Protein AF-A0A812TEA5-F1 (afdb_monomer)

Foldseek 3Di:
DDDDDDDDDDDDDDDDDDDDDDDDDDDDPDDPVVVCVVVPDDDDPPDDDPQPPPPPPPDDDDDDDDDDDPDDPVVVQQAAADQPDPLLLVLLLCPLLLVDDLLRSLVVLLVVLVVLVVVCVVVVDDQDPNSVSSNVNSVQSNCACNNCVNVVRSLVSNLSRHVVLQLFFFWDWDWAAWDPPVGTDIFTWRFPQSRLVSCCPPLVVLSCQQWNPALVLQVVVVVVCVVVVNVCVVVPPCVPPDSSRDWDKDKDWDWFFQPPPPDPPTWIKTWIKMFTLSHPDACLSGIGTTDIFTPNTADCDDPRGRVVVVVLQRVLRVVCVVVVHDAQAGSVRHGNNDDDDDDYYDDYDDDFFDDDDDDDDDPQVVQVVLQVQQVVCCVVVVDPAAQDDRRDQVQFDDPDFHTDHDDDPSNCLPVLVSVLVSLVVPDDPVDPLSVLVNLLSVLVVLLSVLCVVCPPPSDDDPVSLVSNLVSLVSNLVSLVVNCVVCCVVGHRPGDDDPVSVCSNVCSPVSPVVVSVSLSSLLSSLVVSDDGSSSRVSSVSSSSSNNSSVSVVVVVVD

Structure (mmCIF, N/CA/C/O backbone):
data_AF-A0A812TEA5-F1
#
_entry.id   AF-A0A812TEA5-F1
#
loop_
_atom_site.group_PDB
_atom_site.id
_atom_site.type_symbol
_atom_site.label_atom_id
_atom_site.label_alt_id
_atom_site.label_comp_id
_atom_site.label_asym_id
_atom_site.label_entity_id
_atom_site.label_seq_id
_atom_site.pdbx_PDB_ins_code
_atom_site.Cartn_x
_atom_site.Cartn_y
_atom_site.Cartn_z
_atom_site.occupancy
_atom_site.B_iso_or_equiv
_atom_site.auth_seq_id
_atom_site.auth_comp_id
_atom_site.auth_asym_id
_atom_site.auth_atom_id
_atom_site.pdbx_PDB_model_num
ATOM 1 N N . MET A 1 1 ? 74.917 -5.791 -11.013 1.00 32.69 1 MET A N 1
ATOM 2 C CA . MET A 1 1 ? 76.085 -5.230 -10.292 1.00 32.69 1 MET A CA 1
ATOM 3 C C . MET A 1 1 ? 75.635 -3.943 -9.617 1.00 32.69 1 MET A C 1
ATOM 5 O O . MET A 1 1 ? 74.907 -3.223 -10.282 1.00 32.69 1 MET A O 1
ATOM 9 N N . ALA A 1 2 ? 76.071 -3.674 -8.373 1.00 30.05 2 ALA A N 1
ATOM 10 C CA . ALA A 1 2 ? 75.711 -2.500 -7.544 1.00 30.05 2 ALA A CA 1
ATOM 11 C C . ALA A 1 2 ? 74.188 -2.347 -7.238 1.00 30.05 2 ALA A C 1
ATOM 13 O O . ALA A 1 2 ? 73.357 -2.865 -7.975 1.00 30.05 2 ALA A O 1
ATOM 14 N N . GLY A 1 3 ? 73.719 -1.755 -6.129 1.00 28.02 3 GLY A N 1
ATOM 15 C CA . GLY A 1 3 ? 74.379 -0.953 -5.078 1.00 28.02 3 GLY A CA 1
ATOM 16 C C . GLY A 1 3 ? 74.259 0.550 -5.379 1.00 28.02 3 GLY A C 1
ATOM 17 O O . GLY A 1 3 ? 74.510 0.933 -6.512 1.00 28.02 3 GLY A O 1
ATOM 18 N N . SER A 1 4 ? 73.887 1.462 -4.475 1.00 28.73 4 SER A N 1
ATOM 19 C CA . SER A 1 4 ? 73.613 1.469 -3.016 1.00 28.73 4 SER A CA 1
ATOM 20 C C . SER A 1 4 ? 72.442 2.473 -2.751 1.00 28.73 4 SER A C 1
ATOM 22 O O . SER A 1 4 ? 71.809 2.887 -3.715 1.00 28.73 4 SER A O 1
ATOM 24 N N . GLY A 1 5 ? 71.998 2.919 -1.563 1.00 28.69 5 GLY A N 1
ATOM 25 C CA . GLY A 1 5 ? 72.367 2.746 -0.145 1.00 28.69 5 GLY A CA 1
ATOM 26 C C . GLY A 1 5 ? 72.448 4.107 0.591 1.00 28.69 5 GLY A C 1
ATOM 27 O O . GLY A 1 5 ? 72.834 5.087 -0.031 1.00 28.69 5 GLY A O 1
ATOM 28 N N . PHE A 1 6 ? 72.150 4.144 1.907 1.00 28.19 6 PHE A N 1
ATOM 29 C CA . PHE A 1 6 ? 72.137 5.341 2.800 1.00 28.19 6 PHE A CA 1
ATOM 30 C C . PHE A 1 6 ? 71.068 6.413 2.459 1.00 28.19 6 PHE A C 1
ATOM 32 O O . PHE A 1 6 ? 70.646 6.524 1.321 1.00 28.19 6 PHE A O 1
ATOM 39 N N . SER A 1 7 ? 70.591 7.321 3.322 1.00 29.33 7 SER A N 1
ATOM 40 C CA . SER A 1 7 ? 70.427 7.538 4.784 1.00 29.33 7 SER A CA 1
ATOM 41 C C . SER A 1 7 ? 69.882 8.994 4.905 1.00 29.33 7 SER A C 1
ATOM 43 O O . SER A 1 7 ? 70.023 9.757 3.957 1.00 29.33 7 SER A O 1
ATO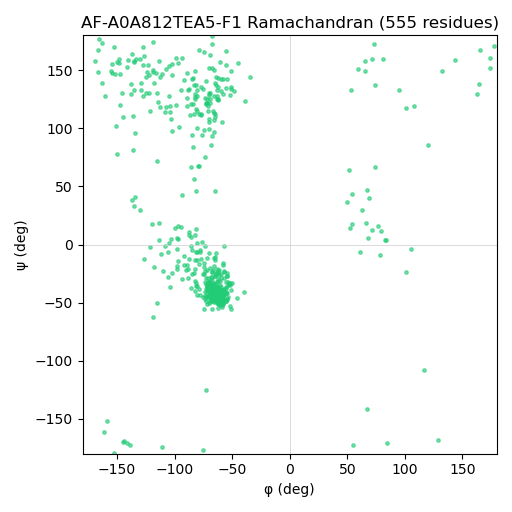M 45 N N . GLY A 1 8 ? 69.251 9.513 5.962 1.00 29.91 8 GLY A N 1
ATOM 46 C CA . GLY A 1 8 ? 69.011 9.005 7.312 1.00 29.91 8 GLY A CA 1
ATOM 47 C C . GLY A 1 8 ? 69.622 9.934 8.374 1.00 29.91 8 GLY A C 1
ATOM 48 O O . GLY A 1 8 ? 70.745 9.688 8.806 1.00 29.91 8 GLY A O 1
ATOM 49 N N . HIS A 1 9 ? 68.909 10.984 8.819 1.00 33.09 9 HIS A N 1
ATOM 50 C CA . HIS A 1 9 ? 69.364 11.857 9.921 1.00 33.09 9 HIS A CA 1
ATOM 51 C C . HIS A 1 9 ? 68.231 12.457 10.777 1.00 33.09 9 HIS A C 1
ATOM 53 O O . HIS A 1 9 ? 67.072 12.492 10.369 1.00 33.09 9 HIS A O 1
ATOM 59 N N . GLN A 1 10 ? 68.568 12.896 11.998 1.00 31.91 10 GLN A N 1
ATOM 60 C CA . GLN A 1 10 ? 67.627 13.303 13.054 1.00 31.91 10 GLN A CA 1
ATOM 61 C C . GLN A 1 10 ? 67.849 14.740 13.563 1.00 31.91 10 GLN A C 1
ATOM 63 O O . GLN A 1 10 ? 68.981 15.195 13.639 1.00 31.91 10 GLN A O 1
ATOM 68 N N . LYS A 1 11 ? 66.759 15.334 14.086 1.00 36.03 11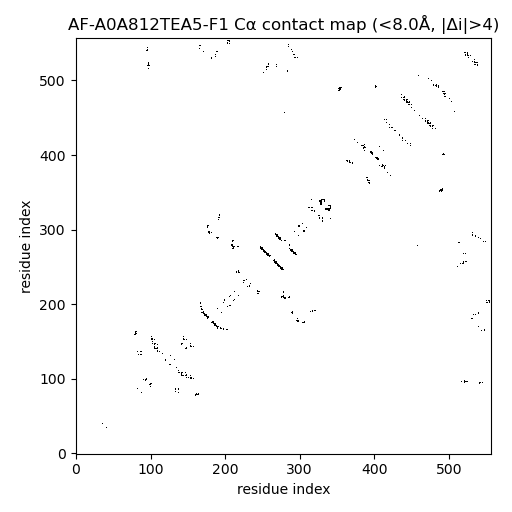 LYS A N 1
ATOM 69 C CA . LYS A 1 11 ? 66.686 16.306 15.208 1.00 36.03 11 LYS A CA 1
ATOM 70 C C . LYS A 1 11 ? 67.558 17.579 15.168 1.00 36.03 11 LYS A C 1
ATOM 72 O O . LYS A 1 11 ? 68.775 17.520 15.287 1.00 36.03 11 LYS A O 1
ATOM 77 N N . LYS A 1 12 ? 66.901 18.707 15.470 1.00 31.88 12 LYS A N 1
ATOM 78 C CA . LYS A 1 12 ? 67.189 19.450 16.719 1.00 31.88 12 LYS A CA 1
ATOM 79 C C . LYS A 1 12 ? 65.951 20.204 17.230 1.00 31.88 12 LYS A C 1
ATOM 81 O O . LYS A 1 12 ? 65.007 20.433 16.484 1.00 31.88 12 LYS A O 1
ATOM 86 N N . ARG A 1 13 ? 65.941 20.503 18.533 1.00 36.66 13 ARG A N 1
ATOM 87 C CA . ARG A 1 13 ? 64.956 21.349 19.243 1.00 36.66 13 ARG A CA 1
ATOM 88 C C . ARG A 1 13 ? 65.604 22.699 19.551 1.00 36.66 13 ARG A C 1
ATOM 90 O O . ARG A 1 13 ? 66.804 22.680 19.770 1.00 36.66 13 ARG A O 1
ATOM 97 N N . HIS A 1 14 ? 64.809 23.764 19.675 1.00 33.81 14 HIS A N 1
ATOM 98 C CA . HIS A 1 14 ? 64.912 24.956 20.558 1.00 33.81 14 HIS A CA 1
ATOM 99 C C . HIS A 1 14 ? 63.774 25.918 20.116 1.00 33.81 14 HIS A C 1
ATOM 101 O O . HIS A 1 14 ? 63.385 25.856 18.954 1.00 33.81 14 HIS A O 1
ATOM 107 N N . SER A 1 15 ? 63.161 26.800 20.914 1.00 32.53 15 SER A N 1
ATOM 108 C CA . SER A 1 15 ? 63.014 26.943 22.379 1.00 32.53 15 SER A CA 1
ATOM 109 C C . SER A 1 15 ? 61.904 27.982 22.660 1.00 32.53 15 SER A C 1
ATOM 111 O O . SER A 1 15 ? 61.751 28.914 21.876 1.00 32.53 15 SER A O 1
ATOM 113 N N . SER A 1 16 ? 61.149 27.861 23.759 1.00 31.23 16 SER A N 1
ATOM 114 C CA . SER A 1 16 ? 60.155 28.876 24.190 1.00 31.23 16 SER A CA 1
ATOM 115 C C . SER A 1 16 ? 60.828 30.125 24.802 1.00 31.23 16 SER A C 1
ATOM 117 O O . SER A 1 16 ? 62.009 30.044 25.149 1.00 31.23 16 SER A O 1
ATOM 119 N N . PRO A 1 17 ? 60.111 31.259 24.978 1.00 50.50 17 PRO A N 1
ATOM 120 C CA . PRO A 1 17 ? 59.332 31.446 26.217 1.00 50.50 17 PRO A CA 1
ATOM 121 C C . PRO A 1 17 ? 57.939 32.121 26.046 1.00 50.50 17 PRO A C 1
ATOM 123 O O . PRO A 1 17 ? 57.409 32.223 24.946 1.00 50.50 17 PRO A O 1
ATOM 126 N N . ALA A 1 18 ? 57.328 32.469 27.187 1.00 34.38 18 ALA A N 1
ATOM 127 C CA . ALA A 1 18 ? 55.958 32.961 27.435 1.00 34.38 18 ALA A CA 1
ATOM 128 C C . ALA A 1 18 ? 55.659 34.387 26.860 1.00 34.38 18 ALA A C 1
ATOM 130 O O . ALA A 1 18 ? 56.555 35.001 26.295 1.00 34.38 18 ALA A O 1
ATOM 131 N N . ALA A 1 19 ? 54.463 35.002 26.967 1.00 31.94 19 ALA A N 1
ATOM 132 C CA . ALA A 1 19 ? 53.405 34.880 27.987 1.00 31.94 19 ALA A CA 1
ATOM 133 C C . ALA A 1 19 ? 52.032 35.485 27.577 1.00 31.94 19 ALA A C 1
ATOM 135 O O . ALA A 1 19 ? 51.954 36.170 26.567 1.00 31.94 19 ALA A O 1
ATOM 136 N N . ALA A 1 20 ? 51.025 35.331 28.466 1.00 31.50 20 ALA A N 1
ATOM 137 C CA . ALA A 1 20 ? 49.794 36.150 28.604 1.00 31.50 20 ALA A CA 1
ATOM 138 C C . ALA A 1 20 ? 48.753 36.130 27.443 1.00 31.50 20 ALA A C 1
ATOM 140 O O . ALA A 1 20 ? 49.107 35.988 26.284 1.00 31.50 20 ALA A O 1
ATOM 141 N N . SER A 1 21 ? 47.436 36.287 27.658 1.00 30.58 21 SER A N 1
ATOM 142 C CA . SER A 1 21 ? 46.581 36.223 28.869 1.00 30.58 21 SER A CA 1
ATOM 143 C C . SER A 1 21 ? 45.093 36.024 28.459 1.00 30.58 21 SER A C 1
ATOM 145 O O . SER A 1 21 ? 44.807 35.653 27.322 1.00 30.58 21 SER A O 1
ATOM 147 N N . SER A 1 22 ? 44.147 36.318 29.368 1.00 31.69 22 SER A N 1
ATOM 148 C CA . SER A 1 22 ? 42.675 36.258 29.231 1.00 31.69 22 SER A CA 1
ATOM 149 C C . SER A 1 22 ? 42.045 34.854 29.226 1.00 31.69 22 SER A C 1
ATOM 151 O O . SER A 1 22 ? 42.563 33.901 28.650 1.00 31.69 22 SER A O 1
ATOM 153 N N . GLY A 1 23 ? 40.922 34.713 29.940 1.00 33.94 23 GLY A N 1
ATOM 154 C CA . GLY A 1 23 ? 40.240 33.437 30.167 1.00 33.94 23 GLY A CA 1
ATOM 155 C C . GLY A 1 23 ? 38.845 33.391 29.544 1.00 33.94 23 GLY A C 1
ATOM 156 O O . GLY A 1 23 ? 38.138 34.393 29.509 1.00 33.94 23 GLY A O 1
ATOM 157 N N . GLY A 1 24 ? 38.424 32.203 29.102 1.00 30.16 24 GLY A N 1
ATOM 158 C CA . GLY A 1 24 ? 37.074 31.948 28.593 1.00 30.16 24 GLY A CA 1
ATOM 159 C C . GLY A 1 24 ? 36.517 30.636 29.139 1.00 30.16 24 GLY A C 1
ATOM 160 O O . GLY A 1 24 ? 36.983 29.557 28.772 1.00 30.16 24 GLY A O 1
ATOM 161 N N . ALA A 1 25 ? 35.514 30.714 30.015 1.00 39.97 25 ALA A N 1
ATOM 162 C CA . ALA A 1 25 ? 34.943 29.551 30.691 1.00 39.97 25 ALA A CA 1
ATOM 163 C C . ALA A 1 25 ? 34.137 28.656 29.725 1.00 39.97 25 ALA A C 1
ATOM 165 O O . ALA A 1 25 ? 32.971 28.919 29.430 1.00 39.97 25 ALA A O 1
ATOM 166 N N . LYS A 1 26 ? 34.740 27.559 29.247 1.00 34.75 26 LYS A N 1
ATOM 167 C CA . LYS A 1 26 ? 34.053 26.538 28.437 1.00 34.75 26 LYS A CA 1
ATOM 168 C C . LYS A 1 26 ? 33.643 25.335 29.291 1.00 34.75 26 LYS A C 1
ATOM 170 O O . LYS A 1 26 ? 34.484 24.639 29.852 1.00 34.75 26 LYS A O 1
ATOM 175 N N . ARG A 1 27 ? 32.332 25.064 29.341 1.00 38.56 27 ARG A N 1
ATOM 176 C CA . ARG A 1 27 ? 31.731 23.886 29.994 1.00 38.56 27 ARG A CA 1
ATOM 177 C C . ARG A 1 27 ? 32.263 22.580 29.383 1.00 38.56 27 ARG A C 1
ATOM 179 O O . ARG A 1 27 ? 31.822 22.174 28.310 1.00 38.56 27 ARG A O 1
ATOM 186 N N . LEU A 1 28 ? 33.148 21.883 30.094 1.00 33.19 28 LEU A N 1
ATOM 187 C CA . LEU A 1 28 ? 33.583 20.528 29.742 1.00 33.19 28 LEU A CA 1
ATOM 188 C C . LEU A 1 28 ? 32.545 19.486 30.194 1.00 33.19 28 LEU A C 1
ATOM 190 O O . LEU A 1 28 ? 32.537 19.071 31.350 1.00 33.19 28 LEU A O 1
ATOM 194 N N . ARG A 1 29 ? 31.698 19.007 29.272 1.00 37.88 29 ARG A N 1
ATOM 195 C CA . ARG A 1 29 ? 31.012 17.713 29.453 1.00 37.88 29 ARG A CA 1
ATOM 196 C C . ARG A 1 29 ? 32.019 16.596 29.155 1.00 37.88 29 ARG A C 1
ATOM 198 O O . ARG A 1 29 ? 32.485 16.470 28.027 1.00 37.88 29 ARG A O 1
ATOM 205 N N . GLY A 1 30 ? 32.408 15.842 30.183 1.00 32.81 30 GLY A N 1
ATOM 206 C CA . GLY A 1 30 ? 33.539 14.910 30.122 1.00 32.81 30 GLY A CA 1
ATOM 207 C C . GLY A 1 30 ? 33.252 13.589 29.398 1.00 32.81 30 GLY A C 1
ATOM 208 O O . GLY A 1 30 ? 32.255 12.923 29.663 1.00 32.81 30 GLY A O 1
ATOM 209 N N . GLY A 1 31 ? 34.178 13.161 28.536 1.00 39.03 31 GLY A N 1
ATOM 210 C CA . GLY A 1 31 ? 34.157 11.843 27.896 1.00 39.03 31 GLY A CA 1
ATOM 211 C C . GLY A 1 31 ? 34.767 10.746 28.775 1.00 39.03 31 GLY A C 1
ATOM 212 O O . GLY A 1 31 ? 35.933 10.395 28.599 1.00 39.03 31 GLY A O 1
ATOM 213 N N . ILE A 1 32 ? 33.984 10.168 29.694 1.00 46.12 32 ILE A N 1
ATOM 214 C CA . ILE A 1 32 ? 34.436 9.089 30.604 1.00 46.12 32 ILE A CA 1
ATOM 215 C C . ILE A 1 32 ? 35.026 7.892 29.829 1.00 46.12 32 ILE A C 1
ATOM 217 O O . ILE A 1 32 ? 36.097 7.393 30.181 1.00 46.12 32 ILE A O 1
ATOM 221 N N . ARG A 1 33 ? 34.392 7.494 28.713 1.00 45.97 33 ARG A N 1
ATOM 222 C CA . ARG A 1 33 ? 34.816 6.358 27.865 1.00 45.97 33 ARG A CA 1
ATOM 223 C C . ARG A 1 33 ? 36.255 6.473 27.325 1.00 45.97 33 ARG A C 1
ATOM 225 O O . ARG A 1 33 ? 36.860 5.446 27.031 1.00 45.97 33 ARG A O 1
ATOM 232 N N . GLN A 1 34 ? 36.829 7.678 27.220 1.00 50.28 34 GLN A N 1
ATOM 233 C CA . GLN A 1 34 ? 38.198 7.862 26.713 1.00 50.28 34 GLN A CA 1
ATOM 234 C C . GLN A 1 34 ? 39.277 7.681 27.795 1.00 50.28 34 GLN A C 1
ATOM 236 O O . GLN A 1 34 ? 40.396 7.296 27.469 1.00 50.28 34 GLN A O 1
ATOM 241 N N . ARG A 1 35 ? 38.952 7.896 29.081 1.00 49.31 35 ARG A N 1
ATOM 242 C CA . ARG A 1 35 ? 39.906 7.690 30.189 1.00 49.31 35 ARG A CA 1
ATOM 243 C C . ARG A 1 35 ? 40.061 6.213 30.553 1.00 49.31 35 ARG A C 1
ATOM 245 O O . ARG A 1 35 ? 41.177 5.766 30.780 1.00 49.31 35 ARG A O 1
ATOM 252 N N . LEU A 1 36 ? 38.970 5.443 30.527 1.00 46.94 36 LEU A N 1
ATOM 253 C CA . LEU A 1 36 ? 38.996 4.014 30.870 1.00 46.94 36 LEU A CA 1
ATOM 254 C C . LEU A 1 36 ? 39.864 3.186 29.904 1.00 46.94 36 LEU A C 1
ATOM 256 O O . LEU A 1 36 ? 40.629 2.337 30.352 1.00 46.94 36 LEU A O 1
ATOM 260 N N . ARG A 1 37 ? 39.847 3.494 28.596 1.00 45.41 37 ARG A N 1
ATOM 261 C CA . ARG A 1 37 ? 40.735 2.838 27.612 1.00 45.41 37 ARG A CA 1
ATOM 262 C C . ARG A 1 37 ? 42.220 3.180 27.780 1.00 45.41 37 ARG A C 1
ATOM 264 O O . ARG A 1 37 ? 43.057 2.396 27.351 1.00 45.41 37 ARG A O 1
ATOM 271 N N . ALA A 1 38 ? 42.554 4.315 28.395 1.00 50.00 38 ALA A N 1
ATOM 272 C CA . ALA A 1 38 ? 43.941 4.693 28.681 1.00 50.00 38 ALA A CA 1
ATOM 273 C C . ALA A 1 38 ? 44.493 4.043 29.966 1.00 50.00 38 ALA A C 1
ATOM 275 O O . ALA A 1 38 ? 45.699 4.064 30.184 1.00 50.00 38 ALA A O 1
ATOM 276 N N . ALA A 1 39 ? 43.625 3.465 30.806 1.00 53.22 39 ALA A N 1
ATOM 277 C CA . ALA A 1 39 ? 43.979 2.889 32.104 1.00 53.22 39 ALA A CA 1
ATOM 278 C C . ALA A 1 39 ? 44.196 1.361 32.081 1.00 53.22 39 ALA A C 1
ATOM 280 O O . ALA A 1 39 ? 44.353 0.756 33.136 1.00 53.22 39 ALA A O 1
ATOM 281 N N . GLY A 1 40 ? 44.153 0.716 30.907 1.00 40.06 40 GLY A N 1
ATOM 282 C CA . GLY A 1 40 ? 44.353 -0.736 30.766 1.00 40.06 40 GLY A CA 1
ATOM 283 C C . GLY A 1 40 ? 43.249 -1.620 31.371 1.00 40.06 40 GLY A C 1
ATOM 284 O O . GLY A 1 40 ? 43.389 -2.840 31.383 1.00 40.06 40 GLY A O 1
ATOM 285 N N . ALA A 1 41 ? 42.153 -1.034 31.861 1.00 44.94 41 ALA A N 1
ATOM 286 C CA . ALA A 1 41 ? 41.081 -1.764 32.528 1.00 44.94 41 ALA A CA 1
ATOM 287 C C . ALA A 1 41 ? 40.271 -2.623 31.539 1.00 44.94 41 ALA A C 1
ATOM 289 O O . ALA A 1 41 ? 39.631 -2.105 30.620 1.00 44.94 41 ALA A O 1
ATOM 290 N N . TYR A 1 42 ? 40.269 -3.939 31.762 1.00 43.62 42 TYR A N 1
ATOM 291 C CA . TYR A 1 42 ? 39.394 -4.881 31.066 1.00 43.62 42 TYR A CA 1
ATOM 292 C C . TYR A 1 42 ? 37.940 -4.686 31.519 1.00 43.62 42 TYR A C 1
ATOM 294 O O . TYR A 1 42 ? 37.659 -4.654 32.716 1.00 43.62 42 TYR A O 1
ATOM 302 N N . VAL A 1 43 ? 37.015 -4.564 30.565 1.00 40.25 43 VAL A N 1
ATOM 303 C CA . VAL A 1 43 ? 35.573 -4.424 30.820 1.00 40.25 43 VAL A CA 1
ATOM 304 C C . VAL A 1 43 ? 34.852 -5.580 30.117 1.00 40.25 43 VAL A C 1
ATOM 306 O O . VAL A 1 43 ? 34.904 -5.635 28.886 1.00 40.25 43 VAL A O 1
ATOM 309 N N . PRO A 1 44 ? 34.202 -6.504 30.853 1.00 37.09 44 PRO A N 1
ATOM 310 C CA . PRO A 1 44 ? 33.447 -7.605 30.258 1.00 37.09 44 PRO A CA 1
ATOM 311 C C . PRO A 1 44 ? 32.305 -7.119 29.356 1.00 37.09 44 PRO A C 1
ATOM 313 O O . PRO A 1 44 ? 31.622 -6.141 29.662 1.00 37.09 44 PRO A O 1
ATOM 316 N N . ALA A 1 45 ? 32.067 -7.827 28.251 1.00 38.22 45 ALA A N 1
ATOM 317 C CA . ALA A 1 45 ? 31.078 -7.471 27.231 1.00 38.22 45 ALA A CA 1
ATOM 318 C C . ALA A 1 45 ? 29.636 -7.891 27.603 1.00 38.22 45 ALA A C 1
ATOM 320 O O . ALA A 1 45 ? 28.931 -8.485 26.793 1.00 38.22 45 ALA A O 1
ATOM 321 N N . SER A 1 46 ? 29.210 -7.621 28.841 1.00 36.62 46 SER A N 1
ATOM 322 C CA . SER A 1 46 ? 27.949 -8.119 29.414 1.00 36.62 46 SER A CA 1
ATOM 323 C C . SER A 1 46 ? 27.143 -7.041 30.157 1.00 36.62 46 SER A C 1
ATOM 325 O O . SER A 1 46 ? 26.603 -7.300 31.230 1.00 36.62 46 SER A O 1
ATOM 327 N N . TYR A 1 47 ? 27.081 -5.825 29.604 1.00 37.31 47 TYR A N 1
ATOM 328 C CA . TYR A 1 47 ? 26.142 -4.757 29.982 1.00 37.31 47 TYR A CA 1
ATOM 329 C C . TYR A 1 47 ? 25.920 -3.813 28.778 1.00 37.31 47 TYR A C 1
ATOM 331 O O . TYR A 1 47 ? 26.798 -3.706 27.927 1.00 37.31 47 TYR A O 1
ATOM 339 N N . GLU A 1 48 ? 24.775 -3.116 28.734 1.00 34.53 48 GLU A N 1
ATOM 340 C CA . GLU A 1 48 ? 24.274 -2.279 27.612 1.00 34.53 48 GLU A CA 1
ATOM 341 C C . GLU A 1 48 ? 23.715 -3.024 26.367 1.00 34.53 48 GLU A C 1
ATOM 343 O O . GLU A 1 48 ? 24.177 -2.813 25.252 1.00 34.53 48 GLU A O 1
ATOM 348 N N . GLU A 1 49 ? 22.592 -3.740 26.513 1.00 34.59 49 GLU A N 1
ATOM 349 C CA . GLU A 1 49 ? 21.359 -3.280 25.836 1.00 34.59 49 GLU A CA 1
ATOM 350 C C . GLU A 1 49 ? 20.107 -3.716 26.620 1.00 34.59 49 GLU A C 1
ATOM 352 O O . GLU A 1 49 ? 19.696 -4.873 26.611 1.00 34.59 49 GLU A O 1
ATOM 357 N N . GLY A 1 50 ? 19.517 -2.774 27.363 1.00 32.6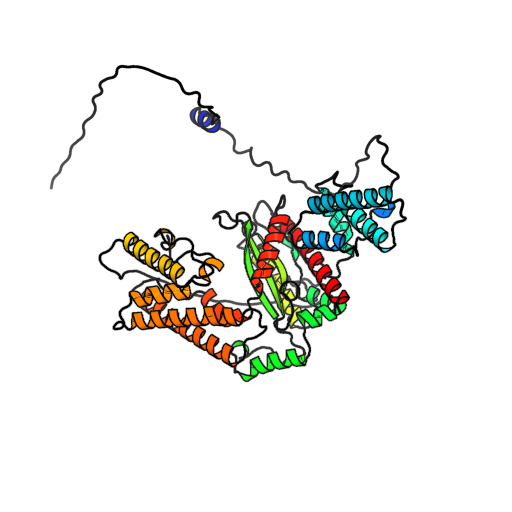9 50 GLY A N 1
ATOM 358 C CA . GLY A 1 50 ? 18.348 -3.010 28.213 1.00 32.69 50 GLY A CA 1
ATOM 359 C C . GLY A 1 50 ? 17.045 -3.038 27.419 1.00 32.69 50 GLY A C 1
ATOM 360 O O . GLY A 1 50 ? 16.219 -2.138 27.568 1.00 32.69 50 GLY A O 1
ATOM 361 N N . ILE A 1 51 ? 16.856 -4.056 26.576 1.00 33.53 51 ILE A N 1
ATOM 362 C CA . ILE A 1 51 ? 15.532 -4.369 26.033 1.00 33.53 51 ILE A CA 1
ATOM 363 C C . ILE A 1 51 ? 14.700 -4.923 27.189 1.00 33.53 51 ILE A C 1
ATOM 365 O O . ILE A 1 51 ? 14.892 -6.059 27.612 1.00 33.53 51 ILE A O 1
ATOM 369 N N . ALA A 1 52 ? 13.770 -4.116 27.698 1.00 31.19 52 ALA A N 1
ATOM 370 C CA . ALA A 1 52 ? 12.715 -4.615 28.566 1.00 31.19 52 ALA A CA 1
ATOM 371 C C . ALA A 1 52 ? 11.791 -5.508 27.726 1.00 31.19 52 ALA A C 1
ATOM 373 O O . ALA A 1 52 ? 10.872 -5.022 27.067 1.00 31.19 52 ALA A O 1
ATOM 374 N N . THR A 1 53 ? 1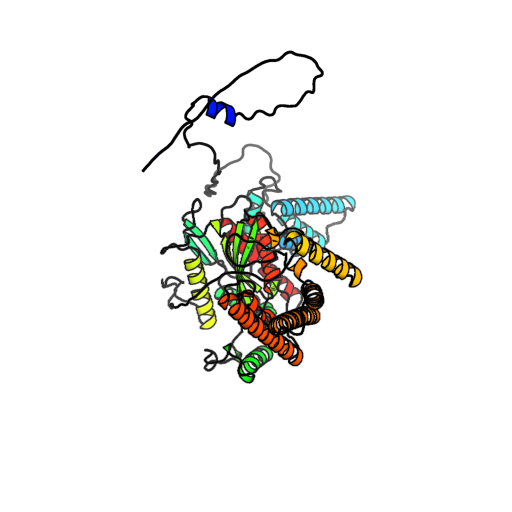2.066 -6.811 27.721 1.00 32.16 53 THR A N 1
ATOM 375 C CA . THR A 1 53 ? 11.127 -7.828 27.250 1.00 32.16 53 THR A CA 1
ATOM 376 C C . THR A 1 53 ? 9.966 -7.880 28.232 1.00 32.16 53 THR A C 1
ATOM 378 O O . THR A 1 53 ? 9.970 -8.670 29.172 1.00 32.16 53 THR A O 1
ATOM 381 N N . THR A 1 54 ? 8.979 -7.010 28.032 1.00 33.41 54 THR A N 1
ATOM 382 C CA . THR A 1 54 ? 7.640 -7.236 28.568 1.00 33.41 54 THR A CA 1
ATOM 383 C C . THR A 1 54 ? 7.079 -8.453 27.850 1.00 33.41 54 THR A C 1
ATOM 385 O O . THR A 1 54 ? 6.579 -8.339 26.729 1.00 33.41 54 THR A O 1
ATOM 388 N N . THR A 1 55 ? 7.198 -9.619 28.472 1.00 33.06 55 THR A N 1
ATOM 389 C CA . THR A 1 55 ? 6.214 -10.662 28.237 1.00 33.06 55 THR A CA 1
ATOM 390 C C . THR A 1 55 ? 4.899 -10.124 28.811 1.00 33.06 55 THR A C 1
ATOM 392 O O . THR A 1 55 ? 4.794 -9.842 30.003 1.00 33.06 55 THR A O 1
ATOM 395 N N . ASP A 1 56 ? 3.918 -9.851 27.945 1.00 36.47 56 ASP A N 1
ATOM 396 C CA . ASP A 1 56 ? 2.518 -9.794 28.380 1.00 36.47 56 ASP A CA 1
ATOM 397 C C . ASP A 1 56 ? 2.109 -11.265 28.609 1.00 36.47 56 ASP A C 1
ATOM 399 O O . ASP A 1 56 ? 1.480 -11.884 27.754 1.00 36.47 56 ASP A O 1
ATOM 403 N N . ASP A 1 57 ? 2.575 -11.842 29.721 1.00 31.11 57 ASP A N 1
ATOM 404 C CA . ASP A 1 57 ? 2.040 -13.088 30.267 1.00 31.11 57 ASP A CA 1
ATOM 405 C C . ASP A 1 57 ? 0.746 -12.714 31.011 1.00 31.11 57 ASP A C 1
ATOM 407 O O . ASP A 1 57 ? 0.782 -11.970 31.995 1.00 31.11 57 ASP A O 1
ATOM 411 N N . ASP A 1 58 ? -0.406 -13.150 30.495 1.00 39.69 58 ASP A N 1
ATOM 412 C CA . ASP A 1 58 ? -1.734 -12.800 31.023 1.00 39.69 58 ASP A CA 1
ATOM 413 C C . ASP A 1 58 ? -2.086 -13.626 32.289 1.00 39.69 58 ASP A C 1
ATOM 415 O O . ASP A 1 58 ? -3.000 -14.449 32.269 1.00 39.69 58 ASP A O 1
ATOM 419 N N . ASP A 1 59 ? -1.376 -13.385 33.398 1.00 30.52 59 ASP A N 1
ATOM 420 C CA . ASP A 1 59 ? -1.747 -13.841 34.752 1.00 30.52 59 ASP A CA 1
ATOM 421 C C . ASP A 1 59 ? -2.361 -12.675 35.563 1.00 30.52 59 ASP A C 1
ATOM 423 O O . ASP A 1 59 ? -1.667 -11.821 36.125 1.00 30.52 59 ASP A O 1
ATOM 427 N N . ASP A 1 60 ? -3.696 -12.624 35.603 1.00 39.22 60 ASP A N 1
ATOM 428 C CA . ASP A 1 60 ? -4.494 -11.582 36.268 1.00 39.22 60 ASP A CA 1
ATOM 429 C C . ASP A 1 60 ? -4.689 -11.893 37.771 1.00 39.22 60 ASP A C 1
ATOM 431 O O . ASP A 1 60 ? -5.641 -12.576 38.149 1.00 39.22 60 ASP A O 1
ATOM 435 N N . ASP A 1 61 ? -3.833 -11.360 38.657 1.00 33.25 61 ASP A N 1
ATOM 436 C CA . ASP A 1 61 ? -4.135 -11.325 40.104 1.00 33.25 61 ASP A CA 1
ATOM 437 C C . ASP A 1 61 ? -3.494 -10.123 40.843 1.00 33.25 61 ASP A C 1
ATOM 439 O O . ASP A 1 61 ? -2.468 -10.220 41.522 1.00 33.25 61 ASP A O 1
ATOM 443 N N . PHE A 1 62 ? -4.095 -8.932 40.700 1.00 33.50 62 PHE A N 1
ATOM 444 C CA . PHE A 1 62 ? -3.685 -7.725 41.437 1.00 33.50 62 PHE A CA 1
ATOM 445 C C . PHE A 1 62 ? -4.878 -6.958 42.027 1.00 33.50 62 PHE A C 1
ATOM 447 O O . PHE A 1 62 ? -5.486 -6.104 41.378 1.00 33.50 62 PHE A O 1
ATOM 454 N N . VAL A 1 63 ? -5.183 -7.218 43.302 1.00 34.12 63 VAL A N 1
ATOM 455 C CA . VAL A 1 63 ? -6.244 -6.530 44.060 1.00 34.12 63 VAL A CA 1
ATOM 456 C C . VAL A 1 63 ? -5.754 -5.164 44.583 1.00 34.12 63 VAL A C 1
ATOM 458 O O . VAL A 1 63 ? -4.883 -5.124 45.460 1.00 34.12 63 VAL A O 1
ATOM 461 N N . PRO A 1 64 ? -6.308 -4.019 44.130 1.00 41.19 64 PRO A N 1
ATOM 462 C CA . PRO A 1 64 ? -5.899 -2.703 44.620 1.00 41.19 64 PRO A CA 1
ATOM 463 C C . PRO A 1 64 ? -6.456 -2.424 46.023 1.00 41.19 64 PRO A C 1
ATOM 465 O O . PRO A 1 64 ? -7.648 -2.594 46.275 1.00 41.19 64 PRO A O 1
ATOM 468 N N . ARG A 1 65 ? -5.620 -1.922 46.940 1.00 41.00 65 ARG A N 1
ATOM 469 C CA . ARG A 1 65 ? -6.073 -1.512 48.279 1.00 41.00 65 ARG A CA 1
ATOM 470 C C . ARG A 1 65 ? -6.683 -0.106 48.281 1.00 41.00 65 ARG A C 1
ATOM 472 O O . ARG A 1 65 ? -5.992 0.859 47.976 1.00 41.00 65 ARG A O 1
ATOM 479 N N . GLY A 1 66 ? -7.916 -0.002 48.780 1.00 41.47 66 GLY A N 1
ATOM 480 C CA . GLY A 1 66 ? -8.324 1.096 49.668 1.00 41.47 66 GLY A CA 1
ATOM 481 C C . GLY A 1 66 ? -8.387 2.510 49.085 1.00 41.47 66 GLY A C 1
ATOM 482 O O . GLY A 1 66 ? -7.914 3.441 49.729 1.00 41.47 66 GLY A O 1
ATOM 483 N N . GLY A 1 67 ? -8.994 2.687 47.912 1.00 40.38 67 GLY A N 1
ATOM 484 C CA . GLY A 1 67 ? -9.451 3.997 47.441 1.00 40.38 67 GLY A CA 1
ATOM 485 C C . GLY A 1 67 ? -10.857 3.879 46.863 1.00 40.38 67 GLY A C 1
ATOM 486 O O . GLY A 1 67 ? -11.111 2.955 46.090 1.00 40.38 67 GLY A O 1
ATOM 487 N N . GLU A 1 68 ? -11.761 4.783 47.240 1.00 35.25 68 GLU A N 1
ATOM 488 C CA . GLU A 1 68 ? -13.125 4.808 46.704 1.00 35.25 68 GLU A CA 1
ATOM 489 C C . GLU A 1 68 ? -13.084 5.123 45.204 1.00 35.25 68 GLU A C 1
ATOM 491 O O . GLU A 1 68 ? -12.734 6.224 44.775 1.00 35.25 68 GLU A O 1
ATOM 496 N N . LEU A 1 69 ? -13.405 4.117 44.392 1.00 43.25 69 LEU A N 1
ATOM 497 C CA . LEU A 1 69 ? -13.670 4.297 42.972 1.00 43.25 69 LEU A CA 1
ATOM 498 C C . LEU A 1 69 ? -15.125 4.761 42.791 1.00 43.25 69 LEU A C 1
ATOM 500 O O . LEU A 1 69 ? -15.984 4.355 43.578 1.00 43.25 69 LEU A O 1
ATOM 504 N N . PRO A 1 70 ? -15.433 5.557 41.747 1.00 46.88 70 PRO A N 1
ATOM 505 C CA . PRO A 1 70 ? -16.820 5.811 41.362 1.00 46.88 70 PRO A CA 1
ATOM 506 C C . PRO A 1 70 ? -17.563 4.481 41.115 1.00 46.88 70 PRO A C 1
ATOM 508 O O . PRO A 1 70 ? -16.909 3.480 40.790 1.00 46.88 70 PRO A O 1
ATOM 511 N N . PRO A 1 71 ? -18.903 4.452 41.274 1.00 44.53 71 PRO A N 1
ATOM 512 C CA . PRO A 1 71 ? -19.698 3.224 41.257 1.00 44.53 71 PRO A CA 1
ATOM 513 C C . PRO A 1 71 ? -19.359 2.332 40.059 1.00 44.53 71 PRO A C 1
ATOM 515 O O . PRO A 1 71 ? -19.222 2.792 38.927 1.00 44.53 71 PRO A O 1
ATOM 518 N N . SER A 1 72 ? -19.146 1.044 40.330 1.00 44.16 72 SER A N 1
ATOM 519 C CA . SER A 1 72 ? -18.430 0.167 39.408 1.00 44.16 72 SER A CA 1
ATOM 520 C C . SER A 1 72 ? -19.267 -0.222 38.185 1.00 44.16 72 SER A C 1
ATOM 522 O O . SER A 1 72 ? -20.003 -1.209 38.227 1.00 44.16 72 SER A O 1
ATOM 524 N N . ASP A 1 73 ? -19.050 0.479 37.068 1.00 50.91 73 ASP A N 1
ATOM 525 C CA . ASP A 1 73 ? -19.523 0.168 35.703 1.00 50.91 73 ASP A CA 1
ATOM 526 C C . ASP A 1 73 ? -18.907 -1.137 35.130 1.00 50.91 73 ASP A C 1
ATOM 528 O O . ASP A 1 73 ? -18.422 -1.202 33.996 1.00 50.91 73 ASP A O 1
ATOM 532 N N . ALA A 1 74 ? -18.883 -2.213 35.920 1.00 53.00 74 ALA A N 1
ATOM 533 C CA . ALA A 1 74 ? -18.305 -3.503 35.551 1.00 53.00 74 ALA A CA 1
ATOM 534 C C . ALA A 1 74 ? -18.981 -4.099 34.299 1.00 53.00 74 ALA A C 1
ATOM 536 O O . ALA A 1 74 ? -18.288 -4.576 33.400 1.00 53.00 74 ALA A O 1
ATOM 537 N N . ASP A 1 75 ? -20.308 -3.962 34.192 1.00 54.31 75 ASP A N 1
ATOM 538 C CA . ASP A 1 75 ? -21.139 -4.461 33.080 1.00 54.31 75 ASP A CA 1
ATOM 539 C C . ASP A 1 75 ? -21.001 -3.652 31.765 1.00 54.31 75 ASP A C 1
ATOM 541 O O . ASP A 1 75 ? -21.600 -3.968 30.732 1.00 54.31 75 ASP A O 1
ATOM 545 N N . THR A 1 76 ? -20.193 -2.585 31.755 1.00 54.72 76 THR A N 1
ATOM 546 C CA . THR A 1 76 ? -19.891 -1.833 30.520 1.00 54.72 76 THR A CA 1
ATOM 547 C C . THR A 1 76 ? -18.675 -2.380 29.768 1.00 54.72 76 THR A C 1
ATOM 549 O O . THR A 1 76 ? -18.498 -2.083 28.586 1.00 54.72 76 THR A O 1
ATOM 552 N N . ARG A 1 77 ? -17.824 -3.184 30.425 1.00 55.69 77 ARG A N 1
ATOM 553 C CA . ARG A 1 77 ? -16.450 -3.472 29.965 1.00 55.69 77 ARG A CA 1
ATOM 554 C C . ARG A 1 77 ? -16.346 -4.321 28.692 1.00 55.69 77 ARG A C 1
ATOM 556 O O . ARG A 1 7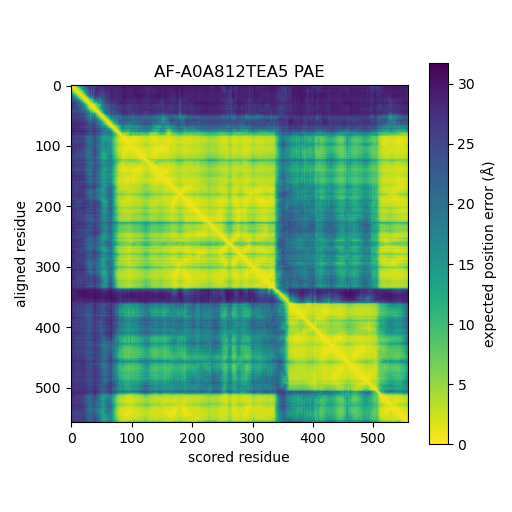7 ? -15.297 -4.285 28.049 1.00 55.69 77 ARG A O 1
ATOM 563 N N . THR A 1 78 ? -17.395 -5.058 28.333 1.00 63.88 78 THR A N 1
ATOM 564 C CA . THR A 1 78 ? -17.409 -6.053 27.241 1.00 63.88 78 THR A CA 1
ATOM 565 C C . THR A 1 78 ? -18.273 -5.669 26.038 1.00 63.88 78 THR A C 1
ATOM 567 O O . THR A 1 78 ? -18.226 -6.356 25.019 1.00 63.88 78 THR A O 1
ATOM 570 N N . LYS A 1 79 ? -19.060 -4.586 26.110 1.00 77.31 79 LYS A N 1
ATOM 571 C CA . LYS A 1 79 ? -19.966 -4.190 25.017 1.00 77.31 79 LYS A CA 1
ATOM 572 C C . LYS A 1 79 ? -19.154 -3.641 23.837 1.00 77.31 79 LYS A C 1
ATOM 574 O O . LYS A 1 79 ? -18.381 -2.695 23.990 1.00 77.31 79 LYS A O 1
ATOM 579 N N . ALA A 1 80 ? -19.316 -4.261 22.668 1.00 85.62 80 ALA A N 1
ATOM 580 C CA . ALA A 1 80 ? -18.535 -3.950 21.476 1.00 85.62 80 ALA A CA 1
ATOM 581 C C . ALA A 1 80 ? -18.824 -2.523 20.973 1.00 85.62 80 ALA A C 1
ATOM 583 O O . ALA A 1 80 ? -19.973 -2.139 20.755 1.00 85.62 80 ALA A O 1
ATOM 584 N N . VAL A 1 81 ? -17.772 -1.735 20.764 1.00 83.19 81 VAL A N 1
ATOM 585 C CA . VAL A 1 81 ? -17.846 -0.311 20.420 1.00 83.19 81 VAL A CA 1
ATOM 586 C C . VAL A 1 81 ? -17.919 -0.140 18.908 1.00 83.19 81 VAL A C 1
ATOM 588 O O . VAL A 1 81 ? -17.024 -0.544 18.166 1.00 83.19 81 VAL A O 1
ATOM 591 N N . SER A 1 82 ? -19.012 0.466 18.458 1.00 87.94 82 SER A N 1
ATOM 592 C CA . SER A 1 82 ? -19.321 0.750 17.059 1.00 87.94 82 SER A CA 1
ATOM 593 C C . SER A 1 82 ? -19.867 2.179 16.988 1.00 87.94 82 SER A C 1
ATOM 595 O O . SER A 1 82 ? -21.088 2.356 17.000 1.00 87.94 82 SER A O 1
ATOM 597 N N . PRO A 1 83 ? -18.997 3.207 16.980 1.00 86.75 83 PRO A N 1
ATOM 598 C CA . PRO A 1 83 ? -19.446 4.578 17.126 1.00 86.75 83 PRO A CA 1
ATOM 599 C C . PRO A 1 83 ? -20.212 5.016 15.882 1.00 86.75 83 PRO A C 1
ATOM 601 O O . PRO A 1 83 ? -19.736 4.876 14.755 1.00 86.75 83 PRO A O 1
ATOM 604 N N . ASN A 1 84 ? -21.394 5.578 16.099 1.00 91.19 84 ASN A N 1
ATOM 605 C CA . ASN A 1 84 ? -22.244 6.119 15.042 1.00 91.19 84 ASN A CA 1
ATOM 606 C C . ASN A 1 84 ? -21.982 7.622 14.851 1.00 91.19 84 ASN A C 1
ATOM 608 O O . ASN A 1 84 ? -22.088 8.149 13.735 1.00 91.19 84 ASN A O 1
ATOM 612 N N . SER A 1 85 ? -21.579 8.304 15.930 1.00 94.81 85 SER A N 1
ATOM 613 C CA . SER A 1 85 ? -21.236 9.723 15.945 1.00 94.81 85 SER A CA 1
ATOM 614 C C . SER A 1 85 ? -20.116 10.063 14.955 1.00 94.81 85 SER A C 1
ATOM 616 O O . SER A 1 85 ? -19.156 9.311 14.765 1.00 94.81 85 SER A O 1
ATOM 618 N N . ARG A 1 86 ? -20.230 11.233 14.310 1.00 95.31 86 ARG A N 1
ATOM 619 C CA . ARG A 1 86 ? -19.257 11.690 13.301 1.00 95.31 86 ARG A CA 1
ATOM 620 C C . ARG A 1 86 ? -17.849 11.831 13.889 1.00 95.31 86 ARG A C 1
ATOM 622 O O . ARG A 1 86 ? -16.883 11.437 13.241 1.00 95.31 86 ARG A O 1
ATOM 629 N N . LEU A 1 87 ? -17.735 12.336 15.121 1.00 96.31 87 LEU A N 1
ATOM 630 C CA . LEU A 1 87 ? -16.451 12.469 15.813 1.00 96.31 87 LEU A CA 1
ATOM 631 C C . LEU A 1 87 ? -15.877 11.101 16.214 1.00 96.31 87 LEU A C 1
ATOM 633 O O . LEU A 1 87 ? -14.706 10.848 15.950 1.00 96.31 87 LEU A O 1
ATOM 637 N N . GLY A 1 88 ? -16.692 10.196 16.770 1.00 96.81 88 GLY A N 1
ATOM 638 C CA . GLY A 1 88 ? -16.243 8.853 17.150 1.00 96.81 88 GLY A CA 1
ATOM 639 C C . GLY A 1 88 ? -15.734 8.047 15.952 1.00 96.81 88 GLY A C 1
ATOM 640 O O . GLY A 1 88 ? -14.648 7.467 16.016 1.00 96.81 88 GLY A O 1
ATOM 641 N N . ARG A 1 89 ? -16.448 8.101 14.815 1.00 96.44 89 ARG A N 1
ATOM 642 C CA . ARG A 1 89 ? -15.955 7.546 13.543 1.00 96.44 89 ARG A CA 1
ATOM 643 C C . ARG A 1 89 ? -14.661 8.215 13.087 1.00 96.44 89 ARG A C 1
ATOM 645 O O . ARG A 1 89 ? -13.712 7.505 12.773 1.00 96.44 89 ARG A O 1
ATOM 652 N N . LYS A 1 90 ? -14.560 9.551 13.096 1.00 97.62 90 LYS A N 1
ATOM 653 C CA . LYS A 1 90 ? -13.344 10.234 12.617 1.00 97.62 90 LYS A CA 1
ATOM 654 C C . LYS A 1 90 ? -12.111 9.950 13.481 1.00 97.62 90 LYS A C 1
ATOM 656 O O . LYS A 1 90 ? -11.014 9.812 12.944 1.00 97.62 90 LYS A O 1
ATOM 661 N N . LEU A 1 91 ? -12.280 9.810 14.796 1.00 97.94 91 LEU A N 1
ATOM 662 C CA . LEU A 1 91 ? -11.208 9.388 15.698 1.00 97.94 91 LEU A CA 1
ATOM 663 C C . LEU A 1 91 ? -10.737 7.961 15.370 1.00 97.94 91 LEU A C 1
ATOM 665 O O . LEU A 1 91 ? -9.535 7.754 15.181 1.00 97.94 91 LEU A O 1
ATOM 669 N N . LEU A 1 92 ? -11.659 6.999 15.215 1.00 97.56 92 LEU A N 1
ATOM 670 C CA . LEU A 1 92 ? -11.303 5.639 14.786 1.00 97.56 92 LEU A CA 1
ATOM 671 C C . LEU A 1 92 ? -10.636 5.612 13.403 1.00 97.56 92 LEU A C 1
ATOM 673 O O . LEU A 1 92 ? -9.665 4.881 13.238 1.00 97.56 92 LEU A O 1
ATOM 677 N N . GLU A 1 93 ? -11.083 6.431 12.446 1.00 96.69 93 GLU A N 1
ATOM 678 C CA . GLU A 1 93 ? -10.508 6.518 11.094 1.00 96.69 93 GLU A CA 1
ATOM 679 C C . GLU A 1 93 ? -9.033 6.965 11.138 1.00 96.69 93 GLU A C 1
ATOM 681 O O . GLU A 1 93 ? -8.149 6.361 10.524 1.00 96.69 93 GLU A O 1
ATOM 686 N N . LEU A 1 94 ? -8.734 8.008 11.918 1.00 97.19 94 LEU A N 1
ATOM 687 C CA . LEU A 1 94 ? -7.365 8.498 12.091 1.00 97.19 94 LEU A CA 1
ATOM 688 C C . LEU A 1 94 ? -6.491 7.469 12.833 1.00 97.19 94 LEU A C 1
ATOM 690 O O . LEU A 1 94 ? -5.309 7.303 12.514 1.00 97.19 94 LEU A O 1
ATOM 694 N N . PHE A 1 95 ? -7.062 6.723 13.784 1.00 97.62 95 PHE A N 1
ATOM 695 C CA . PHE A 1 95 ? -6.367 5.624 14.454 1.00 97.62 95 PHE A CA 1
ATOM 696 C C . PHE A 1 95 ? -6.122 4.415 13.537 1.00 97.62 95 PHE A C 1
ATOM 698 O O . PHE A 1 95 ? -5.012 3.874 13.553 1.00 97.62 95 PHE A O 1
ATOM 705 N N . CYS A 1 96 ? -7.093 3.976 12.736 1.00 97.00 96 CYS A N 1
ATOM 706 C CA . CYS A 1 96 ? -6.969 2.767 11.920 1.00 97.00 96 CYS A CA 1
ATOM 707 C C . CYS A 1 96 ? -5.959 2.951 10.773 1.00 97.00 96 CYS A C 1
ATOM 709 O O . CYS A 1 96 ? -5.210 2.028 10.461 1.00 97.00 96 CYS A O 1
ATOM 711 N N . TRP A 1 97 ? -5.836 4.168 10.230 1.00 96.44 97 TRP A N 1
ATOM 712 C CA . TRP A 1 97 ? -4.871 4.499 9.173 1.00 96.44 97 TRP A CA 1
ATOM 713 C C . TRP A 1 97 ? -3.464 4.891 9.642 1.00 96.44 97 TRP A C 1
ATOM 715 O O . TRP A 1 97 ? -2.586 5.138 8.813 1.00 96.44 97 TRP A O 1
ATOM 725 N N . GLY A 1 98 ? -3.214 4.938 10.953 1.00 95.88 98 GLY A N 1
ATOM 726 C CA . GLY A 1 98 ? -1.898 5.308 11.482 1.00 95.88 98 GLY A CA 1
ATOM 727 C C . GLY A 1 98 ? -1.608 6.809 11.497 1.00 95.88 98 GLY A C 1
ATOM 728 O O . GLY A 1 98 ? -0.468 7.187 11.748 1.00 95.88 98 GLY A O 1
ATOM 729 N N . ASP A 1 99 ? -2.610 7.661 11.275 1.00 96.62 99 ASP A N 1
ATOM 730 C CA . ASP A 1 99 ? -2.481 9.112 11.433 1.00 96.62 99 ASP A CA 1
ATOM 731 C C . ASP A 1 99 ? -2.614 9.537 12.928 1.00 96.62 99 ASP A C 1
ATOM 733 O O . ASP A 1 99 ? -2.226 10.643 13.294 1.00 96.62 99 ASP A O 1
ATOM 737 N N . MET A 1 100 ? -3.081 8.643 13.822 1.00 97.06 100 MET A N 1
ATOM 738 C CA . MET A 1 100 ? -3.239 8.862 15.276 1.00 97.06 100 MET A CA 1
ATOM 739 C C . MET A 1 100 ? -2.735 7.670 16.134 1.00 97.06 100 MET A C 1
ATOM 741 O O . MET A 1 100 ? -2.639 6.531 15.661 1.00 97.06 100 MET A O 1
ATOM 745 N N . SER A 1 101 ? -2.392 7.917 17.409 1.00 97.06 101 SER A N 1
ATOM 746 C CA . SER A 1 101 ? -2.117 6.879 18.429 1.00 97.06 101 SER A CA 1
ATOM 747 C C . SER A 1 101 ? -3.356 6.611 19.299 1.00 97.06 101 SER A C 1
ATOM 749 O O . SER A 1 101 ? -4.181 7.510 19.446 1.00 97.06 101 SER A O 1
ATOM 751 N N . PRO A 1 102 ? -3.503 5.428 19.931 1.00 97.44 102 PRO A N 1
ATOM 752 C CA . PRO A 1 102 ? -4.650 5.167 20.803 1.00 97.44 102 PRO A CA 1
ATOM 753 C C . PRO A 1 102 ? -4.666 6.076 22.046 1.00 97.44 102 PRO A C 1
ATOM 755 O O . PRO A 1 102 ? -5.736 6.397 22.542 1.00 97.44 102 PRO A O 1
ATOM 758 N N . GLN A 1 103 ? -3.507 6.558 22.512 1.00 97.88 103 GLN A N 1
ATOM 759 C CA . GLN A 1 103 ? -3.422 7.529 23.613 1.00 97.88 103 GLN A CA 1
ATOM 760 C C . GLN A 1 103 ? -3.891 8.931 23.190 1.00 97.88 103 GLN A C 1
ATOM 762 O O . GLN A 1 103 ? -4.574 9.605 23.952 1.00 97.88 103 GLN A O 1
ATOM 767 N N . LEU A 1 104 ? -3.562 9.369 21.968 1.00 97.88 104 LEU A N 1
ATOM 768 C CA . LEU A 1 104 ? -4.048 10.648 21.439 1.00 97.88 104 LEU A CA 1
ATOM 769 C C . LEU A 1 104 ? -5.551 10.580 21.131 1.00 97.88 104 LEU A C 1
ATOM 771 O O . LEU A 1 104 ? -6.269 11.533 21.409 1.00 97.88 104 LEU A O 1
ATOM 775 N N . LEU A 1 105 ? -6.034 9.435 20.636 1.00 98.12 105 LEU A N 1
ATOM 776 C CA . LEU A 1 105 ? -7.464 9.164 20.476 1.00 98.12 105 LEU A CA 1
ATOM 777 C C . LEU A 1 105 ? -8.203 9.253 21.815 1.00 98.12 105 LEU A C 1
ATOM 779 O O . LEU A 1 105 ? -9.218 9.937 21.895 1.00 98.12 105 LEU A O 1
ATOM 783 N N . GLN A 1 106 ? -7.677 8.603 22.859 1.00 98.12 106 GLN A N 1
ATOM 784 C CA . GLN A 1 106 ? -8.237 8.648 24.210 1.00 98.12 106 GLN A CA 1
ATOM 785 C C . GLN A 1 106 ? -8.310 10.088 24.732 1.00 98.12 106 GLN A C 1
ATOM 787 O O . GLN A 1 106 ? -9.369 10.524 25.171 1.00 98.12 106 GLN A O 1
ATOM 792 N N . SER A 1 107 ? -7.208 10.837 24.635 1.00 98.38 107 SER A N 1
ATOM 793 C CA . SER A 1 107 ? -7.120 12.211 25.136 1.00 98.38 107 SER A CA 1
ATOM 794 C C . SER A 1 107 ? -8.056 13.176 24.399 1.00 98.38 107 SER A C 1
ATOM 796 O O . SER A 1 107 ? -8.667 14.025 25.043 1.00 98.38 107 SER A O 1
ATOM 798 N N . LEU A 1 108 ? -8.212 13.035 23.077 1.00 98.38 108 LEU A N 1
ATOM 799 C CA . LEU A 1 108 ? -9.151 13.845 22.291 1.00 98.38 108 LEU A CA 1
ATOM 800 C C . LEU A 1 108 ? -10.613 13.464 22.556 1.00 98.38 108 LEU A C 1
ATOM 802 O O . LEU A 1 108 ? -11.473 14.341 22.582 1.00 98.38 108 LEU A O 1
ATOM 806 N N . ALA A 1 109 ? -10.901 12.178 22.777 1.00 98.12 109 ALA A N 1
ATOM 807 C CA . ALA A 1 109 ? -12.230 11.732 23.179 1.00 98.12 109 ALA A CA 1
ATOM 808 C C . ALA A 1 109 ? -12.593 12.228 24.589 1.00 98.12 109 ALA A C 1
ATOM 810 O O . ALA A 1 109 ? -13.712 12.676 24.800 1.00 98.12 109 ALA A O 1
ATOM 811 N N . GLU A 1 110 ? -11.660 12.201 25.544 1.00 98.19 110 GLU A N 1
ATOM 812 C CA . GLU A 1 110 ? -11.899 12.697 26.905 1.00 98.19 110 GLU A CA 1
ATOM 813 C C . GLU A 1 110 ? -12.101 14.218 26.940 1.00 98.19 110 GLU A C 1
ATOM 815 O O . GLU A 1 110 ? -13.026 14.675 27.605 1.00 98.19 110 GLU A O 1
ATOM 820 N N . ALA A 1 111 ? -11.329 14.994 26.169 1.00 98.19 111 ALA A N 1
ATOM 821 C CA . ALA A 1 111 ? -11.569 16.432 26.013 1.00 98.19 111 ALA A CA 1
ATOM 822 C C . ALA A 1 111 ? -12.974 16.708 25.445 1.00 98.19 111 ALA A C 1
ATOM 824 O O . ALA A 1 111 ? -13.773 17.391 26.077 1.00 98.19 111 ALA A O 1
ATOM 825 N N . ALA A 1 112 ? -13.336 16.067 24.326 1.00 97.94 112 ALA A N 1
ATOM 826 C CA . ALA A 1 112 ? -14.665 16.220 23.734 1.00 97.94 112 ALA A CA 1
ATOM 827 C C . ALA A 1 112 ? -15.804 15.741 24.661 1.00 97.94 112 ALA A C 1
ATOM 829 O O . ALA A 1 112 ? -16.912 16.271 24.600 1.00 97.94 112 ALA A O 1
ATOM 830 N N . ARG A 1 113 ? -15.554 14.753 25.534 1.00 97.44 113 ARG A N 1
ATOM 831 C CA . ARG A 1 113 ? -16.507 14.320 26.567 1.00 97.44 113 ARG A CA 1
ATOM 832 C C . ARG A 1 113 ? -16.726 15.420 27.607 1.00 97.44 113 ARG A C 1
ATOM 834 O O . ARG A 1 113 ? -17.869 15.676 27.976 1.00 97.44 113 ARG A O 1
ATOM 841 N N . GLN A 1 114 ? -15.648 16.051 28.072 1.00 97.75 114 GLN A N 1
ATOM 842 C CA . GLN A 1 114 ? -15.696 17.156 29.032 1.00 97.75 114 GLN A CA 1
ATOM 843 C C . GLN A 1 114 ? -16.424 18.368 28.438 1.00 97.75 114 GLN A C 1
ATOM 845 O O . GLN A 1 114 ? -17.357 18.856 29.068 1.00 97.75 114 GLN A O 1
ATOM 850 N N . ASP A 1 115 ? -16.096 18.768 27.205 1.00 97.75 115 ASP A N 1
ATOM 851 C CA . ASP A 1 115 ? -16.762 19.874 26.500 1.00 97.75 115 ASP A CA 1
ATOM 852 C C . ASP A 1 115 ? -18.287 19.658 26.413 1.00 97.75 115 ASP A C 1
ATOM 854 O O . ASP A 1 115 ? -19.064 20.530 26.800 1.00 97.75 115 ASP A O 1
ATOM 858 N N . ILE A 1 116 ? -18.729 18.464 25.984 1.00 95.38 116 ILE A N 1
ATOM 859 C CA . ILE A 1 116 ? -20.161 18.121 25.884 1.00 95.38 116 ILE A CA 1
ATOM 860 C C . ILE A 1 116 ? -20.854 18.173 27.256 1.00 95.38 116 ILE A C 1
ATOM 862 O O . ILE A 1 116 ? -21.983 18.655 27.345 1.00 95.38 116 ILE A O 1
ATOM 866 N N . HIS A 1 117 ? -20.211 17.694 28.327 1.00 95.56 117 HIS A N 1
ATOM 867 C CA . HIS A 1 117 ? -20.786 17.782 29.674 1.00 95.56 117 HIS A CA 1
ATOM 868 C C . HIS A 1 117 ? -20.908 19.230 30.162 1.00 95.56 117 HIS A C 1
ATOM 870 O O . HIS A 1 117 ? -21.946 19.570 30.726 1.00 95.56 117 HIS A O 1
ATOM 876 N N . SER A 1 118 ? -19.897 20.072 29.925 1.00 95.88 118 SER A N 1
ATOM 877 C CA . SER A 1 118 ? -19.927 21.491 30.300 1.00 95.88 118 SER A CA 1
ATOM 878 C C . SER A 1 118 ? -21.079 22.220 29.610 1.00 95.88 118 SER A C 1
ATOM 880 O O . SER A 1 118 ? -21.897 22.832 30.288 1.00 95.88 118 SER A O 1
ATOM 882 N N . THR A 1 119 ? -21.234 22.069 28.288 1.00 95.56 119 THR A N 1
ATOM 883 C CA . THR A 1 119 ? -22.336 22.707 27.544 1.00 95.56 119 THR A CA 1
ATOM 884 C C . THR A 1 119 ? -23.716 22.251 28.034 1.00 95.56 11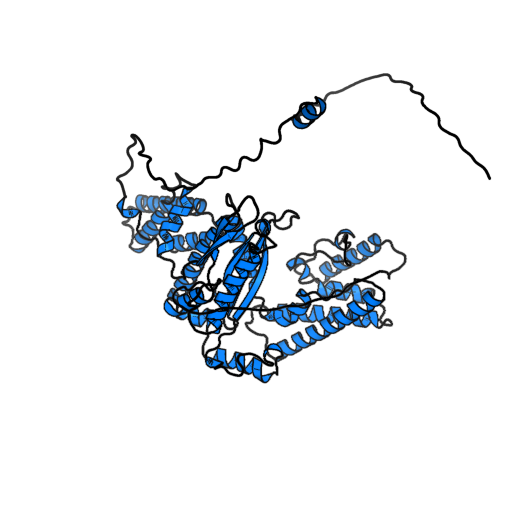9 THR A C 1
ATOM 886 O O . THR A 1 119 ? -24.617 23.075 28.174 1.00 95.56 119 THR A O 1
ATOM 889 N N . LEU A 1 120 ? -23.898 20.962 28.348 1.00 95.06 120 LEU A N 1
ATOM 890 C CA . LEU A 1 120 ? -25.166 20.463 28.904 1.00 95.06 120 LEU A CA 1
ATOM 891 C C . LEU A 1 120 ? -25.461 21.046 30.299 1.00 95.06 120 LEU A C 1
ATOM 893 O O . LEU A 1 120 ? -26.612 21.357 30.600 1.00 95.06 120 LEU A O 1
ATOM 897 N N . GLN A 1 121 ? -24.435 21.238 31.135 1.00 95.12 121 GLN A N 1
ATOM 898 C CA . GLN A 1 121 ? -24.577 21.870 32.453 1.00 95.12 121 GLN A CA 1
ATOM 899 C C . GLN A 1 121 ? -24.858 23.378 32.362 1.00 95.12 121 GLN A C 1
ATOM 901 O O . GLN A 1 121 ? -25.677 23.881 33.125 1.00 95.12 121 GLN A O 1
ATOM 906 N N . GLU A 1 122 ? -24.215 24.090 31.433 1.00 96.56 122 GLU A N 1
ATOM 907 C CA . GLU A 1 122 ? -24.398 25.535 31.228 1.00 96.56 122 GLU A CA 1
ATOM 908 C C . GLU A 1 122 ? -25.791 25.885 30.687 1.00 96.56 122 GLU A C 1
ATOM 910 O O . GLU A 1 122 ? -26.376 26.885 31.099 1.00 96.56 122 GLU A O 1
ATOM 915 N N . HIS A 1 123 ? -26.336 25.058 29.789 1.00 95.88 123 HIS A N 1
ATOM 916 C CA . HIS A 1 123 ? -27.654 25.285 29.189 1.00 95.88 123 HIS A CA 1
ATOM 917 C C . HIS A 1 123 ? -28.822 24.687 29.992 1.00 95.88 123 HIS A C 1
ATOM 919 O O . HIS A 1 123 ? -29.960 25.119 29.815 1.00 95.88 123 HIS A O 1
ATOM 925 N N . GLY A 1 124 ? -28.571 23.701 30.862 1.00 94.31 124 GLY A N 1
ATOM 926 C CA . GLY A 1 124 ? -29.627 22.990 31.597 1.00 94.31 124 GLY A CA 1
ATOM 927 C C . GLY A 1 124 ? -30.547 22.144 30.704 1.00 94.31 124 GLY A C 1
ATOM 928 O O . GLY A 1 124 ? -31.657 21.805 31.112 1.00 94.31 124 GLY A O 1
ATOM 929 N N . GLU A 1 125 ? -30.110 21.824 29.483 1.00 91.56 125 GLU A N 1
ATOM 930 C CA . GLU A 1 125 ? -30.877 21.056 28.501 1.00 91.56 125 GLU A CA 1
ATOM 931 C C . GLU A 1 125 ? -30.653 19.544 28.657 1.00 91.56 125 GLU A C 1
ATOM 933 O O . GLU A 1 125 ? -29.519 19.063 28.708 1.00 91.56 125 GLU A O 1
ATOM 938 N N . GLU A 1 126 ? -31.742 18.771 28.649 1.00 92.12 126 GLU A N 1
ATOM 939 C CA . GLU A 1 126 ? -31.682 17.310 28.535 1.00 92.12 126 GLU A CA 1
ATOM 940 C C . GLU A 1 126 ? -31.071 16.900 27.176 1.00 92.12 126 GLU A C 1
ATOM 942 O O . GLU A 1 126 ? -31.538 17.352 26.121 1.00 92.12 126 GLU A O 1
ATOM 947 N N . PRO A 1 127 ? -30.037 16.035 27.139 1.00 91.19 127 PRO A N 1
ATOM 948 C CA . PRO A 1 127 ? -29.308 15.737 25.913 1.00 91.19 127 PRO A CA 1
ATOM 949 C C . PRO A 1 127 ? -30.177 14.999 24.890 1.00 91.19 127 PRO A C 1
ATOM 951 O O . PRO A 1 127 ? -30.511 13.823 25.066 1.00 91.19 127 PRO A O 1
ATOM 954 N N . THR A 1 128 ? -30.443 15.661 23.756 1.00 92.94 128 THR A N 1
ATOM 955 C CA . THR A 1 128 ? -31.178 15.100 22.603 1.00 92.94 128 THR A CA 1
ATOM 956 C C . THR A 1 128 ? -30.720 13.681 22.243 1.00 92.94 128 THR A C 1
ATOM 958 O O . THR A 1 128 ? -29.571 13.311 22.484 1.00 92.94 128 THR A O 1
ATOM 961 N N . SER A 1 129 ? -31.561 12.879 21.583 1.00 91.12 129 SER A N 1
ATOM 962 C CA . SER A 1 129 ? -31.197 11.509 21.169 1.00 91.12 129 SER A CA 1
ATOM 963 C C . SER A 1 129 ? -29.871 11.432 20.385 1.00 91.12 129 SER A C 1
ATOM 965 O O . SER A 1 129 ? -29.088 10.498 20.582 1.00 91.12 129 SER A O 1
ATOM 967 N N . SER A 1 130 ? -29.581 12.452 19.568 1.00 90.94 130 SER A N 1
ATOM 968 C CA . SER A 1 130 ? -28.314 12.633 18.848 1.00 90.94 130 SER A CA 1
ATOM 969 C C . SER A 1 130 ? -27.148 12.971 19.788 1.00 90.94 130 SER A C 1
ATOM 971 O O . SER A 1 130 ? -26.115 12.298 19.755 1.00 90.94 130 SER A O 1
ATOM 973 N N . THR A 1 131 ? -27.324 13.954 20.681 1.00 91.31 131 THR A N 1
ATOM 974 C CA . THR A 1 131 ? -26.325 14.340 21.697 1.00 91.31 131 THR A CA 1
ATOM 975 C C . THR A 1 131 ? -25.991 13.162 22.611 1.00 91.31 131 THR A C 1
ATOM 977 O O . THR A 1 131 ? -24.822 12.852 22.821 1.00 91.31 131 THR A O 1
ATOM 980 N N . SER A 1 132 ? -27.012 12.438 23.070 1.00 93.31 132 SER A N 1
ATOM 981 C CA . SER A 1 132 ? -26.913 11.223 23.876 1.00 93.31 132 SER A CA 1
ATOM 982 C C . SER A 1 132 ? -26.147 10.101 23.165 1.00 93.31 132 SER A C 1
ATOM 984 O O . SER A 1 132 ? -25.301 9.453 23.781 1.00 93.31 132 SER A O 1
ATOM 986 N N . GLN A 1 133 ? -26.380 9.867 21.867 1.00 93.25 133 GLN A N 1
ATOM 987 C CA . GLN A 1 133 ? -25.583 8.901 21.099 1.00 93.25 133 GLN A CA 1
ATOM 988 C C . GLN A 1 133 ? -24.128 9.363 20.941 1.00 93.25 133 GLN A C 1
ATOM 990 O O . GLN A 1 133 ? -23.214 8.556 21.103 1.00 93.25 133 GLN A O 1
ATOM 995 N N . CYS A 1 134 ? -23.903 10.653 20.676 1.00 94.75 134 CYS A N 1
ATOM 996 C CA . CYS A 1 134 ? -22.562 11.221 20.579 1.00 94.75 134 CYS A CA 1
ATOM 997 C C . CYS A 1 134 ? -21.783 11.054 21.891 1.00 94.75 134 CYS A C 1
ATOM 999 O O . CYS A 1 134 ? -20.672 10.528 21.881 1.00 94.75 134 CYS A O 1
ATOM 1001 N N . LEU A 1 135 ? -22.398 11.411 23.020 1.00 95.44 135 LEU A N 1
ATOM 1002 C CA . LEU A 1 135 ? -21.803 11.303 24.347 1.00 95.44 135 LEU A CA 1
ATOM 1003 C C . LEU A 1 135 ? -21.504 9.846 24.732 1.00 95.44 135 LEU A C 1
ATOM 1005 O O . LEU A 1 135 ? -20.434 9.586 25.281 1.00 95.44 135 LEU A O 1
ATOM 1009 N N . ARG A 1 136 ? -22.376 8.883 24.389 1.00 95.50 136 ARG A N 1
ATOM 1010 C CA . ARG A 1 136 ? -22.088 7.442 24.555 1.00 95.50 136 ARG A CA 1
ATOM 1011 C C . ARG A 1 136 ? -20.848 7.017 23.771 1.00 95.50 136 ARG A C 1
ATOM 1013 O O . ARG A 1 136 ? -19.919 6.469 24.361 1.00 95.50 136 ARG A O 1
ATOM 1020 N N . ASP A 1 137 ? -20.815 7.305 22.471 1.00 95.50 137 ASP A N 1
ATOM 1021 C CA . ASP A 1 137 ? -19.716 6.916 21.578 1.00 95.50 137 ASP A CA 1
ATOM 1022 C C . ASP A 1 137 ? -18.378 7.528 22.027 1.00 95.50 137 ASP A C 1
ATOM 1024 O O . ASP A 1 137 ? -17.349 6.854 22.066 1.00 95.50 137 ASP A O 1
ATOM 1028 N N . ILE A 1 138 ? -18.391 8.805 22.417 1.00 97.56 138 ILE A N 1
ATOM 1029 C CA . ILE A 1 138 ? -17.199 9.519 22.878 1.00 97.56 138 ILE A CA 1
ATOM 1030 C C . ILE A 1 138 ? -16.761 9.046 24.271 1.00 97.56 138 ILE A C 1
ATOM 1032 O O . ILE A 1 138 ? -15.571 8.828 24.472 1.00 97.56 138 ILE A O 1
ATOM 1036 N N . THR A 1 139 ? -17.679 8.750 25.198 1.00 96.75 139 THR A N 1
ATOM 1037 C CA . THR A 1 139 ? -17.340 8.161 26.513 1.00 96.75 139 THR A CA 1
ATOM 1038 C C . THR A 1 139 ? -16.745 6.752 26.380 1.00 96.75 139 THR A C 1
ATOM 1040 O O . THR A 1 139 ? -15.802 6.391 27.092 1.00 96.75 139 THR A O 1
ATOM 1043 N N . GLN A 1 140 ? -17.220 5.956 25.418 1.00 96.25 140 GLN A N 1
ATOM 1044 C CA . GLN A 1 140 ? -16.640 4.647 25.097 1.00 96.25 140 GLN A CA 1
ATOM 1045 C C . GLN A 1 140 ? -15.208 4.742 24.544 1.00 96.25 140 GLN A C 1
ATOM 1047 O O . GLN A 1 140 ? -14.395 3.861 24.828 1.00 96.25 140 GLN A O 1
ATOM 1052 N N . LEU A 1 141 ? -14.867 5.797 23.797 1.00 97.25 141 LEU A N 1
ATOM 1053 C CA . LEU A 1 141 ? -13.492 6.036 23.340 1.00 97.25 141 LEU A CA 1
ATOM 1054 C C . LEU A 1 141 ? -12.618 6.697 24.419 1.00 97.25 141 LEU A C 1
ATOM 1056 O O . LEU A 1 141 ? -11.447 6.351 24.547 1.00 97.25 141 LEU A O 1
ATOM 1060 N N . ALA A 1 142 ? -13.179 7.592 25.232 1.00 97.81 142 ALA A N 1
ATOM 1061 C CA . ALA A 1 142 ? -12.481 8.284 26.314 1.00 97.81 142 ALA A CA 1
ATOM 1062 C C . ALA A 1 142 ? -12.043 7.338 27.442 1.00 97.81 142 ALA A C 1
ATOM 1064 O O . ALA A 1 142 ? -10.982 7.527 28.031 1.00 97.81 142 ALA A O 1
ATOM 1065 N N . SER A 1 143 ? -12.826 6.294 27.726 1.00 97.00 143 SER A N 1
ATOM 1066 C CA . SER A 1 143 ? -12.597 5.373 28.850 1.00 97.00 143 SER A CA 1
ATOM 1067 C C . SER A 1 143 ? -11.493 4.321 28.639 1.00 97.00 143 SER A C 1
ATOM 1069 O O . SER A 1 143 ? -11.155 3.615 29.594 1.00 97.00 143 SER A O 1
ATOM 1071 N N . ILE A 1 144 ? -10.894 4.199 27.445 1.00 97.94 144 ILE A N 1
ATOM 1072 C CA . ILE A 1 144 ? -9.827 3.210 27.178 1.00 97.94 144 ILE A CA 1
ATOM 1073 C C . ILE A 1 144 ? -8.563 3.481 28.014 1.00 97.94 144 ILE A C 1
ATOM 1075 O O . ILE A 1 144 ? -8.198 4.630 28.266 1.00 97.94 144 ILE A O 1
ATOM 1079 N N . GLY A 1 145 ? -7.878 2.426 28.465 1.00 97.50 145 GLY A N 1
ATOM 1080 C CA . GLY A 1 145 ? -6.767 2.550 29.411 1.00 97.50 145 GLY A CA 1
ATOM 1081 C C . GLY A 1 145 ? -7.201 3.132 30.759 1.00 97.50 145 GLY A C 1
ATOM 1082 O O . GLY A 1 145 ? -6.419 3.836 31.388 1.00 97.50 145 GLY A O 1
ATOM 1083 N N . SER A 1 146 ? -8.451 2.898 31.181 1.00 96.44 146 SER A N 1
ATOM 1084 C CA . SER A 1 146 ? -9.081 3.534 32.355 1.00 96.44 146 SER A CA 1
ATOM 1085 C C . SER A 1 146 ? -8.974 5.064 32.332 1.00 96.44 146 SER A C 1
ATOM 1087 O O . SER A 1 146 ? -8.307 5.660 33.177 1.00 96.44 146 SER A O 1
ATOM 1089 N N . TYR A 1 147 ? -9.605 5.689 31.335 1.00 96.94 147 TYR A N 1
ATOM 1090 C CA . TYR A 1 147 ? -9.537 7.139 31.092 1.00 96.94 147 TYR A CA 1
ATOM 1091 C C . TYR A 1 147 ? -8.089 7.657 30.972 1.00 96.94 147 TYR A C 1
ATOM 1093 O O . TYR A 1 147 ? -7.711 8.668 31.558 1.00 96.94 147 TYR A O 1
ATOM 1101 N N . GLY A 1 148 ? -7.245 6.918 30.242 1.00 97.06 148 GLY A N 1
ATOM 1102 C CA . GLY A 1 148 ? -5.842 7.273 29.996 1.00 97.06 148 GLY A CA 1
ATOM 1103 C C . GLY A 1 148 ? -4.862 6.981 31.143 1.00 97.06 148 GLY A C 1
ATOM 1104 O O . GLY A 1 148 ? -3.651 7.030 30.918 1.00 97.06 148 GLY A O 1
ATOM 1105 N N . LYS A 1 149 ? -5.346 6.608 32.340 1.00 97.50 149 LYS A N 1
ATOM 1106 C CA . LYS A 1 149 ? -4.524 6.262 33.521 1.00 97.50 149 LYS A CA 1
ATOM 1107 C C . LYS A 1 149 ? -3.481 5.172 33.231 1.00 97.50 149 LYS A C 1
ATOM 1109 O O . LYS A 1 149 ? -2.372 5.224 33.756 1.00 97.50 149 LYS A O 1
ATOM 1114 N N . PHE A 1 150 ? -3.822 4.213 32.373 1.00 97.25 150 PHE A N 1
ATOM 1115 C CA . PHE A 1 150 ? -2.969 3.117 31.912 1.00 97.25 150 PHE A CA 1
ATOM 1116 C C . PHE A 1 150 ? -2.700 3.254 30.409 1.00 97.25 150 PHE A C 1
ATOM 1118 O O . PHE A 1 150 ? -3.211 2.504 29.573 1.00 97.25 150 PHE A O 1
ATOM 1125 N N . SER A 1 151 ? -1.883 4.250 30.060 1.00 96.38 151 SER A N 1
ATOM 1126 C CA . SER A 1 151 ? -1.580 4.638 28.675 1.00 96.38 151 SER A CA 1
ATOM 1127 C C . SER A 1 151 ? -0.990 3.511 27.808 1.00 96.38 151 SER A C 1
ATOM 1129 O O . SER A 1 151 ? -1.131 3.539 26.583 1.00 96.38 151 SER A O 1
ATOM 1131 N N . ASN A 1 152 ? -0.377 2.489 28.412 1.00 95.31 152 ASN A N 1
ATOM 1132 C CA . ASN A 1 152 ? 0.076 1.269 27.738 1.00 95.31 152 ASN A CA 1
ATOM 1133 C C . ASN A 1 152 ? -1.094 0.363 27.299 1.00 95.31 152 ASN A C 1
ATOM 1135 O O . ASN A 1 152 ? -1.106 -0.094 26.154 1.00 95.31 152 ASN A O 1
ATOM 1139 N N . LYS A 1 153 ? -2.103 0.151 28.155 1.00 96.94 153 LYS A N 1
ATOM 1140 C CA . LYS A 1 153 ? -3.262 -0.715 27.865 1.00 96.94 153 LYS A CA 1
ATOM 1141 C C . LYS A 1 153 ? -4.347 -0.025 27.004 1.00 96.94 153 LYS A C 1
ATOM 1143 O O . LYS A 1 153 ? -5.218 -0.709 26.478 1.00 96.94 153 LYS A O 1
ATOM 1148 N N . CYS A 1 154 ? -4.244 1.282 26.708 1.00 97.38 154 CYS A N 1
ATOM 1149 C CA . CYS A 1 154 ? -5.124 1.973 25.739 1.00 97.38 154 CYS A CA 1
ATOM 1150 C C . CYS A 1 154 ? -5.247 1.260 24.374 1.00 97.38 154 CYS A C 1
ATOM 1152 O O . CYS A 1 154 ? -6.298 1.340 23.746 1.00 97.38 154 CYS A O 1
ATOM 1154 N N . TYR A 1 155 ? -4.194 0.587 23.883 1.00 97.31 155 TYR A N 1
ATOM 1155 C CA . TYR A 1 155 ? -4.275 -0.152 22.614 1.00 97.31 155 TYR A CA 1
ATOM 1156 C C . TYR A 1 155 ? -5.120 -1.426 22.737 1.00 97.31 155 TYR A C 1
ATOM 1158 O O . TYR A 1 155 ? -6.020 -1.628 21.927 1.00 97.31 155 TYR A O 1
ATOM 1166 N N . SER A 1 156 ? -4.841 -2.272 23.732 1.00 96.50 156 SER A N 1
ATOM 1167 C CA . SER A 1 156 ? -5.562 -3.532 23.935 1.00 96.50 156 SER A CA 1
ATOM 1168 C C . SER A 1 156 ? -7.022 -3.288 24.312 1.00 96.50 156 SER A C 1
ATOM 1170 O O . SER A 1 156 ? -7.898 -3.954 23.771 1.00 96.50 156 SER A O 1
ATOM 1172 N N . ASP A 1 157 ? -7.307 -2.282 25.143 1.00 97.06 157 ASP A N 1
ATOM 1173 C CA . ASP A 1 157 ? -8.678 -1.886 25.482 1.00 97.06 157 ASP A CA 1
ATOM 1174 C C . ASP A 1 157 ? -9.472 -1.398 24.266 1.00 97.06 157 ASP A C 1
ATOM 1176 O O . ASP A 1 157 ? -10.647 -1.738 24.128 1.00 97.06 157 ASP A O 1
ATOM 1180 N N . LEU A 1 158 ? -8.841 -0.629 23.370 1.00 97.50 158 LEU A N 1
ATOM 1181 C CA . LEU A 1 158 ? -9.479 -0.175 22.137 1.00 97.50 158 LEU A CA 1
ATOM 1182 C C . LEU A 1 158 ? -9.741 -1.344 21.185 1.00 97.50 158 LEU A C 1
ATOM 1184 O O . LEU A 1 158 ? -10.865 -1.486 20.710 1.00 97.50 158 LEU A O 1
ATOM 1188 N N . MET A 1 159 ? -8.744 -2.204 20.938 1.00 97.31 159 MET A N 1
ATOM 1189 C CA . MET A 1 159 ? -8.917 -3.352 20.043 1.00 97.31 159 MET A CA 1
ATOM 1190 C C . MET A 1 159 ? -9.954 -4.344 20.583 1.00 97.31 159 MET A C 1
ATOM 1192 O O . MET A 1 159 ? -10.871 -4.681 19.846 1.00 97.31 159 MET A O 1
ATOM 1196 N N . ARG A 1 160 ? -9.912 -4.712 21.875 1.00 96.06 160 ARG A N 1
ATOM 1197 C CA . ARG A 1 160 ? -10.910 -5.596 22.519 1.00 96.06 160 ARG A CA 1
ATOM 1198 C C . ARG A 1 160 ? -12.348 -5.105 22.305 1.00 96.06 160 ARG A C 1
ATOM 1200 O O . ARG A 1 160 ? -13.267 -5.907 22.189 1.00 96.06 160 ARG A O 1
ATOM 1207 N N . ARG A 1 161 ? -12.540 -3.783 22.250 1.00 95.69 161 ARG A N 1
ATOM 1208 C CA . ARG A 1 161 ? -13.840 -3.139 22.031 1.00 95.69 161 ARG A CA 1
ATOM 1209 C C . ARG A 1 161 ? -14.268 -3.100 20.562 1.00 95.69 161 ARG A C 1
ATOM 1211 O O . ARG A 1 161 ? -15.462 -3.213 20.312 1.00 95.69 161 ARG A O 1
ATOM 1218 N N . VAL A 1 162 ? -13.352 -2.923 19.606 1.00 96.38 162 VAL A N 1
ATOM 1219 C CA . VAL A 1 162 ? -13.706 -2.741 18.178 1.00 96.38 162 VAL A CA 1
ATOM 1220 C C . VAL A 1 162 ? -13.509 -3.986 17.307 1.00 96.38 162 VAL A C 1
ATOM 1222 O O . VAL A 1 162 ? -14.205 -4.105 16.304 1.00 96.38 162 VAL A O 1
ATOM 1225 N N . GLU A 1 163 ? -12.626 -4.924 17.673 1.00 95.44 163 GLU A N 1
ATOM 1226 C CA . GLU A 1 163 ? -12.401 -6.178 16.926 1.00 95.44 163 GLU A CA 1
ATOM 1227 C C . GLU A 1 163 ? -13.694 -7.002 16.722 1.00 95.44 163 GLU A C 1
ATOM 1229 O O . GLU A 1 163 ? -13.910 -7.430 15.588 1.00 95.44 163 GLU A O 1
ATOM 1234 N N . PRO A 1 164 ? -14.620 -7.136 17.700 1.00 95.44 164 PRO A N 1
ATOM 1235 C CA . PRO A 1 164 ? -15.890 -7.852 17.496 1.00 95.44 164 PRO A CA 1
ATOM 1236 C C . PRO A 1 164 ? -16.855 -7.210 16.482 1.00 95.44 164 PRO A C 1
ATOM 1238 O O . PRO A 1 164 ? -17.848 -7.828 16.115 1.00 95.44 164 PRO A O 1
ATOM 1241 N N . ASN A 1 165 ? -16.592 -5.974 16.040 1.00 93.81 165 ASN A N 1
ATOM 1242 C CA . ASN A 1 165 ? -17.402 -5.244 15.057 1.00 93.81 165 ASN A CA 1
ATOM 1243 C C . ASN A 1 165 ? -16.771 -5.212 13.649 1.00 93.81 165 ASN A C 1
ATOM 1245 O O . ASN A 1 165 ? -17.289 -4.521 12.767 1.00 93.81 165 ASN A O 1
ATOM 1249 N N . ILE A 1 166 ? -15.649 -5.912 13.437 1.00 95.38 166 ILE A N 1
ATOM 1250 C CA . ILE A 1 166 ? -14.935 -5.973 12.155 1.00 95.38 166 ILE A CA 1
ATOM 1251 C C . ILE A 1 166 ? -15.589 -7.024 11.247 1.00 95.38 166 ILE A C 1
ATOM 1253 O O . ILE A 1 166 ? -15.471 -8.219 11.493 1.00 95.38 166 ILE A O 1
ATOM 1257 N N . ALA A 1 167 ? -16.214 -6.583 10.152 1.00 92.56 167 ALA A N 1
ATOM 1258 C CA . ALA A 1 167 ? -16.839 -7.453 9.143 1.00 92.56 167 ALA A CA 1
ATOM 1259 C C . ALA A 1 167 ? -15.841 -8.068 8.131 1.00 92.56 167 ALA A C 1
ATOM 1261 O O . ALA A 1 167 ? -16.236 -8.785 7.214 1.00 92.56 167 ALA A O 1
ATOM 1262 N N . VAL A 1 168 ? -14.545 -7.776 8.286 1.00 95.38 168 VAL A N 1
ATOM 1263 C CA . VAL A 1 168 ? -13.446 -8.330 7.480 1.00 95.38 168 VAL A CA 1
ATOM 1264 C C . VAL A 1 168 ? -13.030 -9.693 8.025 1.00 95.38 168 VAL A C 1
ATOM 1266 O O . VAL A 1 168 ? -12.815 -9.809 9.235 1.00 95.38 168 VAL A O 1
ATOM 1269 N N . ALA A 1 169 ? -12.797 -10.657 7.129 1.00 94.75 169 ALA A N 1
ATOM 1270 C CA . ALA A 1 169 ? -12.137 -11.941 7.393 1.00 94.75 169 ALA A CA 1
ATOM 1271 C C . ALA A 1 169 ? -11.023 -11.870 8.456 1.00 94.75 169 ALA A C 1
ATOM 1273 O O . ALA A 1 169 ? -10.294 -10.876 8.542 1.00 94.75 169 ALA A O 1
ATOM 1274 N N . GLU A 1 170 ? -10.902 -12.927 9.263 1.00 96.25 170 GLU A N 1
ATOM 1275 C CA . GLU A 1 170 ? -9.841 -13.113 10.263 1.00 96.25 170 GLU A CA 1
ATOM 1276 C C . GLU A 1 170 ? -8.428 -13.006 9.653 1.00 96.25 170 GLU A C 1
ATOM 1278 O O . GLU A 1 170 ? -8.226 -13.024 8.440 1.00 96.25 170 GLU A O 1
ATOM 1283 N N . THR A 1 171 ? -7.415 -12.876 10.511 1.00 97.12 171 THR A N 1
ATOM 1284 C CA . THR A 1 171 ? -6.022 -13.060 10.093 1.00 97.12 171 THR A CA 1
ATOM 1285 C C . THR A 1 171 ? -5.613 -14.519 10.247 1.00 97.12 171 THR A C 1
ATOM 1287 O O . THR A 1 171 ? -5.675 -15.080 11.345 1.00 97.12 171 THR A O 1
ATOM 1290 N N . TYR A 1 172 ? -5.112 -15.110 9.162 1.00 97.31 172 TYR A N 1
ATOM 1291 C CA . TYR A 1 172 ? -4.414 -16.388 9.200 1.00 97.31 172 TYR A CA 1
ATOM 1292 C C . TYR A 1 172 ? -3.143 -16.236 10.036 1.00 97.31 172 TYR A C 1
ATOM 1294 O O . TYR A 1 172 ? -2.327 -15.343 9.793 1.00 97.31 172 TYR A O 1
ATOM 1302 N N . LYS A 1 173 ? -3.002 -17.084 11.056 1.00 97.00 173 LYS A N 1
ATOM 1303 C CA . LYS A 1 173 ? -1.926 -17.033 12.051 1.00 97.00 173 LYS A CA 1
ATOM 1304 C C . LYS A 1 173 ? -0.987 -18.210 11.801 1.00 97.00 173 LYS A C 1
ATOM 1306 O O . LYS A 1 173 ? -1.380 -19.356 11.987 1.00 97.00 173 LYS A O 1
ATOM 1311 N N . THR A 1 174 ? 0.247 -17.925 11.401 1.00 96.19 174 THR A N 1
ATOM 1312 C CA . THR A 1 174 ? 1.303 -18.930 11.185 1.00 96.19 174 THR A CA 1
ATOM 1313 C C . THR A 1 174 ? 2.481 -18.681 12.127 1.00 96.19 174 THR A C 1
ATOM 1315 O O . THR A 1 174 ? 2.742 -17.536 12.498 1.00 96.19 174 THR A O 1
ATOM 1318 N N . LYS A 1 175 ? 3.215 -19.726 12.520 1.00 97.25 175 LYS A N 1
ATOM 1319 C CA . LYS A 1 175 ? 4.500 -19.582 13.216 1.00 97.25 175 LYS A CA 1
ATOM 1320 C C . LYS A 1 175 ? 5.612 -19.426 12.186 1.00 97.25 175 LYS A C 1
ATOM 1322 O O . LYS A 1 175 ? 5.835 -20.319 11.377 1.00 97.25 175 LYS A O 1
ATOM 1327 N N . LEU A 1 176 ? 6.340 -18.315 12.237 1.00 96.69 176 LEU A N 1
ATOM 1328 C CA . LEU A 1 176 ? 7.482 -18.070 11.360 1.00 96.69 176 LEU A CA 1
ATOM 1329 C C . LEU A 1 176 ? 8.746 -17.785 12.162 1.00 96.69 176 LEU A C 1
ATOM 1331 O O . LEU A 1 176 ? 8.715 -17.197 13.241 1.00 96.69 176 LEU A O 1
ATOM 1335 N N . HIS A 1 177 ? 9.872 -18.193 11.588 1.00 97.19 177 HIS A N 1
ATOM 1336 C CA . HIS A 1 177 ? 11.199 -17.872 12.087 1.00 97.19 177 HIS A CA 1
ATOM 1337 C C . HIS A 1 177 ? 11.670 -16.534 11.504 1.00 97.19 177 HIS A C 1
ATOM 1339 O O . HIS A 1 177 ? 11.572 -16.292 10.298 1.00 97.19 177 HIS A O 1
ATOM 1345 N N . PHE A 1 178 ? 12.207 -15.681 12.370 1.00 97.00 178 PHE A N 1
ATOM 1346 C CA . PHE A 1 178 ? 12.694 -14.338 12.082 1.00 97.00 178 PHE A CA 1
ATOM 1347 C C . PHE A 1 178 ? 14.128 -14.162 12.589 1.00 97.00 178 PHE A C 1
ATOM 1349 O O . PHE A 1 178 ? 14.560 -14.805 13.547 1.00 97.00 178 PHE A O 1
ATOM 1356 N N . ALA A 1 179 ? 14.877 -13.250 11.971 1.00 95.75 179 ALA A N 1
ATOM 1357 C CA . ALA A 1 179 ? 16.243 -12.950 12.388 1.00 95.75 179 ALA A CA 1
ATOM 1358 C C . ALA A 1 179 ? 16.299 -12.397 13.829 1.00 95.75 179 ALA A C 1
ATOM 1360 O O . ALA A 1 179 ? 15.433 -11.628 14.259 1.00 95.75 179 ALA A O 1
ATOM 1361 N N . ASN A 1 180 ? 17.346 -12.773 14.571 1.00 92.19 180 ASN A N 1
ATOM 1362 C CA . ASN A 1 180 ? 17.546 -12.359 15.963 1.00 92.19 180 ASN A CA 1
ATOM 1363 C C . ASN A 1 180 ? 17.522 -10.821 16.125 1.00 92.19 180 ASN A C 1
ATOM 1365 O O . ASN A 1 180 ? 18.050 -10.108 15.267 1.00 92.19 180 ASN A O 1
ATOM 1369 N N . PRO A 1 181 ? 16.943 -10.290 17.221 1.00 93.25 181 PRO A N 1
ATOM 1370 C CA . PRO A 1 181 ? 16.504 -11.003 18.427 1.00 93.25 181 PRO A CA 1
ATOM 1371 C C . PRO A 1 181 ? 15.069 -11.566 18.376 1.00 93.25 181 PRO A C 1
ATOM 1373 O O . PRO A 1 181 ? 14.558 -11.954 19.417 1.00 93.25 181 PRO A O 1
ATOM 1376 N N . ALA A 1 182 ? 14.399 -11.589 17.216 1.00 93.62 182 ALA A N 1
ATOM 1377 C CA . ALA A 1 182 ? 12.993 -12.001 17.135 1.00 93.62 182 ALA A CA 1
ATOM 1378 C C . ALA A 1 182 ? 12.776 -13.522 17.303 1.00 93.62 182 ALA A C 1
ATOM 1380 O O . ALA A 1 182 ? 11.926 -13.926 18.086 1.00 93.62 182 ALA A O 1
ATOM 1381 N N . GLY A 1 183 ? 13.546 -14.374 16.613 1.00 95.44 183 GLY A N 1
ATOM 1382 C CA . GLY A 1 183 ? 13.381 -15.831 16.721 1.00 95.44 183 GLY A CA 1
ATOM 1383 C C . GLY A 1 183 ? 12.049 -16.321 16.136 1.00 95.44 183 GLY A C 1
ATOM 1384 O O . GLY A 1 183 ? 11.617 -15.827 15.096 1.00 95.44 183 GLY A O 1
ATOM 1385 N N . GLU A 1 184 ? 11.403 -17.307 16.763 1.00 97.25 184 GLU A N 1
ATOM 1386 C CA . GLU A 1 184 ? 10.067 -17.758 16.346 1.00 97.25 184 GLU A CA 1
ATOM 1387 C C . GLU A 1 184 ? 8.968 -16.825 16.884 1.00 97.25 184 GLU A C 1
ATOM 1389 O O . GLU A 1 184 ? 8.866 -16.583 18.087 1.00 97.25 184 GLU A O 1
ATOM 1394 N N . HIS A 1 185 ? 8.096 -16.347 15.995 1.00 97.25 185 HIS A N 1
ATOM 1395 C CA . HIS A 1 185 ? 6.909 -15.573 16.355 1.00 97.25 185 HIS A CA 1
ATOM 1396 C C . HIS A 1 185 ? 5.705 -15.946 15.485 1.00 97.25 185 HIS A C 1
ATOM 1398 O O . HIS A 1 185 ? 5.842 -16.306 14.314 1.00 97.25 185 HIS A O 1
ATOM 1404 N N . THR A 1 186 ? 4.502 -15.770 16.034 1.00 97.56 186 THR A N 1
ATOM 1405 C CA . THR A 1 186 ? 3.264 -15.810 15.250 1.00 97.56 186 THR A CA 1
ATOM 1406 C C . THR A 1 186 ? 3.178 -14.586 14.338 1.00 97.56 186 THR A C 1
ATOM 1408 O O . THR A 1 186 ? 3.163 -13.448 14.813 1.00 97.56 186 THR A O 1
ATOM 1411 N N . GLN A 1 187 ? 3.074 -14.819 13.034 1.00 97.12 187 GLN A N 1
ATOM 1412 C CA . GLN A 1 187 ? 2.815 -13.811 12.016 1.00 97.12 187 GLN A CA 1
ATOM 1413 C C . GLN A 1 187 ? 1.363 -13.918 11.550 1.00 97.12 187 GLN A C 1
ATOM 1415 O O . GLN A 1 187 ? 0.895 -14.989 11.166 1.00 97.12 187 GLN A O 1
ATOM 1420 N N . GLU A 1 188 ? 0.659 -12.793 11.580 1.00 97.81 188 GLU A N 1
ATOM 1421 C CA . GLU A 1 188 ? -0.666 -12.646 10.984 1.00 97.81 188 GLU A CA 1
ATOM 1422 C C . GLU A 1 188 ? -0.536 -12.328 9.479 1.00 97.81 188 GLU A C 1
ATOM 1424 O O . GLU A 1 188 ? 0.375 -11.602 9.070 1.00 97.81 188 GLU A O 1
ATOM 1429 N N . VAL A 1 189 ? -1.446 -12.858 8.656 1.00 98.06 189 VAL A N 1
ATOM 1430 C CA . VAL A 1 189 ? -1.593 -12.583 7.213 1.00 98.06 189 VAL A CA 1
ATOM 1431 C C . VAL A 1 189 ? -3.085 -12.440 6.895 1.00 98.06 189 VAL A C 1
ATOM 1433 O O . VAL A 1 189 ? -3.892 -13.220 7.394 1.00 98.06 189 VAL A O 1
ATOM 1436 N N . LEU A 1 190 ? -3.473 -11.464 6.068 1.00 97.88 190 LEU A N 1
ATOM 1437 C CA . LEU A 1 190 ? -4.852 -11.323 5.584 1.00 97.88 190 LEU A CA 1
ATOM 1438 C C . LEU A 1 190 ? -4.976 -11.990 4.205 1.00 97.88 190 LEU A C 1
ATOM 1440 O O . LEU A 1 190 ? -4.522 -11.441 3.195 1.00 97.88 190 LEU A O 1
ATOM 1444 N N . LEU A 1 191 ? -5.536 -13.201 4.182 1.00 98.00 191 LEU A N 1
ATOM 1445 C CA . LEU A 1 191 ? -5.547 -14.084 3.014 1.00 98.00 191 LEU A CA 1
ATOM 1446 C C . LEU A 1 191 ? -6.446 -13.543 1.884 1.00 98.00 191 LEU A C 1
ATOM 1448 O O . LEU A 1 191 ? -7.633 -13.322 2.120 1.00 98.00 191 LEU A O 1
ATOM 1452 N N . PRO A 1 192 ? -5.929 -13.376 0.649 1.00 97.81 192 PRO A N 1
ATOM 1453 C CA . PRO A 1 192 ? -6.719 -12.969 -0.512 1.00 97.81 192 PRO A CA 1
ATOM 1454 C C . PRO A 1 192 ? -8.060 -13.695 -0.710 1.00 97.81 192 PRO A C 1
ATOM 1456 O O . PRO A 1 192 ? -9.055 -13.012 -0.936 1.00 97.81 192 PRO A O 1
ATOM 1459 N N . HIS A 1 193 ? -8.130 -15.031 -0.606 1.00 96.81 193 HIS A N 1
ATOM 1460 C CA . HIS A 1 193 ? -9.405 -15.743 -0.816 1.00 96.81 193 HIS A CA 1
ATOM 1461 C C . HIS A 1 193 ? -10.409 -15.544 0.330 1.00 96.81 193 HIS A C 1
ATOM 1463 O O . HIS A 1 193 ? -11.581 -15.310 0.052 1.00 96.81 193 HIS A O 1
ATOM 1469 N N . GLU A 1 194 ? -9.972 -15.571 1.597 1.00 96.06 194 GLU A N 1
ATOM 1470 C CA . GLU A 1 194 ? -10.857 -15.312 2.745 1.00 96.06 194 GLU A CA 1
ATOM 1471 C C . GLU A 1 194 ? -11.394 -13.880 2.704 1.00 96.06 194 GLU A C 1
ATOM 1473 O O . GLU A 1 194 ? -12.588 -13.656 2.891 1.00 96.06 194 GLU A O 1
ATOM 1478 N N . LEU A 1 195 ? -10.525 -12.911 2.395 1.00 96.44 195 LEU A N 1
ATOM 1479 C CA . LEU A 1 195 ? -10.899 -11.509 2.244 1.00 96.44 195 LEU A CA 1
ATOM 1480 C C . LEU A 1 195 ? -11.923 -11.320 1.116 1.00 96.44 195 LEU A C 1
ATOM 1482 O O . LEU A 1 195 ? -12.923 -10.631 1.298 1.00 96.44 195 LEU A O 1
ATOM 1486 N N . PHE A 1 196 ? -11.692 -11.953 -0.034 1.00 94.50 196 PHE A N 1
ATOM 1487 C CA . PHE A 1 196 ? -12.587 -11.908 -1.189 1.00 94.50 196 PHE A CA 1
ATOM 1488 C C . PHE A 1 196 ? -13.958 -12.542 -0.886 1.00 94.50 196 PHE A C 1
ATOM 1490 O O . PHE A 1 196 ? -14.984 -11.967 -1.249 1.00 94.50 196 PHE A O 1
ATOM 1497 N N . ALA A 1 197 ? -13.990 -13.681 -0.182 1.00 92.88 197 ALA A N 1
ATOM 1498 C CA . ALA A 1 197 ? -15.228 -14.331 0.251 1.00 92.88 197 ALA A CA 1
ATOM 1499 C C . ALA A 1 197 ? -15.994 -13.477 1.277 1.00 92.88 197 ALA A C 1
ATOM 1501 O O . ALA A 1 197 ? -17.161 -13.167 1.061 1.00 92.88 197 ALA A O 1
ATOM 1502 N N . SER A 1 198 ? -15.316 -12.991 2.323 1.00 92.88 198 SER A N 1
ATOM 1503 C CA . SER A 1 198 ? -15.868 -12.067 3.329 1.00 92.88 198 SER A CA 1
ATOM 1504 C C . SER A 1 198 ? -16.477 -10.811 2.694 1.00 92.88 198 SER A C 1
ATOM 1506 O O . SER A 1 198 ? -17.573 -10.396 3.076 1.00 92.88 198 SER A O 1
ATOM 1508 N N . MET A 1 199 ? -15.824 -10.237 1.676 1.00 93.12 199 MET A N 1
ATOM 1509 C CA . MET A 1 199 ? -16.391 -9.124 0.912 1.00 93.12 199 MET A CA 1
ATOM 1510 C C . MET A 1 199 ? -17.674 -9.520 0.171 1.00 93.12 199 MET A C 1
ATOM 1512 O O . MET A 1 199 ? -18.657 -8.785 0.224 1.00 93.12 199 MET A O 1
ATOM 1516 N N . PHE A 1 200 ? -17.691 -10.662 -0.519 1.00 92.00 200 PHE A N 1
ATOM 1517 C CA . PHE A 1 200 ? -18.875 -11.125 -1.248 1.00 92.00 200 PHE A CA 1
ATOM 1518 C C . PHE A 1 200 ? -20.057 -11.450 -0.316 1.00 92.00 200 PHE A C 1
ATOM 1520 O O . PHE A 1 200 ? -21.196 -11.102 -0.629 1.00 92.00 200 PHE A O 1
ATOM 1527 N N . GLU A 1 201 ? -19.790 -12.082 0.828 1.00 88.25 201 GLU A N 1
ATOM 1528 C CA . GLU A 1 201 ? -20.803 -12.599 1.756 1.00 88.25 201 GLU A CA 1
ATOM 1529 C C . GLU A 1 201 ? -21.372 -11.543 2.715 1.00 88.25 201 GLU A C 1
ATOM 1531 O O . GLU A 1 201 ? -22.528 -11.657 3.121 1.00 88.25 201 GLU A O 1
ATOM 1536 N N . HIS A 1 202 ? -20.591 -10.533 3.116 1.00 88.75 202 HIS A N 1
ATOM 1537 C CA . HIS A 1 202 ? -21.005 -9.562 4.148 1.00 88.75 202 HIS A CA 1
ATOM 1538 C C . HIS A 1 202 ? -21.097 -8.116 3.638 1.00 88.75 202 HIS A C 1
ATOM 1540 O O . HIS A 1 202 ? -21.739 -7.271 4.264 1.00 88.75 202 HIS A O 1
ATOM 1546 N N . GLU A 1 203 ? -20.452 -7.819 2.509 1.00 89.81 203 GLU A N 1
ATOM 1547 C CA . GLU A 1 203 ? -20.216 -6.462 1.998 1.00 89.81 203 GLU A CA 1
ATOM 1548 C C . GLU A 1 203 ? -20.469 -6.418 0.479 1.00 89.81 203 GLU A C 1
ATOM 1550 O O . GLU A 1 203 ? -19.741 -5.784 -0.285 1.00 89.81 203 GLU A O 1
ATOM 1555 N N . ASN A 1 204 ? -21.501 -7.144 0.035 1.00 89.00 204 ASN A N 1
ATOM 1556 C CA . ASN A 1 204 ? -21.758 -7.506 -1.362 1.00 89.00 204 ASN A CA 1
ATOM 1557 C C . ASN A 1 204 ? -21.722 -6.309 -2.339 1.00 89.00 204 ASN A C 1
ATOM 1559 O O . ASN A 1 204 ? -21.147 -6.396 -3.425 1.00 89.00 204 ASN A O 1
ATOM 1563 N N . GLU A 1 205 ? -22.247 -5.153 -1.928 1.00 89.69 205 GLU A N 1
ATOM 1564 C CA . GLU A 1 205 ? -22.153 -3.906 -2.694 1.00 89.69 205 GLU A CA 1
ATOM 1565 C C . GLU A 1 205 ? -20.713 -3.413 -2.863 1.00 89.69 205 GLU A C 1
ATOM 1567 O O . GLU A 1 205 ? -20.322 -3.038 -3.964 1.00 89.69 205 GLU A O 1
ATOM 1572 N N . ALA A 1 206 ? -19.911 -3.416 -1.794 1.00 91.31 206 ALA A N 1
ATOM 1573 C CA . ALA A 1 206 ? -18.503 -3.032 -1.834 1.00 91.31 206 ALA A CA 1
ATOM 1574 C C . ALA A 1 206 ? -17.685 -4.041 -2.658 1.00 91.31 206 ALA A C 1
ATOM 1576 O O . ALA A 1 206 ? -16.771 -3.649 -3.385 1.00 91.31 206 ALA A O 1
ATOM 1577 N N . PHE A 1 207 ? -18.045 -5.327 -2.621 1.00 93.81 207 PHE A N 1
ATOM 1578 C CA . PHE A 1 207 ? -17.484 -6.345 -3.508 1.00 93.81 207 PHE A CA 1
ATOM 1579 C C . PHE A 1 207 ? -17.766 -6.037 -4.984 1.00 93.81 207 PHE A C 1
ATOM 1581 O O . PHE A 1 207 ? -16.830 -5.956 -5.779 1.00 93.81 207 PHE A O 1
ATOM 1588 N N . PHE A 1 208 ? -19.017 -5.786 -5.379 1.00 92.06 208 PHE A N 1
ATOM 1589 C CA . PHE A 1 208 ? -19.320 -5.451 -6.775 1.00 92.06 208 PHE A CA 1
ATOM 1590 C C . PHE A 1 208 ? -18.775 -4.075 -7.196 1.00 92.06 208 PHE A C 1
ATOM 1592 O O . PHE A 1 208 ? -18.274 -3.944 -8.311 1.00 92.06 208 PHE A O 1
ATOM 1599 N N . ARG A 1 209 ? -18.771 -3.075 -6.307 1.00 92.06 209 ARG A N 1
ATOM 1600 C CA . ARG A 1 209 ? -18.265 -1.710 -6.560 1.00 92.06 209 ARG A CA 1
ATOM 1601 C C . ARG A 1 209 ? -16.739 -1.647 -6.712 1.00 92.06 209 ARG A C 1
ATOM 1603 O O . ARG A 1 209 ? -16.240 -0.930 -7.579 1.00 92.06 209 ARG A O 1
ATOM 1610 N N . ASN A 1 210 ? -16.004 -2.393 -5.883 1.00 93.50 210 ASN A N 1
ATOM 1611 C CA . ASN A 1 210 ? -14.547 -2.268 -5.761 1.00 93.50 210 ASN A CA 1
ATOM 1612 C C . ASN A 1 210 ? -13.762 -3.465 -6.333 1.00 93.50 210 ASN A C 1
ATOM 1614 O O . ASN A 1 210 ? -12.586 -3.305 -6.652 1.00 93.50 210 ASN A O 1
ATOM 1618 N N . VAL A 1 211 ? -14.380 -4.650 -6.451 1.00 93.56 211 VAL A N 1
ATOM 1619 C CA . VAL A 1 211 ? -13.707 -5.899 -6.858 1.00 93.56 211 VAL A CA 1
ATOM 1620 C C . VAL A 1 211 ? -14.282 -6.466 -8.156 1.00 93.56 211 VAL A C 1
ATOM 1622 O O . VAL A 1 211 ? -13.562 -6.580 -9.144 1.00 93.56 211 VAL A O 1
ATOM 1625 N N . ALA A 1 212 ? -15.561 -6.836 -8.192 1.00 92.38 212 ALA A N 1
ATOM 1626 C CA . ALA A 1 212 ? -16.089 -7.656 -9.283 1.00 92.38 212 ALA A CA 1
ATOM 1627 C C . ALA A 1 212 ? -16.605 -6.872 -10.501 1.00 92.38 212 ALA A C 1
ATOM 1629 O O . ALA A 1 212 ? -16.556 -7.407 -11.613 1.00 92.38 212 ALA A O 1
ATOM 1630 N N . SER A 1 213 ? -17.096 -5.640 -10.314 1.00 92.06 213 SER A N 1
ATOM 1631 C CA . SER A 1 213 ? -17.886 -4.889 -11.307 1.00 92.06 213 SER A CA 1
ATOM 1632 C C . SER A 1 213 ? -19.123 -5.663 -11.810 1.00 92.06 213 SER A C 1
ATOM 1634 O O . SER A 1 213 ? -19.483 -6.724 -11.294 1.00 92.06 213 SER A O 1
ATOM 1636 N N . ASP A 1 214 ? -19.814 -5.142 -12.819 1.00 91.81 214 ASP A N 1
ATOM 1637 C CA . ASP A 1 214 ? -20.868 -5.856 -13.545 1.00 91.81 214 ASP A CA 1
ATOM 1638 C C . ASP A 1 214 ? -20.297 -6.861 -14.577 1.00 91.81 214 ASP A C 1
ATOM 1640 O O . ASP A 1 214 ? -19.102 -6.861 -14.894 1.00 91.81 214 ASP A O 1
ATOM 1644 N N . GLU A 1 215 ? -21.148 -7.743 -15.116 1.00 91.75 215 GLU A N 1
ATOM 1645 C CA . GLU A 1 215 ? -20.728 -8.733 -16.124 1.00 91.75 215 GLU A CA 1
ATOM 1646 C C . GLU A 1 215 ? -20.325 -8.095 -17.463 1.00 91.75 215 GLU A C 1
ATOM 1648 O O . GLU A 1 215 ? -19.433 -8.615 -18.134 1.00 91.75 215 GLU A O 1
ATOM 1653 N N . GLY A 1 216 ? -20.924 -6.962 -17.840 1.00 93.38 216 GLY A N 1
ATOM 1654 C CA . GLY A 1 216 ? -20.567 -6.219 -19.048 1.00 93.38 216 GLY A CA 1
ATOM 1655 C C . GLY A 1 216 ? -19.149 -5.658 -18.964 1.00 93.38 216 GLY A C 1
ATOM 1656 O O . GLY A 1 216 ? -18.351 -5.884 -19.869 1.00 93.38 216 GLY A O 1
ATOM 1657 N N . THR A 1 217 ? -18.792 -5.027 -17.841 1.00 90.50 217 THR A N 1
ATOM 1658 C CA . THR A 1 217 ? -17.425 -4.557 -17.561 1.00 90.50 217 THR A CA 1
ATOM 1659 C C . THR A 1 217 ? -16.419 -5.716 -17.563 1.00 90.50 217 THR A C 1
ATOM 1661 O O . THR A 1 217 ? -15.385 -5.601 -18.223 1.00 90.50 217 THR A O 1
ATOM 1664 N N . ARG A 1 218 ? -16.715 -6.852 -16.901 1.00 92.38 218 ARG A N 1
ATOM 1665 C CA . ARG A 1 218 ? -15.848 -8.054 -16.955 1.00 92.38 218 ARG A CA 1
ATOM 1666 C C . ARG A 1 218 ? -15.649 -8.554 -18.384 1.00 92.38 218 ARG A C 1
ATOM 1668 O O . ARG A 1 218 ? -14.523 -8.824 -18.792 1.00 92.38 218 ARG A O 1
ATOM 1675 N N . THR A 1 219 ? -16.737 -8.663 -19.142 1.00 91.88 219 THR A N 1
ATOM 1676 C CA . THR A 1 219 ? -16.719 -9.172 -20.520 1.00 91.88 219 THR A CA 1
ATOM 1677 C C . THR A 1 219 ? -15.924 -8.229 -21.431 1.00 91.88 219 THR A C 1
ATOM 1679 O O . THR A 1 219 ? -14.978 -8.677 -22.071 1.00 91.88 219 THR A O 1
ATOM 1682 N N . LYS A 1 220 ? -16.189 -6.912 -21.385 1.00 91.88 220 LYS A N 1
ATOM 1683 C CA . LYS A 1 220 ? -15.452 -5.888 -22.150 1.00 91.88 220 LYS A CA 1
ATOM 1684 C C . LYS A 1 220 ? -13.948 -5.897 -21.850 1.00 91.88 220 LYS A C 1
ATOM 1686 O O . LYS A 1 220 ? -13.159 -5.713 -22.773 1.00 91.88 220 LYS A O 1
ATOM 1691 N N . PHE A 1 221 ? -13.540 -6.118 -20.596 1.00 92.12 221 PHE A N 1
ATOM 1692 C CA . PHE A 1 221 ? -12.121 -6.237 -20.241 1.00 92.12 221 PHE A CA 1
ATOM 1693 C C . PHE A 1 221 ? -11.464 -7.436 -20.942 1.00 92.12 221 PHE A C 1
ATOM 1695 O O . PHE A 1 221 ? -10.475 -7.272 -21.654 1.00 92.12 221 PHE A O 1
ATOM 1702 N N . TRP A 1 222 ? -12.023 -8.639 -20.784 1.00 91.44 222 TRP A N 1
ATOM 1703 C CA . TRP A 1 222 ? -11.420 -9.851 -21.350 1.00 91.44 222 TRP A CA 1
ATOM 1704 C C . TRP A 1 222 ? -11.521 -9.923 -22.875 1.00 91.44 222 TRP A C 1
ATOM 1706 O O . TRP A 1 222 ? -10.604 -10.430 -23.518 1.00 91.44 222 TRP A O 1
ATOM 1716 N N . ASP A 1 223 ? -12.579 -9.370 -23.467 1.00 91.44 223 ASP A N 1
ATOM 1717 C CA . ASP A 1 223 ? -12.687 -9.258 -24.920 1.00 91.44 223 ASP A CA 1
ATOM 1718 C C . ASP A 1 223 ? -11.671 -8.254 -25.486 1.00 91.44 223 ASP A C 1
ATOM 1720 O O . ASP A 1 223 ? -11.066 -8.559 -26.509 1.00 91.44 223 ASP A O 1
ATOM 1724 N N . ARG A 1 224 ? -11.369 -7.139 -24.791 1.00 87.31 224 ARG A N 1
ATOM 1725 C CA . ARG A 1 224 ? -10.251 -6.242 -25.159 1.00 87.31 224 ARG A CA 1
ATOM 1726 C C . ARG A 1 224 ? -8.888 -6.935 -25.068 1.00 87.31 224 ARG A C 1
ATOM 1728 O O . ARG A 1 224 ? -8.075 -6.764 -25.973 1.00 87.31 224 ARG A O 1
ATOM 1735 N N . MET A 1 225 ? -8.640 -7.736 -24.026 1.00 87.56 225 MET A N 1
ATOM 1736 C CA . MET A 1 225 ? -7.408 -8.538 -23.911 1.00 87.56 225 MET A CA 1
ATOM 1737 C C . MET A 1 225 ? -7.275 -9.547 -25.064 1.00 87.56 225 MET A C 1
ATOM 1739 O O . MET A 1 225 ? -6.181 -9.754 -25.585 1.00 87.56 225 MET A O 1
ATOM 1743 N N . ARG A 1 226 ? -8.393 -10.150 -25.488 1.00 88.00 226 ARG A N 1
ATOM 1744 C CA . ARG A 1 226 ? -8.446 -11.113 -26.594 1.00 88.00 226 ARG A CA 1
ATOM 1745 C C . ARG A 1 226 ? -8.288 -10.458 -27.970 1.00 88.00 226 ARG A C 1
ATOM 1747 O O . ARG A 1 226 ? -7.590 -11.015 -28.811 1.00 88.00 226 ARG A O 1
ATOM 1754 N N . SER A 1 227 ? -8.955 -9.332 -28.229 1.00 82.69 227 SER A N 1
ATOM 1755 C CA . SER A 1 227 ? -9.102 -8.777 -29.584 1.00 82.69 227 SER A CA 1
ATOM 1756 C C . SER A 1 227 ? -7.826 -8.156 -30.150 1.00 82.69 227 SER A C 1
ATOM 1758 O O . SER A 1 227 ? -7.641 -8.171 -31.361 1.00 82.69 227 SER A O 1
ATOM 1760 N N . HIS A 1 228 ? -6.944 -7.637 -29.294 1.00 74.44 228 HIS A N 1
ATOM 1761 C CA . HIS A 1 228 ? -5.718 -6.939 -29.705 1.00 74.44 228 HIS A CA 1
ATOM 1762 C C . HIS A 1 228 ? -4.482 -7.853 -29.753 1.00 74.44 228 HIS A C 1
ATOM 1764 O O . HIS A 1 228 ? -3.358 -7.359 -29.757 1.00 74.44 228 HIS A O 1
ATOM 1770 N N . SER A 1 229 ? -4.668 -9.181 -29.731 1.00 76.12 229 SER A N 1
ATOM 1771 C CA . SER A 1 229 ? -3.575 -10.167 -29.641 1.00 76.12 229 SER A CA 1
ATOM 1772 C C . SER A 1 229 ? -2.581 -9.856 -28.510 1.00 76.12 229 SER A C 1
ATOM 1774 O O . SER A 1 229 ? -1.373 -10.027 -28.663 1.00 76.12 229 SER A O 1
ATOM 1776 N N . HIS A 1 230 ? -3.087 -9.349 -27.378 1.00 78.50 230 HIS A N 1
ATOM 1777 C CA . HIS A 1 230 ? -2.257 -8.853 -26.284 1.00 78.50 230 HIS A CA 1
ATOM 1778 C C . HIS A 1 230 ? -1.315 -9.968 -25.786 1.00 78.50 230 HIS A C 1
ATOM 1780 O O . HIS A 1 230 ? -1.819 -11.042 -25.457 1.00 78.50 230 HIS A O 1
ATOM 1786 N N . PRO A 1 231 ? 0.011 -9.760 -25.646 1.00 80.69 231 PRO A N 1
ATOM 1787 C CA . PRO A 1 231 ? 0.952 -10.853 -25.365 1.00 80.69 231 PRO A CA 1
ATOM 1788 C C . PRO A 1 231 ? 0.621 -11.682 -24.114 1.00 80.69 231 PRO A C 1
ATOM 1790 O O . PRO A 1 231 ? 0.727 -12.900 -24.130 1.00 80.69 231 PRO A O 1
ATOM 1793 N N . ALA A 1 232 ? 0.117 -11.054 -23.044 1.00 79.75 232 ALA A N 1
ATOM 1794 C CA . ALA A 1 232 ? -0.326 -11.776 -21.840 1.00 79.75 232 ALA A CA 1
ATOM 1795 C C . ALA A 1 232 ? -1.611 -12.623 -22.022 1.00 79.75 232 ALA A C 1
ATOM 1797 O O . ALA A 1 232 ? -2.007 -13.331 -21.100 1.00 79.75 232 ALA A O 1
ATOM 1798 N N . TRP A 1 233 ? -2.290 -12.529 -23.171 1.00 89.19 233 TRP A N 1
ATOM 1799 C CA . TRP A 1 233 ? -3.412 -13.391 -23.555 1.00 89.19 233 TRP A CA 1
ATOM 1800 C C . TRP A 1 233 ? -2.955 -14.629 -24.352 1.00 89.19 233 TRP A C 1
ATOM 1802 O O . TRP A 1 233 ? -3.684 -15.624 -24.418 1.00 89.19 233 TRP A O 1
ATOM 1812 N N . GLU A 1 234 ? -1.741 -14.615 -24.913 1.00 87.00 234 GLU A N 1
ATOM 1813 C CA . GLU A 1 234 ? -1.166 -15.769 -25.604 1.00 87.00 234 GLU A CA 1
ATOM 1814 C C . GLU A 1 234 ? -1.005 -16.945 -24.626 1.00 87.00 234 GLU A C 1
ATOM 1816 O O . GLU A 1 234 ? -0.428 -16.806 -23.549 1.00 87.00 234 GLU A O 1
ATOM 1821 N N . ASN A 1 235 ? -1.568 -18.107 -24.973 1.00 87.88 235 ASN A N 1
ATOM 1822 C CA . ASN A 1 235 ? -1.617 -19.301 -24.116 1.00 87.88 235 ASN A CA 1
ATOM 1823 C C . ASN A 1 235 ? -2.226 -19.075 -22.706 1.00 87.88 235 ASN A C 1
ATOM 1825 O O . ASN A 1 235 ? -2.047 -19.903 -21.811 1.00 87.88 235 ASN A O 1
ATOM 1829 N N . HIS A 1 236 ? -2.973 -17.983 -22.482 1.00 89.44 236 HIS A N 1
ATOM 1830 C CA . HIS A 1 236 ? -3.495 -17.636 -21.158 1.00 89.44 236 HIS A CA 1
ATOM 1831 C C . HIS A 1 236 ? -4.479 -18.709 -20.645 1.00 89.44 236 HIS A C 1
ATOM 1833 O O . HIS A 1 236 ? -5.446 -19.037 -21.338 1.00 89.44 236 HIS A O 1
ATOM 1839 N N . PRO A 1 237 ? -4.357 -19.179 -19.384 1.00 88.00 237 PRO A N 1
ATOM 1840 C CA . PRO A 1 237 ? -5.276 -20.152 -18.772 1.00 88.00 237 PRO A CA 1
ATOM 1841 C C . PRO A 1 237 ? -6.780 -19.792 -18.724 1.00 88.00 237 PRO A C 1
ATOM 1843 O O . PRO A 1 237 ? -7.578 -20.583 -18.223 1.00 88.00 237 PRO A O 1
ATOM 1846 N N . LEU A 1 238 ? -7.193 -18.615 -19.215 1.00 89.94 238 LEU A N 1
ATOM 1847 C CA . LEU A 1 238 ? -8.598 -18.232 -19.384 1.00 89.94 238 LEU A CA 1
ATOM 1848 C C . LEU A 1 238 ? -9.172 -18.563 -20.773 1.00 89.94 238 LEU A C 1
ATOM 1850 O O . LEU A 1 238 ? -10.391 -18.527 -20.927 1.00 89.94 238 LEU A O 1
ATOM 1854 N N . LEU A 1 239 ? -8.349 -18.967 -21.750 1.00 89.00 239 LEU A N 1
ATOM 1855 C CA . LEU A 1 239 ? -8.797 -19.427 -23.076 1.00 89.00 239 LEU A CA 1
ATOM 1856 C C . LEU A 1 239 ? -9.818 -20.581 -23.001 1.00 89.00 239 LEU A C 1
ATOM 1858 O O . LEU A 1 239 ? -10.666 -20.714 -23.879 1.00 89.00 239 LEU A O 1
ATOM 1862 N N . HIS A 1 240 ? -9.764 -21.382 -21.932 1.00 89.19 240 HIS A N 1
ATOM 1863 C CA . HIS A 1 240 ? -10.637 -22.538 -21.693 1.00 89.19 240 HIS A CA 1
ATOM 1864 C C . HIS A 1 240 ? -11.583 -22.347 -20.490 1.00 89.19 240 HIS A C 1
ATOM 1866 O O . HIS A 1 240 ? -12.091 -23.321 -19.936 1.00 89.19 240 HIS A O 1
ATOM 1872 N N . ARG A 1 241 ? -11.807 -21.103 -20.037 1.00 88.00 241 ARG A N 1
ATOM 1873 C CA . ARG A 1 241 ? -12.645 -20.778 -18.867 1.00 88.00 241 ARG A CA 1
ATOM 1874 C C . ARG A 1 241 ? -13.674 -19.689 -19.183 1.00 88.00 241 ARG A C 1
ATOM 1876 O O . ARG A 1 241 ? -13.534 -18.910 -20.120 1.00 88.00 241 ARG A O 1
ATOM 1883 N N . ASN A 1 242 ? -14.730 -19.620 -18.372 1.00 87.62 242 ASN A N 1
ATOM 1884 C CA . ASN A 1 242 ? -15.799 -18.638 -18.553 1.00 87.62 242 ASN A CA 1
ATOM 1885 C C . ASN A 1 242 ? -15.369 -17.232 -18.084 1.00 87.62 242 ASN A C 1
ATOM 1887 O O . ASN A 1 242 ? -15.538 -16.877 -16.915 1.00 87.62 242 ASN A O 1
ATOM 1891 N N . ILE A 1 243 ? -14.869 -16.418 -19.019 1.00 88.69 243 ILE A N 1
ATOM 1892 C CA . ILE A 1 243 ? -14.419 -15.037 -18.776 1.00 88.69 243 ILE A CA 1
ATOM 1893 C C . ILE A 1 243 ? -15.476 -14.129 -18.121 1.00 88.69 243 ILE A C 1
ATOM 1895 O O . ILE A 1 243 ? -15.110 -13.241 -17.357 1.00 88.69 243 ILE A O 1
ATOM 1899 N N . LYS A 1 244 ? -16.781 -14.388 -18.306 1.00 86.62 244 LYS A N 1
ATOM 1900 C CA . LYS A 1 244 ? -17.871 -13.618 -17.667 1.00 86.62 244 LYS A CA 1
ATOM 1901 C C . LYS A 1 244 ? -17.843 -13.688 -16.135 1.00 86.62 244 LYS A C 1
ATOM 1903 O O . LYS A 1 244 ? -18.399 -12.814 -15.471 1.00 86.62 244 LYS A O 1
ATOM 1908 N N . LYS A 1 245 ? -17.199 -14.717 -15.569 1.00 85.62 245 LYS A N 1
ATOM 1909 C CA . LYS A 1 245 ? -17.001 -14.908 -14.122 1.00 85.62 245 LYS A CA 1
ATOM 1910 C C . LYS A 1 245 ? -15.565 -14.633 -13.654 1.00 85.62 245 LYS A C 1
ATOM 1912 O O . LYS A 1 245 ? -15.323 -14.642 -12.453 1.00 85.62 245 LYS A O 1
ATOM 1917 N N . ALA A 1 246 ? -14.622 -14.388 -14.565 1.00 92.44 246 ALA A N 1
ATOM 1918 C CA . ALA A 1 246 ? -13.234 -14.111 -14.211 1.00 92.44 246 ALA A CA 1
ATOM 1919 C C . ALA A 1 246 ? -13.059 -12.632 -13.830 1.00 92.44 246 ALA A C 1
ATOM 1921 O O . ALA A 1 246 ? -13.423 -11.741 -14.597 1.00 92.44 246 ALA A O 1
ATOM 1922 N N . ILE A 1 247 ? -12.478 -12.368 -12.660 1.00 94.62 247 ILE A N 1
ATOM 1923 C CA . ILE A 1 247 ? -12.127 -11.015 -12.212 1.00 94.62 247 ILE A CA 1
ATOM 1924 C C . ILE A 1 247 ? -10.611 -10.847 -12.379 1.00 94.62 247 ILE A C 1
ATOM 1926 O O . ILE A 1 247 ? -9.859 -11.609 -11.770 1.00 94.62 247 ILE A O 1
ATOM 1930 N N . PRO A 1 248 ? -10.140 -9.894 -13.201 1.00 93.56 248 PRO A N 1
ATOM 1931 C CA . PRO A 1 248 ? -8.722 -9.595 -13.320 1.00 93.56 248 PRO A CA 1
ATOM 1932 C C . PRO A 1 248 ? -8.239 -8.885 -12.053 1.00 93.56 248 PRO A C 1
ATOM 1934 O O . PRO A 1 248 ? -8.778 -7.847 -11.663 1.00 93.56 248 PRO A O 1
ATOM 1937 N N . ILE A 1 249 ? -7.200 -9.432 -11.426 1.00 94.56 249 ILE A N 1
ATOM 1938 C CA . ILE A 1 249 ? -6.531 -8.824 -10.275 1.00 94.56 249 ILE A CA 1
ATOM 1939 C C . ILE A 1 249 ? -5.066 -8.539 -10.599 1.00 94.56 249 ILE A C 1
ATOM 1941 O O . ILE A 1 249 ? -4.430 -9.284 -11.343 1.00 94.56 249 ILE A O 1
ATOM 1945 N N . SER A 1 250 ? -4.520 -7.480 -10.010 1.00 91.19 250 SER A N 1
ATOM 1946 C CA . SER A 1 250 ? -3.080 -7.239 -9.948 1.00 91.19 250 SER A CA 1
ATOM 1947 C C . SER A 1 250 ? -2.551 -7.593 -8.561 1.00 91.19 250 SER A C 1
ATOM 1949 O O . SER A 1 250 ? -3.232 -7.395 -7.555 1.00 91.19 250 SER A O 1
ATOM 1951 N N . VAL A 1 251 ? -1.321 -8.104 -8.500 1.00 92.38 251 VAL A N 1
ATOM 1952 C CA . VAL A 1 251 ? -0.574 -8.311 -7.251 1.00 92.38 251 VAL A CA 1
ATOM 1953 C C . VAL A 1 251 ? 0.649 -7.402 -7.286 1.00 92.38 251 VAL A C 1
ATOM 1955 O O . VAL A 1 251 ? 1.380 -7.365 -8.273 1.00 92.38 251 VAL A O 1
ATOM 1958 N N . HIS A 1 252 ? 0.857 -6.644 -6.216 1.00 91.06 252 HIS A N 1
ATOM 1959 C CA . HIS A 1 252 ? 1.889 -5.622 -6.097 1.00 91.06 252 HIS A CA 1
ATOM 1960 C C . HIS A 1 252 ? 2.711 -5.871 -4.827 1.00 91.06 252 HIS A C 1
ATOM 1962 O O . HIS A 1 252 ? 2.159 -5.968 -3.730 1.00 91.06 252 HIS A O 1
ATOM 1968 N N . GLY A 1 253 ? 4.037 -5.922 -4.968 1.00 90.12 253 GLY A N 1
ATOM 1969 C CA . GLY A 1 253 ? 4.979 -5.979 -3.851 1.00 90.12 253 GLY A CA 1
ATOM 1970 C C . GLY A 1 253 ? 6.069 -4.916 -3.987 1.00 90.12 253 GLY A C 1
ATOM 1971 O O . GLY A 1 253 ? 6.649 -4.782 -5.062 1.00 90.12 253 GLY A O 1
ATOM 1972 N N . ASP A 1 254 ? 6.355 -4.168 -2.916 1.00 90.12 254 ASP A N 1
ATOM 1973 C CA . ASP A 1 254 ? 7.418 -3.144 -2.898 1.00 90.12 254 ASP A CA 1
ATOM 1974 C C . ASP A 1 254 ? 7.995 -2.929 -1.481 1.00 90.12 254 ASP A C 1
ATOM 1976 O O . ASP A 1 254 ? 7.454 -3.414 -0.481 1.00 90.12 254 ASP A O 1
ATOM 1980 N N . GLU A 1 255 ? 9.091 -2.176 -1.379 1.00 92.00 255 GLU A N 1
ATOM 1981 C CA . GLU A 1 255 ? 9.749 -1.811 -0.122 1.00 92.00 255 GLU A CA 1
ATOM 1982 C C . GLU A 1 255 ? 9.460 -0.362 0.307 1.00 92.00 255 GLU A C 1
ATOM 1984 O O . GLU A 1 255 ? 10.048 0.589 -0.214 1.00 92.00 255 GLU A O 1
ATOM 1989 N N . VAL A 1 256 ? 8.651 -0.169 1.352 1.00 92.06 256 VAL A N 1
ATOM 1990 C CA . VAL A 1 256 ? 8.385 1.171 1.906 1.00 92.06 256 VAL A CA 1
ATOM 1991 C C . VAL A 1 256 ? 9.321 1.495 3.085 1.00 92.06 256 VAL A C 1
ATOM 1993 O O . VAL A 1 256 ? 9.488 0.670 3.987 1.00 92.06 256 VAL A O 1
ATOM 1996 N N . PRO A 1 257 ? 9.953 2.687 3.148 1.00 92.19 257 PRO A N 1
ATOM 1997 C CA . PRO A 1 257 ? 10.802 3.067 4.277 1.00 92.19 257 PRO A CA 1
ATOM 1998 C C . PRO A 1 257 ? 9.938 3.486 5.474 1.00 92.19 257 PRO A C 1
ATOM 2000 O O . PRO A 1 257 ? 9.280 4.523 5.443 1.00 92.19 257 PRO A O 1
ATOM 2003 N N . ILE A 1 258 ? 9.955 2.687 6.539 1.00 93.81 258 ILE A N 1
ATOM 2004 C CA . ILE A 1 258 ? 9.052 2.775 7.704 1.00 93.81 258 ILE A CA 1
ATOM 2005 C C . ILE A 1 258 ? 9.650 3.509 8.911 1.00 93.81 258 ILE A C 1
ATOM 2007 O O . ILE A 1 258 ? 8.922 3.969 9.785 1.00 93.81 258 ILE A O 1
ATOM 2011 N N . ALA A 1 259 ? 10.974 3.661 8.958 1.00 90.06 259 ALA A N 1
ATOM 2012 C CA . ALA A 1 259 ? 11.660 4.533 9.909 1.00 90.06 259 ALA A CA 1
ATOM 2013 C C . ALA A 1 259 ? 12.919 5.117 9.262 1.00 90.06 259 ALA A C 1
ATOM 2015 O O . ALA A 1 259 ? 13.565 4.441 8.464 1.00 90.06 259 ALA A O 1
ATOM 2016 N N . GLY A 1 260 ? 13.296 6.351 9.615 1.00 84.25 260 GLY A N 1
ATOM 2017 C CA . GLY A 1 260 ? 14.485 7.004 9.052 1.00 84.25 260 GLY A CA 1
ATOM 2018 C C . GLY A 1 260 ? 14.346 7.373 7.572 1.00 84.25 260 GLY A C 1
ATOM 2019 O O . GLY A 1 260 ? 15.293 7.196 6.811 1.00 84.25 260 GLY A O 1
ATOM 2020 N N . ILE A 1 261 ? 13.171 7.852 7.152 1.00 80.81 261 ILE A N 1
ATOM 2021 C CA . ILE A 1 261 ? 12.867 8.194 5.752 1.00 80.81 261 ILE A CA 1
ATOM 2022 C C . ILE A 1 261 ? 13.947 9.132 5.180 1.00 80.81 261 ILE A C 1
ATOM 2024 O O . ILE A 1 261 ? 14.308 10.144 5.785 1.00 80.81 261 ILE A O 1
ATOM 2028 N N . GLY A 1 262 ? 14.503 8.766 4.020 1.00 71.81 262 GLY A N 1
ATOM 2029 C CA . GLY A 1 262 ? 15.589 9.507 3.369 1.00 71.81 262 GLY A CA 1
ATOM 2030 C C . GLY A 1 262 ? 16.963 9.409 4.054 1.00 71.81 262 GLY A C 1
ATOM 2031 O O . GLY A 1 262 ? 17.854 10.192 3.725 1.00 71.81 262 GLY A O 1
ATOM 2032 N N . LYS A 1 263 ? 17.163 8.489 5.009 1.00 77.31 263 LYS A N 1
ATOM 2033 C CA . LYS A 1 263 ? 18.456 8.219 5.663 1.00 77.31 263 LYS A CA 1
ATOM 2034 C C . LYS A 1 263 ? 18.985 6.843 5.257 1.00 77.31 263 LYS A C 1
ATOM 2036 O O . LYS A 1 263 ? 18.220 5.901 5.113 1.00 77.31 263 LYS A O 1
ATOM 2041 N N . GLN A 1 264 ? 20.308 6.698 5.162 1.00 69.69 264 GLN A N 1
ATOM 2042 C CA . GLN A 1 264 ? 20.963 5.422 4.824 1.00 69.69 264 GLN A CA 1
ATOM 2043 C C . GLN A 1 264 ? 20.654 4.288 5.824 1.00 69.69 264 GLN A C 1
ATOM 2045 O O . GLN A 1 264 ? 20.704 3.119 5.464 1.00 69.69 264 GLN A O 1
ATOM 2050 N N . TRP A 1 265 ? 20.324 4.624 7.074 1.00 79.44 265 TRP A N 1
ATOM 2051 C CA . TRP A 1 265 ? 19.961 3.666 8.122 1.00 79.44 265 TRP A CA 1
ATOM 2052 C C . TRP A 1 265 ? 18.468 3.297 8.152 1.00 79.44 265 TRP A C 1
ATOM 2054 O O . TRP A 1 265 ? 18.040 2.633 9.100 1.00 79.44 265 TRP A O 1
ATOM 2064 N N . SER A 1 266 ? 17.677 3.715 7.155 1.00 85.81 266 SER A N 1
ATOM 2065 C CA . SER A 1 266 ? 16.229 3.490 7.126 1.00 85.81 266 SER A CA 1
ATOM 2066 C C . SER A 1 266 ? 15.860 2.024 7.360 1.00 85.81 266 SER A C 1
ATOM 2068 O O . SER A 1 266 ? 16.451 1.129 6.755 1.00 85.81 266 SER A O 1
ATOM 2070 N N . LYS A 1 267 ? 14.853 1.767 8.202 1.00 91.50 267 LYS A N 1
ATOM 2071 C CA . LYS A 1 267 ? 14.189 0.456 8.239 1.00 91.50 267 LYS A CA 1
ATOM 2072 C C . LYS A 1 267 ? 13.188 0.418 7.080 1.00 91.50 267 LYS A C 1
ATOM 2074 O O . LYS A 1 267 ? 12.439 1.386 6.931 1.00 91.50 267 LYS A O 1
ATOM 2079 N N . LYS A 1 268 ? 13.158 -0.662 6.294 1.00 94.81 268 LYS A N 1
ATOM 2080 C CA . LYS A 1 268 ? 12.150 -0.895 5.247 1.00 94.81 268 LYS A CA 1
ATOM 2081 C C . LYS A 1 268 ? 11.171 -1.995 5.665 1.00 94.81 268 LYS A C 1
ATOM 2083 O O . LYS A 1 268 ? 11.529 -2.886 6.438 1.00 94.81 268 LYS A O 1
ATOM 2088 N N . LEU A 1 269 ? 9.946 -1.900 5.166 1.00 96.56 269 LEU A N 1
ATOM 2089 C CA . LEU A 1 269 ? 8.931 -2.946 5.193 1.00 96.56 269 LEU A CA 1
ATOM 2090 C C . LEU A 1 269 ? 8.719 -3.392 3.747 1.00 96.56 269 LEU A C 1
ATOM 2092 O O . LEU A 1 269 ? 8.295 -2.584 2.922 1.00 96.56 269 LEU A O 1
ATOM 2096 N N . VAL A 1 270 ? 8.998 -4.657 3.451 1.00 95.94 270 VAL A N 1
ATOM 2097 C CA . VAL A 1 270 ? 8.455 -5.291 2.249 1.00 95.94 270 VAL A CA 1
ATOM 2098 C C . VAL A 1 270 ? 6.962 -5.456 2.494 1.00 95.94 270 VAL A C 1
ATOM 2100 O O . VAL A 1 270 ? 6.572 -5.969 3.541 1.00 95.94 270 VAL A O 1
ATOM 2103 N N . ASN A 1 271 ? 6.124 -5.000 1.573 1.00 95.31 271 ASN A N 1
ATOM 2104 C CA . ASN A 1 271 ? 4.672 -5.088 1.690 1.00 95.31 271 ASN A CA 1
ATOM 2105 C C . ASN A 1 271 ? 4.090 -5.691 0.415 1.00 95.31 271 ASN A C 1
ATOM 2107 O O . ASN A 1 271 ? 4.554 -5.349 -0.670 1.00 95.31 271 ASN A O 1
ATOM 2111 N N . VAL A 1 272 ? 3.096 -6.570 0.554 1.00 96.06 272 VAL A N 1
ATOM 2112 C CA . VAL A 1 272 ? 2.376 -7.184 -0.567 1.00 96.06 272 VAL A CA 1
ATOM 2113 C C . VAL A 1 272 ? 0.886 -6.888 -0.447 1.00 96.06 272 VAL A C 1
ATOM 2115 O O . VAL A 1 272 ? 0.268 -7.066 0.609 1.00 96.06 272 VAL A O 1
ATOM 2118 N N . SER A 1 273 ? 0.324 -6.422 -1.553 1.00 96.31 273 SER A N 1
ATOM 2119 C CA . SER A 1 273 ? -1.075 -6.059 -1.728 1.00 96.31 273 SER A CA 1
ATOM 2120 C C . SER A 1 273 ? -1.599 -6.580 -3.066 1.00 96.31 273 SER A C 1
ATOM 2122 O O . SER A 1 273 ? -0.827 -6.938 -3.956 1.00 96.31 273 SER A O 1
ATOM 2124 N N . TRP A 1 274 ? -2.917 -6.613 -3.220 1.00 96.25 274 TRP A N 1
ATOM 2125 C CA . TRP A 1 274 ? -3.581 -6.902 -4.489 1.00 96.25 274 TRP A CA 1
ATOM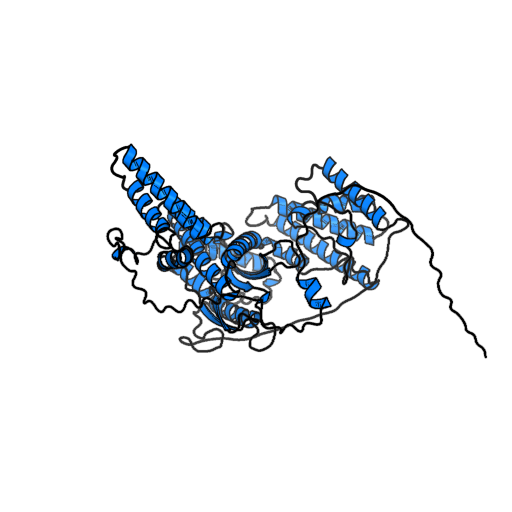 2126 C C . TRP A 1 274 ? -4.698 -5.893 -4.755 1.00 96.25 274 TRP A C 1
ATOM 2128 O O . TRP A 1 274 ? -5.160 -5.227 -3.834 1.00 96.25 274 TRP A O 1
ATOM 2138 N N . ALA A 1 275 ? -5.115 -5.748 -6.006 1.00 94.94 275 ALA A N 1
ATOM 2139 C CA . ALA A 1 275 ? -6.260 -4.926 -6.392 1.00 94.94 275 ALA A CA 1
ATOM 2140 C C . ALA A 1 275 ? -7.061 -5.616 -7.493 1.00 94.94 275 ALA A C 1
ATOM 2142 O O . ALA A 1 275 ? -6.517 -6.440 -8.227 1.00 94.94 275 ALA A O 1
ATOM 2143 N N . SER A 1 276 ? -8.331 -5.249 -7.654 1.00 93.00 276 SER A N 1
ATOM 2144 C CA . SER A 1 276 ? -9.049 -5.549 -8.895 1.00 93.00 276 SER A CA 1
ATOM 2145 C C . SER A 1 276 ? -8.712 -4.519 -9.966 1.00 93.00 276 SER A C 1
ATOM 2147 O O . SER A 1 276 ? -8.741 -3.318 -9.702 1.00 93.00 276 SER A O 1
ATOM 2149 N N . LEU A 1 277 ? -8.484 -4.980 -11.197 1.00 89.62 277 LEU A N 1
ATOM 2150 C CA . LEU A 1 277 ? -8.351 -4.110 -12.369 1.00 89.62 277 LEU A CA 1
ATOM 2151 C C . LEU A 1 277 ? -9.709 -3.578 -12.877 1.00 89.62 277 LEU A C 1
ATOM 2153 O O . LEU A 1 277 ? -9.748 -2.855 -13.867 1.00 89.62 277 LEU A O 1
ATOM 2157 N N . LEU A 1 278 ? -10.821 -3.914 -12.205 1.00 91.25 278 LEU A N 1
ATOM 2158 C CA . LEU A 1 278 ? -12.177 -3.419 -12.502 1.00 91.25 278 LEU A CA 1
ATOM 2159 C C . LEU A 1 278 ? -12.764 -2.516 -11.401 1.00 91.25 278 LEU A C 1
ATOM 2161 O O . LEU A 1 278 ? -13.938 -2.135 -11.483 1.00 91.25 278 LEU A O 1
ATOM 2165 N N . GLY A 1 279 ? -11.987 -2.218 -10.356 1.00 87.12 279 GLY A N 1
ATOM 2166 C CA . GLY A 1 279 ? -12.399 -1.342 -9.261 1.00 87.12 279 GLY A CA 1
ATOM 2167 C C . GLY A 1 279 ? -12.438 0.121 -9.704 1.00 87.12 279 GLY A C 1
ATOM 2168 O O . GLY A 1 279 ? -11.425 0.666 -10.130 1.00 87.12 279 GLY A O 1
ATOM 2169 N N . LYS A 1 280 ? -13.604 0.767 -9.594 1.00 81.50 280 LYS A N 1
ATOM 2170 C CA . LYS A 1 280 ? -13.857 2.131 -10.114 1.00 81.50 280 LYS A CA 1
ATOM 2171 C C . LYS A 1 280 ? -13.773 3.230 -9.037 1.00 81.50 280 LYS A C 1
ATOM 2173 O O . LYS A 1 280 ? -14.250 4.340 -9.247 1.00 81.50 280 LYS A O 1
ATOM 2178 N N . THR A 1 281 ? -13.223 2.915 -7.863 1.00 86.38 281 THR A N 1
ATOM 2179 C CA . THR A 1 281 ? -13.182 3.785 -6.672 1.00 86.38 281 THR A CA 1
ATOM 2180 C C . THR A 1 281 ? -11.744 4.102 -6.240 1.00 86.38 281 THR A C 1
ATOM 2182 O O . THR A 1 281 ? -10.782 3.586 -6.808 1.00 86.38 281 THR A O 1
ATOM 2185 N N . GLU A 1 282 ? -11.575 4.974 -5.237 1.00 87.50 282 GLU A N 1
ATOM 2186 C CA . GLU A 1 282 ? -10.257 5.317 -4.685 1.00 87.50 282 GLU A CA 1
ATOM 2187 C C . GLU A 1 282 ? -9.414 4.087 -4.297 1.00 87.50 282 GLU A C 1
ATOM 2189 O O . GLU A 1 282 ? -9.938 3.113 -3.752 1.00 87.50 282 GLU A O 1
ATOM 2194 N N . THR A 1 283 ? -8.085 4.221 -4.392 1.00 86.69 283 THR A N 1
ATOM 2195 C CA . THR A 1 283 ? -7.064 3.261 -3.925 1.00 86.69 283 THR A CA 1
ATOM 2196 C C . THR A 1 283 ? -7.378 2.600 -2.580 1.00 86.69 283 THR A C 1
ATOM 2198 O O . THR A 1 283 ? -7.172 1.400 -2.417 1.00 86.69 283 THR A O 1
ATOM 2201 N N . LYS A 1 284 ? -7.904 3.361 -1.603 1.00 88.25 284 LYS A N 1
ATOM 2202 C CA . LYS A 1 284 ? -8.229 2.843 -0.257 1.00 88.25 284 LYS A CA 1
ATOM 2203 C C . LYS A 1 284 ? -9.300 1.743 -0.262 1.00 88.25 284 LYS A C 1
ATOM 2205 O O . LYS A 1 284 ? -9.407 1.010 0.714 1.00 88.25 284 LYS A O 1
ATOM 2210 N N . SER A 1 285 ? -10.118 1.701 -1.314 1.00 90.31 285 SER A N 1
ATOM 2211 C CA . SER A 1 285 ? -11.260 0.798 -1.479 1.00 90.31 285 SER A CA 1
ATOM 2212 C C . SER A 1 285 ? -10.980 -0.328 -2.475 1.00 90.31 285 SER A C 1
ATOM 2214 O O . SER A 1 285 ? -11.585 -1.388 -2.353 1.00 90.31 285 SER A O 1
ATOM 2216 N N . THR A 1 286 ? -10.093 -0.103 -3.452 1.00 91.06 286 THR A N 1
ATOM 2217 C CA . THR A 1 286 ? -9.767 -1.051 -4.536 1.00 91.06 286 THR A CA 1
ATOM 2218 C C . THR A 1 286 ? -8.502 -1.870 -4.296 1.00 91.06 286 THR A C 1
ATOM 2220 O O . THR A 1 286 ? -8.358 -2.923 -4.918 1.00 91.06 286 THR A O 1
ATOM 2223 N N . GLN A 1 287 ? -7.593 -1.415 -3.423 1.00 93.88 287 GLN A N 1
ATOM 2224 C CA . GLN A 1 287 ? -6.324 -2.085 -3.143 1.00 93.88 287 GLN A CA 1
ATOM 2225 C C . GLN A 1 287 ? -6.244 -2.601 -1.698 1.00 93.88 287 GLN A C 1
ATOM 2227 O O . GLN A 1 287 ? -6.309 -1.851 -0.720 1.00 93.88 287 GLN A O 1
ATOM 2232 N N . PHE A 1 288 ? -6.029 -3.907 -1.586 1.00 96.06 288 PHE A N 1
ATOM 2233 C CA . PHE A 1 288 ? -6.078 -4.698 -0.367 1.00 96.06 288 PHE A CA 1
ATOM 2234 C C . PHE A 1 288 ? -4.671 -5.104 0.076 1.00 96.06 288 PHE A C 1
ATOM 2236 O O . PHE A 1 288 ? -3.954 -5.794 -0.648 1.00 96.06 288 PHE A O 1
ATOM 2243 N N . TRP A 1 289 ? -4.246 -4.673 1.264 1.00 97.19 289 TRP A N 1
ATOM 2244 C CA . TRP A 1 289 ? -2.964 -5.069 1.852 1.00 97.19 289 TRP A CA 1
ATOM 2245 C C . TRP A 1 289 ? -3.090 -6.414 2.583 1.00 97.19 289 TRP A C 1
ATOM 2247 O O . TRP A 1 289 ? -3.873 -6.536 3.522 1.00 97.19 289 TRP A O 1
ATOM 2257 N N . SER A 1 290 ? -2.306 -7.414 2.163 1.00 96.88 290 SER A N 1
ATOM 2258 C CA . SER A 1 290 ? -2.384 -8.785 2.695 1.00 96.88 290 SER A CA 1
ATOM 2259 C C . SER A 1 290 ? -1.257 -9.139 3.664 1.00 96.88 290 SER A C 1
ATOM 2261 O O . SER A 1 290 ? -1.476 -9.896 4.609 1.00 96.88 290 SER A O 1
ATOM 2263 N N . MET A 1 291 ? -0.036 -8.648 3.424 1.00 96.06 291 MET A N 1
ATOM 2264 C CA . MET A 1 291 ? 1.164 -9.150 4.105 1.00 96.06 291 MET A CA 1
ATOM 2265 C C . MET A 1 291 ? 2.277 -8.101 4.165 1.00 96.06 291 MET A C 1
ATOM 2267 O O . MET A 1 291 ? 2.442 -7.292 3.247 1.00 96.06 291 MET A O 1
ATOM 2271 N N . GLY A 1 292 ? 3.084 -8.125 5.226 1.00 96.75 292 GLY A N 1
ATOM 2272 C CA . GLY A 1 292 ? 4.325 -7.360 5.275 1.00 96.75 292 GLY A CA 1
ATOM 2273 C C . GLY A 1 292 ? 5.414 -8.031 6.103 1.00 96.75 292 GLY A C 1
ATOM 2274 O O . GLY A 1 292 ? 5.133 -8.811 7.005 1.00 96.75 292 GLY A O 1
ATOM 2275 N N . LEU A 1 293 ? 6.666 -7.689 5.806 1.00 97.44 293 LEU A N 1
ATOM 2276 C CA . LEU A 1 293 ? 7.853 -8.150 6.518 1.00 97.44 293 LEU A CA 1
ATOM 2277 C C . LEU A 1 293 ? 8.826 -6.987 6.705 1.00 97.44 293 LEU A C 1
ATOM 2279 O O . LEU A 1 293 ? 9.179 -6.295 5.749 1.00 97.44 293 LEU A O 1
ATOM 2283 N N . VAL A 1 294 ? 9.296 -6.761 7.932 1.00 96.94 294 VAL A N 1
ATOM 2284 C CA . VAL A 1 294 ? 10.373 -5.792 8.171 1.00 96.94 294 VAL A CA 1
ATOM 2285 C C . VAL A 1 294 ? 11.674 -6.390 7.633 1.00 96.94 294 VAL A C 1
ATOM 2287 O O . VAL A 1 294 ? 12.098 -7.447 8.084 1.00 96.94 294 VAL A O 1
ATOM 2290 N N . GLU A 1 295 ? 12.342 -5.705 6.702 1.00 95.12 295 GLU A N 1
ATOM 2291 C CA . GLU A 1 295 ? 13.526 -6.212 5.974 1.00 95.12 295 GLU A CA 1
ATOM 2292 C C . GLU A 1 295 ? 14.626 -6.756 6.905 1.00 95.12 295 GLU A C 1
ATOM 2294 O O . GLU A 1 295 ? 15.339 -7.697 6.573 1.00 95.12 295 GLU A O 1
ATOM 2299 N N . LYS A 1 296 ? 14.767 -6.161 8.096 1.00 93.31 296 LYS A N 1
ATOM 2300 C CA . LYS A 1 296 ? 15.787 -6.535 9.088 1.00 93.31 296 LYS A CA 1
ATOM 2301 C C . LYS A 1 296 ? 15.426 -7.746 9.957 1.00 93.31 296 LYS A C 1
ATOM 2303 O O . LYS A 1 296 ? 16.275 -8.170 10.730 1.00 93.31 296 LYS A O 1
ATOM 2308 N N . THR A 1 297 ? 14.206 -8.274 9.860 1.00 94.69 297 THR A N 1
ATOM 2309 C CA . THR A 1 297 ? 13.783 -9.514 10.536 1.00 94.69 297 THR A CA 1
ATOM 2310 C C . THR A 1 297 ? 13.680 -10.706 9.578 1.00 94.69 297 THR A C 1
ATOM 2312 O O . THR A 1 297 ? 13.326 -11.793 10.016 1.00 94.69 297 THR A O 1
ATOM 2315 N N . ASP A 1 298 ? 13.996 -10.526 8.293 1.00 95.69 298 ASP A N 1
ATOM 2316 C CA . ASP A 1 298 ? 13.988 -11.586 7.279 1.00 95.69 298 ASP A CA 1
ATOM 2317 C C . ASP A 1 298 ? 15.169 -12.561 7.442 1.00 95.69 298 ASP A C 1
ATOM 2319 O O . ASP A 1 298 ? 16.339 -12.169 7.376 1.00 95.69 298 ASP A O 1
ATOM 2323 N N . VAL A 1 299 ? 14.865 -13.846 7.622 1.00 95.88 299 VAL A N 1
ATOM 2324 C CA . VAL A 1 299 ? 15.820 -14.947 7.453 1.00 95.88 299 VAL A CA 1
ATOM 2325 C C . VAL A 1 299 ? 15.906 -15.248 5.959 1.00 95.88 299 VAL A C 1
ATOM 2327 O O . VAL A 1 299 ? 14.923 -15.650 5.349 1.00 95.88 299 VAL A O 1
ATOM 2330 N N . LYS A 1 300 ? 17.080 -15.065 5.349 1.00 92.31 300 LYS A N 1
ATOM 2331 C CA . LYS A 1 300 ? 17.197 -15.092 3.877 1.00 92.31 300 LYS A CA 1
ATOM 2332 C C . LYS A 1 300 ? 17.320 -16.483 3.253 1.00 92.31 300 LYS A C 1
ATOM 2334 O O . LYS A 1 300 ? 17.014 -16.645 2.079 1.00 92.31 300 LYS A O 1
ATOM 2339 N N . ASN A 1 301 ? 17.804 -17.464 4.015 1.00 92.62 301 ASN A N 1
ATOM 2340 C CA . ASN A 1 301 ? 18.289 -18.748 3.500 1.00 92.62 301 ASN A CA 1
ATOM 2341 C C . ASN A 1 301 ? 17.768 -19.935 4.328 1.00 92.62 301 ASN A C 1
ATOM 2343 O O . ASN A 1 301 ? 17.471 -19.790 5.513 1.00 92.62 301 ASN A O 1
ATOM 2347 N N . GLY A 1 302 ? 17.755 -21.126 3.722 1.00 92.75 302 GLY A N 1
ATOM 2348 C CA . GLY A 1 302 ? 17.348 -22.378 4.373 1.00 92.75 302 GLY A CA 1
ATOM 2349 C C . GLY A 1 302 ? 15.829 -22.625 4.359 1.00 92.75 302 GLY A C 1
ATOM 2350 O O . GLY A 1 302 ? 15.097 -21.908 3.675 1.00 92.75 302 GLY A O 1
ATOM 2351 N N . PRO A 1 303 ? 15.337 -23.647 5.089 1.00 89.81 303 PRO A N 1
ATOM 2352 C CA . PRO A 1 303 ? 13.900 -23.937 5.192 1.00 89.81 303 PRO A CA 1
ATOM 2353 C C . PRO A 1 303 ? 13.142 -22.851 5.972 1.00 89.81 303 PRO A C 1
ATOM 2355 O O . PRO A 1 303 ? 11.980 -22.573 5.699 1.00 89.81 303 PRO A O 1
ATOM 2358 N N . TYR A 1 304 ? 13.829 -22.175 6.894 1.00 91.44 304 TYR A N 1
ATOM 2359 C CA . TYR A 1 304 ? 13.293 -21.097 7.728 1.00 91.44 304 TYR A CA 1
ATOM 2360 C C . TYR A 1 304 ? 13.255 -19.728 7.031 1.00 91.44 304 TYR A C 1
ATOM 2362 O O . TYR A 1 304 ? 13.109 -18.713 7.707 1.00 91.44 304 TYR A O 1
ATOM 2370 N N . ALA A 1 305 ? 13.427 -19.672 5.705 1.00 93.88 305 ALA A N 1
ATOM 2371 C CA . ALA A 1 305 ? 13.526 -18.410 4.982 1.00 93.88 305 ALA A CA 1
ATOM 2372 C C . ALA A 1 305 ? 12.197 -17.627 5.031 1.00 93.88 305 ALA A C 1
ATOM 2374 O O . ALA A 1 305 ? 11.220 -18.004 4.380 1.00 93.88 305 ALA A O 1
ATOM 2375 N N . THR A 1 306 ? 12.153 -16.538 5.804 1.00 96.00 306 THR A N 1
ATOM 2376 C CA . THR A 1 306 ? 10.905 -15.878 6.222 1.00 96.00 306 THR A CA 1
ATOM 2377 C C . THR A 1 306 ? 10.093 -15.396 5.024 1.00 96.00 306 THR A C 1
ATOM 2379 O O . THR A 1 306 ? 8.915 -15.732 4.894 1.00 96.00 306 THR A O 1
ATOM 2382 N N . MET A 1 307 ? 10.733 -14.668 4.102 1.00 95.25 307 MET A N 1
ATOM 2383 C CA . MET A 1 307 ? 10.101 -14.206 2.865 1.00 95.25 307 MET A CA 1
ATOM 2384 C C . MET A 1 307 ? 9.569 -15.360 1.998 1.00 95.25 307 MET A C 1
ATOM 2386 O O . MET A 1 307 ? 8.487 -15.248 1.425 1.00 95.25 307 MET A O 1
ATOM 2390 N N . ARG A 1 308 ? 10.292 -16.487 1.913 1.00 94.81 308 ARG A N 1
ATOM 2391 C CA . ARG A 1 308 ? 9.880 -17.652 1.109 1.00 94.81 308 ARG A CA 1
ATOM 2392 C C . ARG A 1 308 ? 8.596 -18.275 1.654 1.00 94.81 308 ARG A C 1
ATOM 2394 O O . ARG A 1 308 ? 7.686 -18.558 0.879 1.00 94.81 308 ARG A O 1
ATOM 2401 N N . ASN A 1 309 ? 8.508 -18.446 2.970 1.00 96.50 309 ASN A N 1
ATOM 2402 C CA . ASN A 1 309 ? 7.345 -19.066 3.606 1.00 96.50 309 ASN A CA 1
ATOM 2403 C C . ASN A 1 309 ? 6.125 -18.125 3.571 1.00 96.50 309 ASN A C 1
ATOM 2405 O O . ASN A 1 309 ? 5.013 -18.570 3.299 1.00 96.50 309 ASN A O 1
ATOM 2409 N N . LEU A 1 310 ? 6.334 -16.807 3.683 1.00 96.69 310 LEU A N 1
ATOM 2410 C CA . LEU A 1 310 ? 5.283 -15.808 3.441 1.00 96.69 310 LEU A CA 1
ATOM 2411 C C . LEU A 1 310 ? 4.753 -15.826 1.996 1.00 96.69 310 LEU A C 1
ATOM 2413 O O . LEU A 1 310 ? 3.543 -15.722 1.789 1.00 96.69 310 LEU A O 1
ATOM 2417 N N . TRP A 1 311 ? 5.617 -16.008 0.992 1.00 96.00 311 TRP A N 1
ATOM 2418 C CA . TRP A 1 311 ? 5.167 -16.189 -0.394 1.00 96.00 311 TRP A CA 1
ATOM 2419 C C . TRP A 1 311 ? 4.481 -17.537 -0.637 1.00 96.00 311 TRP A C 1
ATOM 2421 O O . TRP A 1 311 ? 3.529 -17.565 -1.409 1.00 96.00 311 TRP A O 1
ATOM 2431 N N . LYS A 1 312 ? 4.880 -18.624 0.042 1.00 95.75 312 LYS A N 1
ATOM 2432 C CA . LYS A 1 312 ? 4.173 -19.923 0.001 1.00 95.75 312 LYS A CA 1
ATOM 2433 C C . LYS A 1 312 ? 2.720 -19.775 0.481 1.00 95.75 312 LYS A C 1
ATOM 2435 O O . LYS A 1 312 ? 1.809 -20.214 -0.215 1.00 95.75 312 LYS A O 1
ATOM 2440 N N . ILE A 1 313 ? 2.488 -19.037 1.575 1.00 97.69 313 ILE A N 1
ATOM 2441 C CA . ILE A 1 313 ? 1.139 -18.692 2.071 1.00 97.69 313 ILE A CA 1
ATOM 2442 C C . ILE A 1 313 ? 0.340 -17.889 1.035 1.00 97.69 313 ILE A C 1
ATOM 2444 O O . ILE A 1 313 ? -0.803 -18.232 0.736 1.00 97.69 313 ILE A O 1
ATOM 2448 N N . LEU A 1 314 ? 0.914 -16.827 0.459 1.00 97.31 314 LEU A N 1
ATOM 2449 C CA . LEU A 1 314 ? 0.190 -16.021 -0.532 1.00 97.31 314 LEU A CA 1
ATOM 2450 C C . LEU A 1 314 ? -0.077 -16.787 -1.835 1.00 97.31 314 LEU A C 1
ATOM 2452 O O . LEU A 1 314 ? -1.166 -16.658 -2.386 1.00 97.31 314 LEU A O 1
ATOM 2456 N N . ALA A 1 315 ? 0.866 -17.603 -2.309 1.00 95.88 315 ALA A N 1
ATOM 2457 C CA . ALA A 1 315 ? 0.704 -18.411 -3.516 1.00 95.88 315 ALA A CA 1
ATOM 2458 C C . ALA A 1 315 ? -0.418 -19.448 -3.349 1.00 95.88 315 ALA A C 1
ATOM 2460 O O . ALA A 1 315 ? -1.310 -19.519 -4.196 1.00 95.88 315 ALA A O 1
ATOM 2461 N N . TRP A 1 316 ? -0.439 -20.177 -2.227 1.00 97.31 316 TRP A N 1
ATOM 2462 C CA . TRP A 1 316 ? -1.558 -21.044 -1.835 1.00 97.31 316 TRP A CA 1
ATOM 2463 C C . TRP A 1 316 ? -2.882 -20.264 -1.806 1.00 97.31 316 TRP A C 1
ATOM 2465 O O . TRP A 1 316 ? -3.870 -20.666 -2.425 1.00 97.31 316 TRP A O 1
ATOM 2475 N N . SER A 1 317 ? -2.881 -19.080 -1.186 1.00 97.44 317 SER A N 1
ATOM 2476 C CA . SER A 1 317 ? -4.087 -18.266 -1.044 1.00 97.44 317 SER A CA 1
ATOM 2477 C C . SER A 1 317 ? -4.654 -17.755 -2.376 1.00 97.44 317 SER A C 1
ATOM 2479 O O . SER A 1 317 ? -5.867 -17.833 -2.585 1.00 97.44 317 SER A O 1
ATOM 2481 N N . PHE A 1 318 ? -3.806 -17.289 -3.299 1.00 95.88 318 PHE A N 1
ATOM 2482 C CA . PHE A 1 318 ? -4.221 -16.908 -4.654 1.00 95.88 318 PHE A CA 1
ATOM 2483 C C . PHE A 1 318 ? -4.585 -18.121 -5.524 1.00 95.88 318 PHE A C 1
ATOM 2485 O O . PHE A 1 318 ? -5.449 -17.999 -6.389 1.00 95.88 318 PHE A O 1
ATOM 2492 N N . THR A 1 319 ? -3.997 -19.298 -5.284 1.00 92.62 319 THR A N 1
ATOM 2493 C CA . THR A 1 319 ? -4.352 -20.535 -6.005 1.00 92.62 319 THR A CA 1
ATOM 2494 C C . THR A 1 319 ? -5.782 -20.975 -5.693 1.00 92.62 319 THR A C 1
ATOM 2496 O O . THR A 1 319 ? -6.505 -21.375 -6.604 1.00 92.62 319 THR A O 1
ATOM 2499 N N . ALA A 1 320 ? -6.233 -20.823 -4.445 1.00 90.50 320 ALA A N 1
ATOM 2500 C CA . ALA A 1 320 ? -7.633 -21.033 -4.075 1.00 90.50 320 ALA A CA 1
ATOM 2501 C C . ALA A 1 320 ? -8.582 -20.021 -4.745 1.00 90.50 320 ALA A C 1
ATOM 2503 O O . ALA A 1 320 ? -9.603 -20.393 -5.322 1.00 90.50 320 ALA A O 1
ATOM 2504 N N . LEU A 1 321 ? -8.207 -18.737 -4.761 1.00 91.50 321 LEU A N 1
ATOM 2505 C CA . LEU A 1 321 ? -8.990 -17.709 -5.452 1.00 91.50 321 LEU A CA 1
ATOM 2506 C C . LEU A 1 321 ? -9.088 -17.977 -6.970 1.00 91.50 321 LEU A C 1
ATOM 2508 O O . LEU A 1 321 ? -10.139 -17.774 -7.573 1.00 91.50 321 LEU A O 1
ATOM 2512 N N . TRP A 1 322 ? -8.015 -18.487 -7.582 1.00 91.94 322 TRP A N 1
ATOM 2513 C CA . TRP A 1 322 ? -7.983 -18.899 -8.988 1.00 91.94 322 TRP A CA 1
ATOM 2514 C C . TRP A 1 322 ? -8.752 -20.202 -9.266 1.00 91.94 322 TRP A C 1
ATOM 2516 O O . TRP A 1 322 ? -9.338 -20.354 -10.344 1.00 91.94 322 TRP A O 1
ATOM 2526 N N . SER A 1 323 ? -8.770 -21.161 -8.337 1.00 88.31 323 SER A N 1
ATOM 2527 C CA . SER A 1 323 ? -9.551 -22.392 -8.499 1.00 88.31 323 SER A CA 1
ATOM 2528 C C . SER A 1 323 ? -11.057 -22.114 -8.424 1.00 88.31 323 SER A C 1
ATOM 2530 O O . SER A 1 323 ? -11.824 -22.779 -9.122 1.00 88.31 323 SER A O 1
ATOM 2532 N N . GLY A 1 324 ? -11.463 -21.103 -7.646 1.00 86.12 324 GLY A N 1
ATOM 2533 C CA . GLY A 1 324 ? -12.862 -20.825 -7.316 1.00 86.12 324 GLY A CA 1
ATOM 2534 C C . GLY A 1 324 ? -13.422 -21.783 -6.258 1.00 86.12 324 GLY A C 1
ATOM 2535 O O . GLY A 1 324 ? -14.637 -21.897 -6.119 1.00 86.12 324 GLY A O 1
ATOM 2536 N N . LEU A 1 325 ? -12.540 -22.491 -5.547 1.00 86.06 325 LEU A N 1
ATOM 2537 C CA . LEU A 1 325 ? -12.852 -23.453 -4.497 1.00 86.06 325 LEU A CA 1
ATOM 2538 C C . LEU A 1 325 ? -12.109 -23.049 -3.223 1.00 86.06 325 LEU A C 1
ATOM 2540 O O . LEU A 1 325 ? -10.962 -22.601 -3.284 1.00 86.06 325 LEU A O 1
ATOM 2544 N N . TRP A 1 326 ? -12.735 -23.268 -2.068 1.00 88.06 326 TRP A N 1
ATOM 2545 C CA . TRP A 1 326 ? -12.042 -23.159 -0.786 1.00 88.06 326 TRP A CA 1
ATOM 2546 C C . TRP A 1 326 ? -10.803 -24.071 -0.777 1.00 88.06 326 TRP A C 1
ATOM 2548 O O . TRP A 1 326 ? -10.902 -25.221 -1.218 1.00 88.06 326 TRP A O 1
ATOM 2558 N N . PRO A 1 327 ? -9.635 -23.593 -0.306 1.00 89.38 327 PRO A N 1
ATOM 2559 C CA . PRO A 1 327 ? -8.509 -24.470 -0.060 1.00 89.38 327 PRO A CA 1
ATOM 2560 C C . PRO A 1 327 ? -8.815 -25.290 1.179 1.00 89.38 327 PRO A C 1
ATOM 2562 O O . PRO A 1 327 ? -9.386 -24.803 2.155 1.00 89.38 327 PRO A O 1
ATOM 2565 N N . LEU A 1 328 ? -8.438 -26.553 1.124 1.00 87.75 328 LEU A N 1
ATOM 2566 C CA . LEU A 1 328 ? -8.850 -27.528 2.114 1.00 87.75 328 LEU A CA 1
ATOM 2567 C C . LEU A 1 328 ? -7.611 -28.264 2.705 1.00 87.75 328 LEU A C 1
ATOM 2569 O O . LEU A 1 328 ? -7.710 -28.871 3.768 1.00 87.75 328 LEU A O 1
ATOM 2573 N N . THR A 1 329 ? -6.413 -28.151 2.113 1.00 93.19 329 THR A N 1
ATOM 2574 C CA . THR A 1 329 ? -5.130 -28.144 2.849 1.00 93.19 329 THR A CA 1
ATOM 2575 C C . THR A 1 329 ? -4.718 -26.709 3.134 1.00 93.19 329 THR A C 1
ATOM 2577 O O . THR A 1 329 ? -5.157 -25.782 2.451 1.00 93.19 329 THR A O 1
ATOM 2580 N N . ASP A 1 330 ? -3.838 -26.531 4.112 1.00 94.00 330 ASP A N 1
ATOM 2581 C CA . ASP A 1 330 ? -3.110 -25.287 4.295 1.00 94.00 330 ASP A CA 1
ATOM 2582 C C . ASP A 1 330 ? -1.986 -25.142 3.256 1.00 94.00 330 ASP A C 1
ATOM 2584 O O . ASP A 1 330 ? -1.804 -25.973 2.359 1.00 94.00 330 ASP A O 1
ATOM 2588 N N . HIS A 1 331 ? -1.223 -24.062 3.400 1.00 94.19 331 HIS A N 1
ATOM 2589 C CA . HIS A 1 331 ? -0.069 -23.769 2.567 1.00 94.19 331 HIS A CA 1
ATOM 2590 C C . HIS A 1 331 ? 1.093 -24.763 2.703 1.00 94.19 331 HIS A C 1
ATOM 2592 O O . HIS A 1 331 ? 1.993 -24.689 1.880 1.00 94.19 331 HIS A O 1
ATOM 2598 N N . GLU A 1 332 ? 1.137 -25.639 3.712 1.00 94.06 332 GLU A N 1
ATOM 2599 C CA . GLU A 1 332 ? 2.181 -26.664 3.880 1.00 94.06 332 GLU A CA 1
ATOM 2600 C C . GLU A 1 332 ? 1.749 -28.044 3.357 1.00 94.06 332 GLU A C 1
ATOM 2602 O O . GLU A 1 332 ? 2.544 -28.983 3.362 1.00 94.06 332 GLU A O 1
ATOM 2607 N N . GLY A 1 333 ? 0.501 -28.174 2.896 1.00 91.50 333 GLY A N 1
ATOM 2608 C CA . GLY A 1 333 ? -0.094 -29.447 2.499 1.00 91.50 333 GLY A CA 1
ATOM 2609 C C . GLY A 1 333 ? -0.658 -30.252 3.676 1.00 91.50 333 GLY A C 1
ATOM 2610 O O . GLY A 1 333 ? -1.167 -31.357 3.461 1.00 91.50 333 GLY A O 1
ATOM 2611 N N . ASN A 1 334 ? -0.643 -29.711 4.902 1.00 91.62 334 ASN A N 1
ATOM 2612 C CA . ASN A 1 334 ? -1.409 -30.290 6.003 1.00 91.62 334 ASN A CA 1
ATOM 2613 C C . ASN A 1 334 ? -2.891 -30.172 5.649 1.00 91.62 334 ASN A C 1
ATOM 2615 O O . ASN A 1 334 ? -3.345 -29.124 5.185 1.00 91.62 334 ASN A O 1
ATOM 2619 N N . ARG A 1 335 ? -3.693 -31.211 5.897 1.00 78.38 335 ARG A N 1
ATOM 2620 C CA . ARG A 1 335 ? -5.146 -31.056 5.778 1.00 78.38 335 ARG A CA 1
ATOM 2621 C C . ARG A 1 335 ? -5.627 -30.015 6.795 1.00 78.38 335 ARG A C 1
ATOM 2623 O O . ARG A 1 335 ? -5.445 -30.203 7.994 1.00 78.38 335 ARG A O 1
ATOM 2630 N N . LEU A 1 336 ? -6.312 -28.982 6.300 1.00 66.19 336 LEU A N 1
ATOM 2631 C CA . LEU A 1 336 ? -7.398 -28.336 7.034 1.00 66.19 336 LEU A CA 1
ATOM 2632 C C . LEU A 1 336 ? -8.566 -29.347 6.972 1.00 66.19 336 LEU A C 1
ATOM 2634 O O . LEU A 1 336 ? -8.398 -30.541 7.227 1.00 66.19 336 LEU A O 1
ATOM 2638 N N . GLY A 1 337 ? -9.735 -28.938 6.494 1.00 55.81 337 GLY A N 1
ATOM 2639 C CA . GLY A 1 337 ? -10.726 -29.882 5.988 1.00 55.81 337 GLY A CA 1
ATOM 2640 C C . GLY A 1 337 ? -10.541 -30.282 4.512 1.00 55.81 337 GLY A C 1
ATOM 2641 O O . GLY A 1 337 ? -11.459 -29.975 3.775 1.00 55.81 337 GLY A O 1
ATOM 2642 N N . LEU A 1 338 ? -9.470 -31.005 4.093 1.00 40.03 338 LEU A N 1
ATOM 2643 C CA . LEU A 1 338 ? -9.199 -31.665 2.760 1.00 40.03 338 LEU A CA 1
ATOM 2644 C C . LEU A 1 338 ? -8.013 -31.246 1.804 1.00 40.03 338 LEU A C 1
ATOM 2646 O O . LEU A 1 338 ? -6.915 -31.725 2.053 1.00 40.03 338 LEU A O 1
ATOM 2650 N N . HIS A 1 339 ? -8.211 -30.575 0.641 1.00 39.84 339 HIS A N 1
ATOM 2651 C CA . HIS A 1 339 ? -7.324 -30.463 -0.574 1.00 39.84 339 HIS A CA 1
ATOM 2652 C C . HIS A 1 339 ? -6.267 -29.307 -0.766 1.00 39.84 339 HIS A C 1
ATOM 2654 O O . HIS A 1 339 ? -6.644 -28.138 -0.668 1.00 39.84 339 HIS A O 1
ATOM 2660 N N . GLY A 1 340 ? -5.075 -29.635 -1.333 1.00 32.75 340 GLY A N 1
ATOM 2661 C CA . GLY A 1 340 ? -4.412 -28.956 -2.500 1.00 32.75 340 GLY A CA 1
ATOM 2662 C C . GLY A 1 340 ? -3.139 -28.040 -2.386 1.00 32.75 340 GLY A C 1
ATOM 2663 O O . GLY A 1 340 ? -3.232 -26.929 -1.877 1.00 32.75 340 GLY A O 1
ATOM 2664 N N . GLU A 1 341 ? -2.011 -28.401 -3.053 1.00 30.38 341 GLU A N 1
ATOM 2665 C CA . GLU A 1 341 ? -0.822 -27.555 -3.454 1.00 30.38 341 GLU A CA 1
ATOM 2666 C C . GLU A 1 341 ? -0.272 -28.042 -4.858 1.00 30.38 341 GLU A C 1
ATOM 2668 O O . GLU A 1 341 ? -1.006 -28.803 -5.487 1.00 30.38 341 GLU A O 1
ATOM 2673 N N . GLU A 1 342 ? 0.878 -27.736 -5.524 1.00 38.12 342 GLU A N 1
ATOM 2674 C CA . GLU A 1 342 ? 2.220 -27.127 -5.259 1.00 38.12 342 GLU A CA 1
ATOM 2675 C C . GLU A 1 342 ? 2.985 -26.759 -6.603 1.00 38.12 342 GLU A C 1
ATOM 2677 O O . GLU A 1 342 ? 2.640 -27.318 -7.641 1.00 38.12 342 GLU A O 1
ATOM 2682 N N . ARG A 1 343 ? 4.098 -25.968 -6.566 1.00 36.53 343 ARG A N 1
ATOM 2683 C CA . ARG A 1 343 ? 5.253 -25.818 -7.560 1.00 36.53 343 ARG A CA 1
ATOM 2684 C C . ARG A 1 343 ? 5.047 -25.112 -8.944 1.00 36.53 343 ARG A C 1
ATOM 2686 O O . ARG A 1 343 ? 3.932 -25.127 -9.442 1.00 36.53 343 ARG A O 1
ATOM 2693 N N . CYS A 1 344 ? 6.039 -24.572 -9.718 1.00 29.44 344 CYS A N 1
ATOM 2694 C CA . CYS A 1 344 ? 7.429 -23.956 -9.649 1.00 29.44 344 CYS A CA 1
ATOM 2695 C C . CYS A 1 344 ? 7.897 -23.634 -11.141 1.00 29.44 344 CYS A C 1
ATOM 2697 O O . CYS A 1 344 ? 7.175 -24.105 -12.014 1.00 29.44 344 CYS A O 1
ATOM 2699 N N . GLY A 1 345 ? 8.958 -22.948 -11.666 1.00 28.97 345 GLY A N 1
ATOM 2700 C CA . GLY A 1 345 ? 10.206 -22.141 -11.374 1.00 28.97 345 GLY A CA 1
ATOM 2701 C C . GLY A 1 345 ? 11.061 -22.051 -12.708 1.00 28.97 345 GLY A C 1
ATOM 2702 O O . GLY A 1 345 ? 10.724 -22.816 -13.606 1.00 28.97 345 GLY A O 1
ATOM 2703 N N . ASP A 1 346 ? 12.123 -21.268 -13.045 1.00 24.88 346 ASP A N 1
ATOM 2704 C CA . ASP A 1 346 ? 12.948 -20.132 -12.511 1.00 24.88 346 ASP A CA 1
ATOM 2705 C C . ASP A 1 346 ? 13.718 -19.366 -13.688 1.00 24.88 346 ASP A C 1
ATOM 2707 O O . ASP A 1 346 ? 13.166 -19.334 -14.787 1.00 24.88 346 ASP A O 1
ATOM 2711 N N . GLN A 1 347 ? 14.908 -18.706 -13.546 1.00 26.38 347 GLN A N 1
ATOM 2712 C CA . GLN A 1 347 ? 15.465 -17.674 -14.510 1.00 26.38 347 GLN A CA 1
ATOM 2713 C C . GLN A 1 347 ? 17.045 -17.472 -14.601 1.00 26.38 347 GLN A C 1
ATOM 2715 O O . GLN A 1 347 ? 17.770 -18.114 -13.849 1.00 26.38 347 GLN A O 1
ATOM 2720 N N . MET A 1 348 ? 17.582 -16.530 -15.450 1.00 21.22 348 MET A N 1
ATOM 2721 C CA . MET A 1 348 ? 18.808 -15.624 -15.302 1.00 21.22 348 MET A CA 1
ATOM 2722 C C . MET A 1 348 ? 19.943 -15.546 -16.435 1.00 21.22 348 MET A C 1
ATOM 2724 O O . MET A 1 348 ? 19.630 -15.966 -17.544 1.00 21.22 348 MET A O 1
ATOM 2728 N N . PRO A 1 349 ? 21.185 -14.936 -16.289 1.00 31.56 349 PRO A N 1
ATOM 2729 C CA . PRO A 1 349 ? 21.570 -13.491 -16.553 1.00 31.56 349 PRO A CA 1
ATOM 2730 C C . PRO A 1 349 ? 22.955 -13.137 -17.277 1.00 31.56 349 PRO A C 1
ATOM 2732 O O . PRO A 1 349 ? 23.684 -14.042 -17.668 1.00 31.56 349 PRO A O 1
ATOM 2735 N N . GLY A 1 350 ? 23.390 -11.836 -17.383 1.00 24.06 350 GLY A N 1
ATOM 2736 C CA . GLY A 1 350 ? 24.714 -11.336 -17.942 1.00 24.06 350 GLY A CA 1
ATOM 2737 C C . GLY A 1 350 ? 25.170 -9.853 -17.609 1.00 24.06 350 GLY A C 1
ATOM 2738 O O . GLY A 1 350 ? 24.387 -9.149 -16.972 1.00 24.06 350 GLY A O 1
ATOM 2739 N N . MET A 1 351 ? 26.409 -9.356 -17.954 1.00 22.75 351 MET A N 1
ATOM 2740 C CA . MET A 1 351 ? 26.996 -8.037 -17.467 1.00 22.75 351 MET A CA 1
ATOM 2741 C C . MET A 1 351 ? 28.322 -7.431 -18.132 1.00 22.75 351 MET A C 1
ATOM 2743 O O . MET A 1 351 ? 29.157 -8.216 -18.561 1.00 22.75 351 MET A O 1
ATOM 2747 N N . LEU A 1 352 ? 28.581 -6.083 -18.022 1.00 24.58 352 LEU A N 1
ATOM 2748 C CA . LEU A 1 352 ? 29.852 -5.225 -18.149 1.00 24.58 352 LEU A CA 1
ATOM 2749 C C . LEU A 1 352 ? 30.446 -4.762 -19.533 1.00 24.58 352 LEU A C 1
ATOM 2751 O O . LEU A 1 352 ? 30.135 -5.403 -20.524 1.00 24.58 352 LEU A O 1
ATOM 2755 N N . GLY A 1 353 ? 31.307 -3.700 -19.695 1.00 25.61 353 GLY A N 1
ATOM 2756 C CA . GLY A 1 353 ? 31.822 -2.586 -18.805 1.00 25.61 353 GLY A CA 1
ATOM 2757 C C . GLY A 1 353 ? 33.131 -1.776 -19.233 1.00 25.61 353 GLY A C 1
ATOM 2758 O O . GLY A 1 353 ? 34.123 -2.448 -19.477 1.00 25.61 353 GLY A O 1
ATOM 2759 N N . LEU A 1 354 ? 33.164 -0.396 -19.256 1.00 27.73 354 LEU A N 1
ATOM 2760 C CA . LEU A 1 354 ? 34.272 0.662 -19.385 1.00 27.73 354 LEU A CA 1
ATOM 2761 C C . LEU A 1 354 ? 33.964 1.976 -20.211 1.00 27.73 354 LEU A C 1
ATOM 2763 O O . LEU A 1 354 ? 33.058 1.977 -21.009 1.00 27.73 354 LEU A O 1
ATOM 2767 N N . ASP A 1 355 ? 34.669 3.118 -20.048 1.00 27.81 355 ASP A N 1
ATOM 2768 C CA . ASP A 1 355 ? 34.132 4.516 -20.216 1.00 27.81 355 ASP A CA 1
ATOM 2769 C C . ASP A 1 355 ? 34.593 5.446 -21.407 1.00 27.81 355 ASP A C 1
ATOM 2771 O O . ASP A 1 355 ? 35.299 5.017 -22.313 1.00 27.81 355 ASP A O 1
ATOM 2775 N N . GLU A 1 356 ? 34.139 6.730 -21.401 1.00 27.86 356 GLU A N 1
ATOM 2776 C CA . GLU A 1 356 ? 34.621 8.003 -22.047 1.00 27.86 356 GLU A CA 1
ATOM 2777 C C . GLU A 1 356 ? 33.971 8.593 -23.337 1.00 27.86 356 GLU A C 1
ATOM 2779 O O . GLU A 1 356 ? 34.103 8.004 -24.404 1.00 27.86 356 GLU A O 1
ATOM 2784 N N . VAL A 1 357 ? 33.391 9.815 -23.257 1.00 29.23 357 VAL A N 1
ATOM 2785 C CA . VAL A 1 357 ? 33.526 10.977 -24.200 1.00 29.23 357 VAL A CA 1
ATOM 2786 C C . VAL A 1 357 ? 33.106 12.278 -23.472 1.00 29.23 357 VAL A C 1
ATOM 2788 O O . VAL A 1 357 ? 32.001 12.315 -22.938 1.00 29.23 357 VAL A O 1
ATOM 2791 N N . MET A 1 358 ? 33.946 13.330 -23.491 1.00 34.62 358 MET A N 1
ATOM 2792 C CA . MET A 1 358 ? 33.640 14.791 -23.565 1.00 34.62 358 MET A CA 1
ATOM 2793 C C . MET A 1 358 ? 34.896 15.599 -23.166 1.00 34.62 358 MET A C 1
ATOM 2795 O O . MET A 1 358 ? 35.584 15.219 -22.223 1.00 34.62 358 MET A O 1
ATOM 2799 N N . ASN A 1 359 ? 35.207 16.694 -23.874 1.00 41.56 359 ASN A N 1
ATOM 2800 C CA . ASN A 1 359 ? 36.546 17.313 -23.852 1.00 41.56 359 ASN A CA 1
ATOM 2801 C C . ASN A 1 359 ? 36.720 18.537 -22.922 1.00 41.56 359 ASN A C 1
ATOM 2803 O O . ASN A 1 359 ? 35.765 19.229 -22.576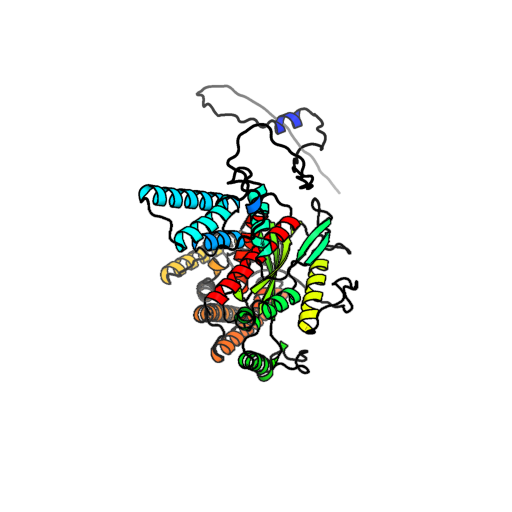 1.00 41.56 359 ASN A O 1
ATOM 2807 N N . GLU A 1 360 ? 37.991 18.820 -22.609 1.00 62.88 360 GLU A N 1
ATOM 2808 C CA . GLU A 1 360 ? 38.599 20.137 -22.297 1.00 62.88 360 GLU A CA 1
ATOM 2809 C C . GLU A 1 360 ? 38.112 20.963 -21.084 1.00 62.88 360 GLU A C 1
ATOM 2811 O O . GLU A 1 360 ? 38.766 21.942 -20.729 1.00 62.88 360 GLU A O 1
ATOM 2816 N N . GLY A 1 361 ? 37.053 20.561 -20.379 1.00 68.94 361 GLY A N 1
ATOM 2817 C CA . GLY A 1 361 ? 36.664 21.120 -19.073 1.00 68.94 361 GLY A CA 1
ATOM 2818 C C . GLY A 1 361 ? 36.806 20.106 -17.934 1.00 68.94 361 GLY A C 1
ATOM 2819 O O . GLY A 1 361 ? 36.742 18.898 -18.174 1.00 68.94 361 GLY A O 1
ATOM 2820 N N . SER A 1 362 ? 36.934 20.558 -16.677 1.00 87.38 362 SER A N 1
ATOM 2821 C CA . SER A 1 362 ? 36.777 19.620 -15.556 1.00 87.38 362 SER A CA 1
ATOM 2822 C C . SER A 1 362 ? 35.326 19.108 -15.499 1.00 87.38 362 SER A C 1
ATOM 2824 O O . SER A 1 362 ? 34.395 19.831 -15.887 1.00 87.38 362 SER A O 1
ATOM 2826 N N . PRO A 1 363 ? 35.070 17.880 -15.011 1.00 84.19 363 PRO A N 1
ATOM 2827 C CA . PRO A 1 363 ? 33.700 17.392 -14.864 1.00 84.19 363 PRO A CA 1
ATOM 2828 C C . PRO A 1 363 ? 32.859 18.278 -13.925 1.00 84.19 363 PRO A C 1
ATOM 2830 O O . PRO A 1 363 ? 31.650 18.401 -14.121 1.00 84.19 363 PRO A O 1
ATOM 2833 N N . GLU A 1 364 ? 33.483 18.943 -12.948 1.00 89.19 364 GLU A N 1
ATOM 2834 C CA . GLU A 1 364 ? 32.880 19.980 -12.109 1.00 89.19 364 GLU A CA 1
ATOM 2835 C C . GLU A 1 364 ? 32.429 21.223 -12.898 1.00 89.19 364 GLU A C 1
ATOM 2837 O O . GLU A 1 364 ? 31.309 21.692 -12.680 1.00 89.19 364 GLU A O 1
ATOM 2842 N N . ASP A 1 365 ? 33.245 21.737 -13.826 1.00 87.25 365 ASP A N 1
ATOM 2843 C CA . ASP A 1 365 ? 32.900 22.903 -14.660 1.00 87.25 365 ASP A CA 1
ATOM 2844 C C . ASP A 1 365 ? 31.739 22.581 -15.606 1.00 87.25 365 ASP A C 1
ATOM 2846 O O . ASP A 1 365 ? 30.757 23.328 -15.689 1.00 87.25 365 ASP A O 1
ATOM 2850 N N . ASN A 1 366 ? 31.806 21.417 -16.257 1.00 86.06 366 ASN A N 1
ATOM 2851 C CA . ASN A 1 366 ? 30.747 20.902 -17.124 1.00 86.06 366 ASN A CA 1
ATOM 2852 C C . ASN A 1 366 ? 29.430 20.726 -16.346 1.00 86.06 366 ASN A C 1
ATOM 2854 O O . ASN A 1 366 ? 28.353 21.117 -16.815 1.00 86.06 366 ASN A O 1
ATOM 2858 N N . LEU A 1 367 ? 29.506 20.219 -15.111 1.00 89.25 367 LEU A N 1
ATOM 2859 C CA . LEU A 1 367 ? 28.354 20.097 -14.222 1.00 89.25 367 LEU A CA 1
ATOM 2860 C C . LEU A 1 367 ? 27.788 21.467 -13.807 1.00 89.25 367 LEU A C 1
ATOM 2862 O O . LEU A 1 367 ? 26.567 21.654 -13.786 1.00 89.25 367 LEU A O 1
ATOM 2866 N N . ALA A 1 368 ? 28.652 22.440 -13.507 1.00 89.25 368 ALA A N 1
ATOM 2867 C CA . ALA A 1 368 ? 28.254 23.802 -13.159 1.00 89.25 368 ALA A CA 1
ATOM 2868 C C . ALA A 1 368 ? 27.582 24.531 -14.337 1.00 89.25 368 ALA A C 1
ATOM 2870 O O . ALA A 1 368 ? 26.584 25.232 -14.132 1.00 89.25 368 ALA A O 1
ATOM 2871 N N . ALA A 1 369 ? 28.065 24.323 -15.567 1.00 88.88 369 ALA A N 1
ATOM 2872 C CA . ALA A 1 369 ? 27.453 24.840 -16.789 1.00 88.88 369 ALA A CA 1
ATOM 2873 C C . ALA A 1 369 ? 26.039 24.267 -17.000 1.00 88.88 369 ALA A C 1
ATOM 2875 O O . ALA A 1 369 ? 25.081 25.036 -17.125 1.00 88.88 369 ALA A O 1
ATOM 2876 N N . CYS A 1 370 ? 25.881 22.941 -16.920 1.00 91.12 370 CYS A N 1
ATOM 2877 C CA . CYS A 1 370 ? 24.576 22.279 -17.018 1.00 91.12 370 CYS A CA 1
ATOM 2878 C C . CYS A 1 370 ? 23.604 22.752 -15.921 1.00 91.12 370 CYS A C 1
ATOM 2880 O O . CYS A 1 370 ? 22.439 23.048 -16.188 1.00 91.12 370 CYS A O 1
ATOM 2882 N N . TRP A 1 371 ? 24.076 22.902 -14.679 1.00 94.06 371 TRP A N 1
ATOM 2883 C CA . TRP A 1 371 ? 23.248 23.386 -13.567 1.00 94.06 371 TRP A CA 1
ATOM 2884 C C . TRP A 1 371 ? 22.911 24.889 -13.645 1.00 94.06 371 TRP A C 1
ATOM 2886 O O . TRP A 1 371 ? 21.924 25.345 -13.059 1.00 94.06 371 TRP A O 1
ATOM 2896 N N . ARG A 1 372 ? 23.695 25.694 -14.372 1.00 93.56 372 ARG A N 1
ATOM 2897 C CA . ARG A 1 372 ? 23.322 27.071 -14.733 1.00 93.56 372 ARG A CA 1
ATOM 2898 C C . ARG A 1 372 ? 22.174 27.071 -15.746 1.00 93.56 372 ARG A C 1
ATOM 2900 O O . ARG A 1 372 ? 21.187 27.754 -15.496 1.00 93.56 372 ARG A O 1
ATOM 2907 N N . PHE A 1 373 ? 22.267 26.262 -16.805 1.00 94.31 373 PHE A N 1
ATOM 2908 C CA . PHE A 1 373 ? 21.209 26.117 -17.814 1.00 94.31 373 PHE A CA 1
ATOM 2909 C C . PHE A 1 373 ? 19.878 25.660 -17.191 1.00 94.31 373 PHE A C 1
ATOM 2911 O O . PHE A 1 373 ? 18.861 26.327 -17.358 1.00 94.31 373 PHE A O 1
ATOM 2918 N N . ILE A 1 374 ? 19.889 24.582 -16.393 1.00 94.62 374 ILE A N 1
ATOM 2919 C CA . ILE A 1 374 ? 18.672 24.016 -15.776 1.00 94.62 374 ILE A CA 1
ATOM 2920 C C . ILE A 1 374 ? 17.929 25.048 -14.911 1.00 94.62 374 ILE A C 1
ATOM 2922 O O . ILE A 1 374 ? 16.703 25.145 -14.965 1.00 94.62 374 ILE A O 1
ATOM 2926 N N . ARG A 1 375 ? 18.659 25.854 -14.126 1.00 95.69 375 ARG A N 1
ATOM 2927 C CA . ARG A 1 375 ? 18.054 26.902 -13.286 1.00 95.69 375 ARG A CA 1
ATOM 2928 C C . ARG A 1 375 ? 17.420 28.025 -14.103 1.00 95.69 375 ARG A C 1
ATOM 2930 O O . ARG A 1 375 ? 16.388 28.545 -13.685 1.00 95.69 375 ARG A O 1
ATOM 2937 N N . GLU A 1 376 ? 18.022 28.388 -15.231 1.00 95.62 376 GLU A N 1
ATOM 2938 C CA . GLU A 1 376 ? 17.499 29.432 -16.112 1.00 95.62 376 GLU A CA 1
ATOM 2939 C C . GLU A 1 376 ? 16.267 28.947 -16.887 1.00 95.62 376 GLU A C 1
ATOM 2941 O O . GLU A 1 376 ? 15.251 29.639 -16.918 1.00 95.62 376 GLU A O 1
ATOM 2946 N N . TYR A 1 377 ? 16.283 27.705 -17.377 1.00 96.31 377 TYR A N 1
ATOM 2947 C CA . TYR A 1 377 ? 15.110 27.064 -17.972 1.00 96.31 377 TYR A CA 1
ATOM 2948 C C . TYR A 1 377 ? 13.914 27.058 -17.002 1.00 96.31 377 TYR A C 1
ATOM 2950 O O . TYR A 1 377 ? 12.832 27.530 -17.343 1.00 96.31 377 TYR A O 1
ATOM 2958 N N . TYR A 1 378 ? 14.118 26.637 -15.746 1.00 96.75 378 TYR A N 1
ATOM 2959 C CA . TYR A 1 378 ? 13.080 26.694 -14.706 1.00 96.75 378 TYR A CA 1
ATOM 2960 C C . TYR A 1 378 ? 12.598 28.115 -14.367 1.00 96.75 378 TYR A C 1
ATOM 2962 O O . TYR A 1 378 ? 11.492 28.278 -13.843 1.00 96.75 378 TYR A O 1
ATOM 2970 N N . ARG A 1 379 ? 13.417 29.147 -14.613 1.00 95.88 379 ARG A N 1
ATOM 2971 C CA . ARG A 1 379 ? 13.029 30.555 -14.450 1.00 95.88 379 ARG A CA 1
ATOM 2972 C C . ARG A 1 379 ? 12.129 31.002 -15.602 1.00 95.88 379 ARG A C 1
ATOM 2974 O O . ARG A 1 379 ? 11.105 31.627 -15.343 1.00 95.88 379 ARG A O 1
ATOM 2981 N N . MET A 1 380 ? 12.496 30.659 -16.837 1.00 96.88 380 MET A N 1
ATOM 2982 C CA . MET A 1 380 ? 11.770 31.022 -18.059 1.00 96.88 380 MET A CA 1
ATOM 2983 C C . MET A 1 380 ? 10.434 30.277 -18.190 1.00 96.88 380 MET A C 1
ATOM 2985 O O . MET A 1 380 ? 9.398 30.908 -18.366 1.00 96.88 380 MET A O 1
ATOM 2989 N N . HIS A 1 381 ? 10.439 28.952 -18.030 1.00 96.12 381 HIS A N 1
ATOM 2990 C CA . HIS A 1 381 ? 9.262 28.087 -18.200 1.00 96.12 381 HIS A CA 1
ATOM 2991 C C . HIS A 1 381 ? 8.390 27.967 -16.935 1.00 96.12 381 HIS A C 1
ATOM 2993 O O . HIS A 1 381 ? 7.469 27.158 -16.887 1.00 96.12 381 HIS A O 1
ATOM 2999 N N . GLN A 1 382 ? 8.699 28.739 -15.885 1.00 95.69 382 GLN A N 1
ATOM 3000 C CA . GLN A 1 382 ? 7.992 28.779 -14.594 1.00 95.69 382 GLN A CA 1
ATOM 3001 C C . GLN A 1 382 ? 7.790 27.420 -13.882 1.00 95.69 382 GLN A C 1
ATOM 3003 O O . GLN A 1 382 ? 7.062 27.361 -12.894 1.00 95.69 382 GLN A O 1
ATOM 3008 N N . THR A 1 383 ? 8.495 26.361 -14.297 1.00 92.81 383 THR A N 1
ATOM 3009 C CA . THR A 1 383 ? 8.251 24.943 -13.967 1.00 92.81 383 THR A CA 1
ATOM 3010 C C . THR A 1 383 ? 7.812 24.698 -12.517 1.00 92.81 383 THR A C 1
ATOM 3012 O O . THR A 1 383 ? 8.516 25.079 -11.573 1.00 92.81 383 THR A O 1
ATOM 3015 N N . ALA A 1 384 ? 6.648 24.058 -12.353 1.00 89.38 384 ALA A N 1
ATOM 3016 C CA . ALA A 1 384 ? 5.892 24.011 -11.097 1.00 89.38 384 ALA A CA 1
ATOM 3017 C C . ALA A 1 384 ? 6.591 23.245 -9.960 1.00 89.38 384 ALA A C 1
ATOM 3019 O O . ALA A 1 384 ? 6.541 23.669 -8.806 1.00 89.38 384 ALA A O 1
ATOM 3020 N N . VAL A 1 385 ? 7.284 22.144 -10.272 1.00 92.12 385 VAL A N 1
ATOM 3021 C CA . VAL A 1 385 ? 8.181 21.462 -9.326 1.00 92.12 385 VAL A CA 1
ATOM 3022 C C . VAL A 1 385 ? 9.559 21.336 -9.960 1.00 92.12 385 VAL A C 1
ATOM 3024 O O . VAL A 1 385 ? 9.691 20.923 -11.107 1.00 92.12 385 VAL A O 1
ATOM 3027 N N . ARG A 1 386 ? 10.589 21.736 -9.212 1.00 94.12 386 ARG A N 1
ATOM 3028 C CA . ARG A 1 386 ? 11.956 21.921 -9.714 1.00 94.12 386 ARG A CA 1
ATOM 3029 C C . ARG A 1 386 ? 12.915 20.974 -9.013 1.00 94.12 386 ARG A C 1
ATOM 3031 O O . ARG A 1 386 ? 12.866 20.831 -7.787 1.00 94.12 386 ARG A O 1
ATOM 3038 N N . PHE A 1 387 ? 13.837 20.391 -9.772 1.00 93.12 387 PHE A N 1
ATOM 3039 C CA . PHE A 1 387 ? 14.970 19.664 -9.211 1.00 93.12 387 PHE A CA 1
ATOM 3040 C C . PHE A 1 387 ? 15.799 20.613 -8.329 1.00 93.12 387 PHE A C 1
ATOM 3042 O O . PHE A 1 387 ? 16.078 21.741 -8.732 1.00 93.12 387 PHE A O 1
ATOM 3049 N N . ARG A 1 388 ? 16.158 20.210 -7.101 1.00 90.25 388 ARG A N 1
ATOM 3050 C CA . ARG A 1 388 ? 16.664 21.170 -6.090 1.00 90.25 388 ARG A CA 1
ATOM 3051 C C . ARG A 1 388 ? 18.139 21.543 -6.219 1.00 90.25 388 ARG A C 1
ATOM 3053 O O . ARG A 1 388 ? 18.520 22.640 -5.820 1.00 90.25 388 ARG A O 1
ATOM 3060 N N . SER A 1 389 ? 18.982 20.619 -6.664 1.00 87.75 389 SER A N 1
ATOM 3061 C CA . SER A 1 389 ? 20.432 20.816 -6.740 1.00 87.75 389 SER A CA 1
ATOM 3062 C C . SER A 1 389 ? 21.056 19.783 -7.660 1.00 87.75 389 SER A C 1
ATOM 3064 O O . SER A 1 389 ? 20.702 18.613 -7.574 1.00 87.75 389 SER A O 1
ATOM 3066 N N . MET A 1 390 ? 22.018 20.200 -8.478 1.00 87.75 390 MET A N 1
ATOM 3067 C CA . MET A 1 390 ? 22.822 19.313 -9.322 1.00 87.75 390 MET A CA 1
ATOM 3068 C C . MET A 1 390 ? 24.312 19.690 -9.251 1.00 87.75 390 MET A C 1
ATOM 3070 O O . MET A 1 390 ? 25.032 19.600 -10.232 1.00 87.75 390 MET A O 1
ATOM 3074 N N . SER A 1 391 ? 24.784 20.173 -8.096 1.00 85.00 391 SER A N 1
ATOM 3075 C CA . SER A 1 391 ? 26.083 20.857 -7.953 1.00 85.00 391 SER A CA 1
ATOM 3076 C C . SER A 1 391 ? 27.253 19.993 -7.458 1.00 85.00 391 SER A C 1
ATOM 3078 O O . SER A 1 391 ? 28.252 20.534 -6.985 1.00 85.00 391 SER A O 1
ATOM 3080 N N . ARG A 1 392 ? 27.142 18.656 -7.485 1.00 89.50 392 ARG A N 1
ATOM 3081 C CA . ARG A 1 392 ? 28.201 17.736 -7.018 1.00 89.50 392 ARG A CA 1
ATOM 3082 C C . ARG A 1 392 ? 28.251 16.454 -7.850 1.00 89.50 392 ARG A C 1
ATOM 3084 O O . ARG A 1 392 ? 27.239 15.763 -7.948 1.00 89.50 392 ARG A O 1
ATOM 3091 N N . LEU A 1 393 ? 29.437 16.058 -8.324 1.00 86.44 393 LEU A N 1
ATOM 3092 C CA . LEU A 1 393 ? 29.647 14.787 -9.042 1.00 86.44 393 LEU A CA 1
ATOM 3093 C C . LEU A 1 393 ? 29.209 13.554 -8.234 1.00 86.44 393 LEU A C 1
ATOM 3095 O O . LEU A 1 393 ? 28.742 12.569 -8.800 1.00 86.44 393 LEU A O 1
ATOM 3099 N N . THR A 1 394 ? 29.257 13.623 -6.900 1.00 86.38 394 THR A N 1
ATOM 3100 C CA . THR A 1 394 ? 28.766 12.568 -5.991 1.00 86.38 394 THR A CA 1
ATOM 3101 C C . THR A 1 394 ? 27.252 12.311 -6.071 1.00 86.38 394 THR A C 1
ATOM 3103 O O . THR A 1 394 ? 26.763 11.344 -5.483 1.00 86.38 394 THR A O 1
ATOM 3106 N N . MET A 1 395 ? 26.497 13.128 -6.818 1.00 85.62 395 MET A N 1
ATOM 3107 C CA . MET A 1 395 ? 25.108 12.840 -7.197 1.00 85.62 395 MET A CA 1
ATOM 3108 C C . MET A 1 395 ? 24.976 11.849 -8.361 1.00 85.62 395 MET A C 1
ATOM 3110 O O . MET A 1 395 ? 23.894 11.291 -8.525 1.00 85.62 395 MET A O 1
ATOM 3114 N N . PHE A 1 396 ? 26.049 11.619 -9.124 1.00 84.44 396 PHE A N 1
ATOM 3115 C CA . PHE A 1 396 ? 26.100 10.750 -10.305 1.00 84.44 396 PHE A CA 1
ATOM 3116 C C . PHE A 1 396 ? 27.032 9.555 -10.080 1.00 84.44 396 PHE A C 1
ATOM 3118 O O . PHE A 1 396 ? 26.632 8.412 -10.298 1.00 84.44 396 PHE A O 1
ATOM 3125 N N . VAL A 1 397 ? 28.255 9.824 -9.609 1.00 85.25 397 VAL A N 1
ATOM 3126 C CA . VAL A 1 397 ? 29.321 8.833 -9.412 1.00 85.25 397 VAL A CA 1
ATOM 3127 C C . VAL A 1 397 ? 28.931 7.812 -8.338 1.00 85.25 397 VAL A C 1
ATOM 3129 O O . VAL A 1 397 ? 28.364 8.140 -7.287 1.00 85.25 397 VAL A O 1
ATOM 3132 N N . ARG A 1 398 ? 29.253 6.544 -8.602 1.00 83.12 398 ARG A N 1
ATOM 3133 C CA . ARG A 1 398 ? 29.021 5.396 -7.718 1.00 83.12 398 ARG A CA 1
ATOM 3134 C C . ARG A 1 398 ? 30.324 4.628 -7.500 1.00 83.12 398 ARG A C 1
ATOM 3136 O O . ARG A 1 398 ? 31.267 4.776 -8.261 1.00 83.12 398 ARG A O 1
ATOM 3143 N N . LYS A 1 399 ? 30.364 3.792 -6.456 1.00 85.06 399 LYS A N 1
ATOM 3144 C CA . LYS A 1 399 ? 31.469 2.835 -6.248 1.00 85.06 399 LYS A CA 1
ATOM 3145 C C . LYS A 1 399 ? 31.414 1.642 -7.212 1.00 85.06 399 LYS A C 1
ATOM 3147 O O . LYS A 1 399 ? 32.424 0.980 -7.396 1.00 85.06 399 LYS A O 1
ATOM 3152 N N . THR A 1 400 ? 30.234 1.344 -7.756 1.00 85.19 400 THR A N 1
ATOM 3153 C CA . THR A 1 400 ? 29.957 0.221 -8.658 1.00 85.19 400 THR A CA 1
ATOM 3154 C C . THR A 1 400 ? 28.793 0.570 -9.589 1.00 85.19 400 THR A C 1
ATOM 3156 O O . THR A 1 400 ? 27.855 1.271 -9.185 1.00 85.19 400 THR A O 1
ATOM 3159 N N . GLY A 1 401 ? 28.845 0.048 -10.818 1.00 84.94 401 GLY A N 1
ATOM 3160 C CA . GLY A 1 401 ? 27.897 0.363 -11.889 1.00 84.94 401 GLY A CA 1
ATOM 3161 C C . GLY A 1 401 ? 28.086 1.767 -12.475 1.00 84.94 401 GLY A C 1
ATOM 3162 O O . GLY A 1 401 ? 28.867 2.568 -11.964 1.00 84.94 401 GLY A O 1
ATOM 3163 N N . GLY A 1 402 ? 27.353 2.052 -13.552 1.00 84.38 402 GLY A N 1
ATOM 3164 C CA . GLY A 1 402 ? 27.426 3.327 -14.264 1.00 84.38 402 GLY A CA 1
ATOM 3165 C C . GLY A 1 402 ? 26.905 4.546 -13.485 1.00 84.38 402 GLY A C 1
ATOM 3166 O O . GLY A 1 402 ? 26.330 4.411 -12.392 1.00 84.38 402 GLY A O 1
ATOM 3167 N N . PRO A 1 403 ? 27.091 5.757 -14.041 1.00 87.06 403 PRO A N 1
ATOM 3168 C CA . PRO A 1 403 ? 26.623 6.995 -13.431 1.00 87.06 403 PRO A CA 1
ATOM 3169 C C . PRO A 1 403 ? 25.095 6.997 -13.300 1.00 87.06 403 PRO A C 1
ATOM 3171 O O . PRO A 1 403 ? 24.369 6.644 -14.223 1.00 87.06 403 PRO A O 1
ATOM 3174 N N . LYS A 1 404 ? 24.579 7.426 -12.143 1.00 87.62 404 LYS A N 1
ATOM 3175 C CA . LYS A 1 404 ? 23.130 7.550 -11.923 1.00 87.62 404 LYS A CA 1
ATOM 3176 C C . LYS A 1 404 ? 22.787 8.743 -11.046 1.00 87.62 404 LYS A C 1
ATOM 3178 O O . LYS A 1 404 ? 22.996 8.689 -9.831 1.00 87.62 404 LYS A O 1
ATOM 3183 N N . LEU A 1 405 ? 22.179 9.755 -11.670 1.00 87.06 405 LEU A N 1
ATOM 3184 C CA . LEU A 1 405 ? 21.571 10.905 -11.001 1.00 87.06 405 LEU A CA 1
ATOM 3185 C C . LEU A 1 405 ? 20.604 10.446 -9.897 1.00 87.06 405 LEU A C 1
ATOM 3187 O O . LEU A 1 405 ? 19.777 9.549 -10.091 1.00 87.06 405 LEU A O 1
ATOM 3191 N N . ARG A 1 406 ? 20.705 11.072 -8.722 1.00 82.69 406 ARG A N 1
ATOM 3192 C CA . ARG A 1 406 ? 19.814 10.834 -7.578 1.00 82.69 406 ARG A CA 1
ATOM 3193 C C . ARG A 1 406 ? 18.812 11.976 -7.432 1.00 82.69 406 ARG A C 1
ATOM 3195 O O . ARG A 1 406 ? 19.203 13.082 -7.072 1.00 82.69 406 ARG A O 1
ATOM 3202 N N . GLY A 1 407 ? 17.531 11.679 -7.636 1.00 83.88 407 GLY A N 1
ATOM 3203 C CA . GLY A 1 407 ? 16.405 12.584 -7.390 1.00 83.88 407 GLY A CA 1
ATOM 3204 C C . GLY A 1 407 ? 15.334 11.956 -6.499 1.00 83.88 407 GLY A C 1
ATOM 3205 O O . GLY A 1 407 ? 15.356 10.750 -6.250 1.00 83.88 407 GLY A O 1
ATOM 3206 N N . LYS A 1 408 ? 14.376 12.768 -6.041 1.00 82.38 408 LYS A N 1
ATOM 3207 C CA . LYS A 1 408 ? 13.078 12.276 -5.544 1.00 82.38 408 LYS A CA 1
ATOM 3208 C C . LYS A 1 408 ? 12.104 12.204 -6.718 1.00 82.38 408 LYS A C 1
ATOM 3210 O O . LYS A 1 408 ? 12.169 13.078 -7.574 1.00 82.38 408 LYS A O 1
ATOM 3215 N N . ALA A 1 409 ? 11.166 11.256 -6.719 1.00 78.31 409 ALA A N 1
ATOM 3216 C CA . ALA A 1 409 ? 10.183 11.105 -7.801 1.00 78.31 409 ALA A CA 1
ATOM 3217 C C . ALA A 1 409 ? 9.445 12.423 -8.122 1.00 78.31 409 ALA A C 1
ATOM 3219 O O . ALA A 1 409 ? 9.522 12.917 -9.242 1.00 78.31 409 ALA A O 1
ATOM 3220 N N . GLY A 1 410 ? 8.860 13.080 -7.114 1.00 79.88 410 GLY A N 1
ATOM 3221 C CA . GLY A 1 410 ? 8.193 14.376 -7.299 1.00 79.88 410 GLY A CA 1
ATOM 3222 C C . GLY A 1 410 ? 9.105 15.533 -7.744 1.00 79.88 410 GLY A C 1
ATOM 3223 O O . GLY A 1 410 ? 8.610 16.496 -8.311 1.00 79.88 410 GLY A O 1
ATOM 3224 N N . GLU A 1 411 ? 10.425 15.448 -7.535 1.00 87.50 411 GLU A N 1
ATOM 3225 C CA . GLU A 1 411 ? 11.402 16.440 -8.031 1.00 87.50 411 GLU A CA 1
ATOM 3226 C C . GLU A 1 411 ? 11.885 16.129 -9.459 1.00 87.50 411 GLU A C 1
ATOM 3228 O O . GLU A 1 411 ? 12.512 16.982 -10.081 1.00 87.50 411 GLU A O 1
ATOM 3233 N N . LEU A 1 412 ? 11.592 14.927 -9.969 1.00 88.31 412 LEU A N 1
ATOM 3234 C CA . LEU A 1 412 ? 11.909 14.474 -11.325 1.00 88.31 412 LEU A CA 1
ATOM 3235 C C . LEU A 1 412 ? 10.731 14.615 -12.306 1.00 88.31 412 LEU A C 1
ATOM 3237 O O . LEU A 1 412 ? 10.974 14.571 -13.502 1.00 88.31 412 LEU A O 1
ATOM 3241 N N . ARG A 1 413 ? 9.493 14.832 -11.829 1.00 85.00 413 ARG A N 1
ATOM 3242 C CA . ARG A 1 413 ? 8.251 14.852 -12.641 1.00 85.00 413 ARG A CA 1
ATOM 3243 C C . ARG A 1 413 ? 8.214 15.871 -13.800 1.00 85.00 413 ARG A C 1
ATOM 3245 O O . ARG A 1 413 ? 7.367 15.747 -14.671 1.00 85.00 413 ARG A O 1
ATOM 3252 N N . TYR A 1 414 ? 9.086 16.876 -13.784 1.00 89.88 414 TYR A N 1
ATOM 3253 C CA . TYR A 1 414 ? 9.241 17.860 -14.867 1.00 89.88 414 TYR A CA 1
ATOM 3254 C C . TYR A 1 414 ? 10.719 18.004 -15.269 1.00 89.88 414 TYR A C 1
ATOM 3256 O O . TYR A 1 414 ? 11.201 19.095 -15.588 1.00 89.88 414 TYR A O 1
ATOM 3264 N N . PHE A 1 415 ? 11.497 16.926 -15.121 1.00 94.19 415 PHE A N 1
ATOM 3265 C CA . PHE A 1 415 ? 12.923 16.918 -15.446 1.00 94.19 415 PHE A CA 1
ATOM 3266 C C . PHE A 1 415 ? 13.177 16.504 -16.900 1.00 94.19 415 PHE A C 1
ATOM 3268 O O . PHE A 1 415 ? 14.212 16.885 -17.445 1.00 94.19 415 PHE A O 1
ATOM 3275 N N . GLY A 1 416 ? 12.240 15.794 -17.544 1.00 94.75 416 GLY A N 1
ATOM 3276 C CA . GLY A 1 416 ? 12.359 15.398 -18.946 1.00 94.75 416 GLY A CA 1
ATOM 3277 C C . GLY A 1 416 ? 12.532 16.599 -19.877 1.00 94.75 416 GLY A C 1
ATOM 3278 O O . GLY A 1 416 ? 13.478 16.636 -20.662 1.00 94.75 416 GLY A O 1
ATOM 3279 N N . GLU A 1 417 ? 11.671 17.615 -19.751 1.00 96.56 417 GLU A N 1
ATOM 3280 C CA . GLU A 1 417 ? 11.664 18.775 -20.659 1.00 96.56 417 GLU A CA 1
ATOM 3281 C C . GLU A 1 417 ? 12.978 19.566 -20.626 1.00 96.56 417 GLU A C 1
ATOM 3283 O O . GLU A 1 417 ? 13.569 19.863 -21.667 1.00 96.56 417 GLU A O 1
ATOM 3288 N N . VAL A 1 418 ? 13.477 19.860 -19.420 1.00 96.75 418 VAL A N 1
ATOM 3289 C CA . VAL A 1 418 ? 14.732 20.600 -19.243 1.00 96.75 418 VAL A CA 1
ATOM 3290 C C . VAL A 1 418 ? 15.952 19.768 -19.644 1.00 96.75 418 VAL A C 1
ATOM 3292 O O . VAL A 1 418 ? 16.920 20.326 -20.158 1.00 96.75 418 VAL A O 1
ATOM 3295 N N . LEU A 1 419 ? 15.910 18.442 -19.467 1.00 95.56 419 LEU A N 1
ATOM 3296 C CA . LEU A 1 419 ? 16.974 17.541 -19.912 1.00 95.56 419 LEU A CA 1
ATOM 3297 C C . LEU A 1 419 ? 17.018 17.431 -21.445 1.00 95.56 419 LEU A C 1
ATOM 3299 O O . LEU A 1 419 ? 18.104 17.462 -22.018 1.00 95.56 419 LEU A O 1
ATOM 3303 N N . LEU A 1 420 ? 15.861 17.377 -22.112 1.00 96.62 420 LEU A N 1
ATOM 3304 C CA . LEU A 1 420 ? 15.753 17.417 -23.574 1.00 96.62 420 LEU A CA 1
ATOM 3305 C C . LEU A 1 420 ? 16.256 18.753 -24.145 1.00 96.62 420 LEU A C 1
ATOM 3307 O O . LEU A 1 420 ? 17.016 18.756 -25.116 1.00 96.62 420 LEU A O 1
ATOM 3311 N N . ALA A 1 421 ? 15.879 19.882 -23.536 1.00 96.50 421 ALA A N 1
ATOM 3312 C CA . ALA A 1 421 ? 16.350 21.209 -23.936 1.00 96.50 421 ALA A CA 1
ATOM 3313 C C . ALA A 1 421 ? 17.868 21.377 -23.730 1.00 96.50 421 ALA A C 1
ATOM 3315 O O . ALA A 1 421 ? 18.563 21.878 -24.616 1.00 96.50 421 ALA A O 1
ATOM 3316 N N . LEU A 1 422 ? 18.395 20.902 -22.595 1.00 93.75 422 LEU A N 1
ATOM 3317 C CA . LEU A 1 422 ? 19.831 20.871 -22.313 1.00 93.75 422 LEU A CA 1
ATOM 3318 C C . LEU A 1 422 ? 20.572 20.018 -23.350 1.00 93.75 422 LEU A C 1
ATOM 3320 O O . LEU A 1 422 ? 21.548 20.478 -23.932 1.00 93.75 422 LEU A O 1
ATOM 3324 N N . TRP A 1 423 ? 20.086 18.803 -23.620 1.00 94.38 423 TRP A N 1
ATOM 3325 C CA . TRP A 1 423 ? 20.685 17.907 -24.609 1.00 94.38 423 TRP A CA 1
ATOM 3326 C C . TRP A 1 423 ? 20.700 18.531 -26.008 1.00 94.38 423 TRP A C 1
ATOM 3328 O O . TRP A 1 423 ? 21.746 18.571 -26.646 1.00 94.38 423 TRP A O 1
ATOM 3338 N N . THR A 1 424 ? 19.576 19.110 -26.438 1.00 93.50 424 THR A N 1
ATOM 3339 C CA . THR A 1 424 ? 19.430 19.751 -27.759 1.00 93.50 424 THR A CA 1
ATOM 3340 C C . THR A 1 424 ? 20.346 20.973 -27.924 1.00 93.50 424 THR A C 1
ATOM 3342 O O . THR A 1 424 ? 20.731 21.305 -29.039 1.00 93.50 424 THR A O 1
ATOM 3345 N N . THR A 1 425 ? 20.748 21.616 -26.823 1.00 91.06 425 THR A N 1
ATOM 3346 C CA . THR A 1 425 ? 21.701 22.742 -26.830 1.00 91.06 425 THR A CA 1
ATOM 3347 C C . THR A 1 425 ? 23.152 22.296 -27.073 1.00 91.06 425 THR A C 1
ATOM 3349 O O . THR A 1 425 ? 23.954 23.086 -27.563 1.00 91.06 425 THR A O 1
ATOM 3352 N N . TYR A 1 426 ? 23.501 21.049 -26.735 1.00 88.38 426 TYR A N 1
ATOM 3353 C CA . TYR A 1 426 ? 24.885 20.548 -26.751 1.00 88.38 426 TYR A CA 1
ATOM 3354 C C . TYR A 1 426 ? 25.114 19.327 -27.661 1.00 88.38 426 TYR A C 1
ATOM 3356 O O . TYR A 1 426 ? 26.246 18.856 -27.776 1.00 88.38 426 TYR A O 1
ATOM 3364 N N . CYS A 1 427 ? 24.080 18.788 -28.311 1.00 87.75 427 CYS A N 1
ATOM 3365 C CA . CYS A 1 427 ? 24.212 17.646 -29.211 1.00 87.75 427 CYS A CA 1
ATOM 3366 C C . CYS A 1 427 ? 24.612 18.055 -30.639 1.00 87.75 427 CYS A C 1
ATOM 3368 O O . CYS A 1 427 ? 24.093 19.026 -31.185 1.00 87.75 427 CYS A O 1
ATOM 3370 N N . SER A 1 428 ? 25.467 17.257 -31.288 1.00 88.88 428 SER A N 1
ATOM 3371 C CA . SER A 1 428 ? 25.682 17.364 -32.736 1.00 88.88 428 SER A CA 1
ATOM 3372 C C . SER A 1 428 ? 24.584 16.614 -33.491 1.00 88.88 428 SER A C 1
ATOM 3374 O O . SER A 1 428 ? 24.344 15.439 -33.213 1.00 88.88 428 SER A O 1
ATOM 3376 N N . ASN A 1 429 ? 23.954 17.266 -34.471 1.00 90.69 429 ASN A N 1
ATOM 3377 C CA . ASN A 1 429 ? 22.972 16.624 -35.351 1.00 90.69 429 ASN A CA 1
ATOM 3378 C C . ASN A 1 429 ? 23.617 15.688 -36.389 1.00 90.69 429 ASN A C 1
ATOM 3380 O O . ASN A 1 429 ? 22.926 14.828 -36.926 1.00 90.69 429 ASN A O 1
ATOM 3384 N N . GLU A 1 430 ? 24.929 15.789 -36.622 1.00 91.38 430 GLU A N 1
ATOM 3385 C CA . GLU A 1 430 ? 25.654 14.901 -37.543 1.00 91.38 430 GLU A CA 1
ATOM 3386 C C . GLU A 1 430 ? 25.878 13.502 -36.944 1.00 91.38 430 GLU A C 1
ATOM 3388 O O . GLU A 1 430 ? 26.010 12.513 -37.663 1.00 91.38 430 GLU A O 1
ATOM 3393 N N . LEU A 1 431 ? 25.895 13.393 -35.611 1.00 89.12 431 LEU A N 1
ATOM 3394 C CA . LEU A 1 431 ? 26.148 12.136 -34.912 1.00 89.12 431 LEU A CA 1
ATOM 3395 C C . LEU A 1 431 ? 24.850 11.339 -34.736 1.00 89.12 431 LEU A C 1
ATOM 3397 O O . LEU A 1 431 ? 23.990 11.688 -33.931 1.00 89.12 431 LEU A O 1
ATOM 3401 N N . GLU A 1 432 ? 24.737 10.204 -35.426 1.00 94.19 432 GLU A N 1
ATOM 3402 C CA . GLU A 1 432 ? 23.563 9.318 -35.354 1.00 94.19 432 GLU A CA 1
ATOM 3403 C C . GLU A 1 432 ? 23.240 8.867 -33.916 1.00 94.19 432 GLU A C 1
ATOM 3405 O O . GLU A 1 432 ? 22.083 8.839 -33.494 1.00 94.19 432 GLU A O 1
ATOM 3410 N N . LEU A 1 433 ? 24.279 8.621 -33.112 1.00 93.69 433 LEU A N 1
ATOM 3411 C CA . LEU A 1 433 ? 24.154 8.323 -31.685 1.00 93.69 433 LEU A CA 1
ATOM 3412 C C . LEU A 1 433 ? 23.436 9.445 -30.915 1.00 93.69 433 LEU A C 1
ATOM 3414 O O . LEU A 1 433 ? 22.611 9.173 -30.043 1.00 93.69 433 LEU A O 1
ATOM 3418 N N . HIS A 1 434 ? 23.707 10.707 -31.258 1.00 93.69 434 HIS A N 1
ATOM 3419 C CA . HIS A 1 434 ? 23.055 11.849 -30.627 1.00 93.69 434 HIS A CA 1
ATOM 3420 C C . HIS A 1 434 ? 21.594 11.982 -31.061 1.00 93.69 434 HIS A C 1
ATOM 3422 O O . HIS A 1 434 ? 20.757 12.289 -30.213 1.00 93.69 434 HIS A O 1
ATOM 3428 N N . LYS A 1 435 ? 21.261 11.674 -32.325 1.00 95.94 435 LYS A N 1
ATOM 3429 C CA . LYS A 1 435 ? 19.865 11.609 -32.796 1.00 95.94 435 LYS A CA 1
ATOM 3430 C C . LYS A 1 435 ? 19.063 10.563 -32.016 1.00 95.94 435 LYS A C 1
ATOM 3432 O O . LYS A 1 435 ? 17.975 10.882 -31.539 1.00 95.94 435 LYS A O 1
ATOM 3437 N N . LYS A 1 436 ? 19.622 9.360 -31.800 1.00 95.50 436 LYS A N 1
ATOM 3438 C CA . LYS A 1 436 ? 18.997 8.308 -30.970 1.00 95.50 436 LYS A CA 1
ATOM 3439 C C . LYS A 1 436 ? 18.726 8.779 -29.534 1.00 95.50 436 LYS A C 1
ATOM 3441 O O . LYS A 1 436 ? 17.633 8.549 -29.021 1.00 95.50 436 LYS A O 1
ATOM 3446 N N . ILE A 1 437 ? 19.670 9.484 -28.902 1.00 95.38 437 ILE A N 1
ATOM 3447 C CA . ILE A 1 437 ? 19.480 10.047 -27.548 1.00 95.38 437 ILE A CA 1
ATOM 3448 C C . ILE A 1 437 ? 18.419 11.162 -27.552 1.00 95.38 437 ILE A C 1
ATOM 3450 O O . ILE A 1 437 ? 17.550 11.179 -26.681 1.00 95.38 437 ILE A O 1
ATOM 3454 N N . THR A 1 438 ? 18.426 12.052 -28.550 1.00 96.88 438 THR A N 1
ATOM 3455 C CA . THR A 1 438 ? 17.403 13.100 -28.713 1.00 96.88 438 THR A CA 1
ATOM 3456 C C . THR A 1 438 ? 16.004 12.501 -28.869 1.00 96.88 438 THR A C 1
ATOM 3458 O O . THR A 1 438 ? 15.057 13.002 -28.264 1.00 96.88 438 THR A O 1
ATOM 3461 N N . LEU A 1 439 ? 15.858 11.420 -29.643 1.00 97.31 439 LEU A N 1
ATOM 3462 C CA . LEU A 1 439 ? 14.579 10.736 -29.828 1.00 97.31 439 LEU A CA 1
ATOM 3463 C C . LEU A 1 439 ? 14.115 10.043 -28.536 1.00 97.31 439 LEU A C 1
ATOM 3465 O O . LEU A 1 439 ? 12.979 10.251 -28.124 1.00 97.31 439 LEU A O 1
ATOM 3469 N N . LEU A 1 440 ? 15.009 9.343 -27.825 1.00 96.69 440 LEU A N 1
ATOM 3470 C CA . LEU A 1 440 ? 14.715 8.756 -26.510 1.00 96.69 440 LEU A CA 1
ATOM 3471 C C . LEU A 1 440 ? 14.218 9.812 -25.510 1.00 96.69 440 LEU A C 1
ATOM 3473 O O . LEU A 1 440 ? 13.260 9.567 -24.772 1.00 96.69 440 LEU A O 1
ATOM 3477 N N . LEU A 1 441 ? 14.845 10.992 -25.478 1.00 96.25 441 LEU A N 1
ATOM 3478 C CA . LEU A 1 441 ? 14.434 12.091 -24.600 1.00 96.25 441 LEU A CA 1
ATOM 3479 C C . LEU A 1 441 ? 13.089 12.705 -25.024 1.00 96.25 441 LEU A C 1
ATOM 3481 O O . LEU A 1 441 ? 12.289 13.045 -24.154 1.00 96.25 441 LEU A O 1
ATOM 3485 N N . LYS A 1 442 ? 12.791 12.782 -26.330 1.00 97.31 442 LYS A N 1
ATOM 3486 C CA . LYS A 1 442 ? 11.463 13.178 -26.833 1.00 97.31 442 LYS A CA 1
ATOM 3487 C C . LYS A 1 442 ? 10.373 12.194 -26.401 1.00 97.31 442 LYS A C 1
ATOM 3489 O O . LYS A 1 442 ? 9.366 12.642 -25.862 1.00 97.31 442 LYS A O 1
ATOM 3494 N N . SER A 1 443 ? 10.587 10.885 -26.554 1.00 96.38 443 SER A N 1
ATOM 3495 C CA . SER A 1 443 ? 9.615 9.865 -26.129 1.00 96.38 443 SER A CA 1
ATOM 3496 C C . SER A 1 443 ? 9.371 9.888 -24.614 1.00 96.38 443 SER A C 1
ATOM 3498 O O . SER A 1 443 ? 8.228 9.775 -24.177 1.00 96.38 443 SER A O 1
ATOM 3500 N N . ASN A 1 444 ? 10.412 10.123 -23.801 1.00 94.12 444 ASN A N 1
ATOM 3501 C CA . ASN A 1 444 ? 10.254 10.344 -22.355 1.00 94.12 444 ASN A CA 1
ATOM 3502 C C . ASN A 1 444 ? 9.358 11.556 -22.050 1.00 94.12 444 ASN A C 1
ATOM 3504 O O . ASN A 1 444 ? 8.420 11.436 -21.267 1.00 94.12 444 ASN A O 1
ATOM 3508 N N . VAL A 1 445 ? 9.619 12.710 -22.678 1.00 95.94 445 VAL A N 1
ATOM 3509 C CA . VAL A 1 445 ? 8.825 13.939 -22.481 1.00 95.94 445 VAL A CA 1
ATOM 3510 C C . VAL A 1 445 ? 7.377 13.764 -22.936 1.00 95.94 445 VAL A C 1
ATOM 3512 O O . VAL A 1 445 ? 6.464 14.236 -22.262 1.00 95.94 445 VAL A O 1
ATOM 3515 N N . PHE A 1 446 ? 7.153 13.064 -24.048 1.00 95.88 446 PHE A N 1
ATOM 3516 C CA . PHE A 1 446 ? 5.812 12.745 -24.530 1.00 95.88 446 PHE A CA 1
ATOM 3517 C C . PHE A 1 446 ? 5.022 11.922 -23.500 1.00 95.88 446 PHE A C 1
ATOM 3519 O O . PHE A 1 446 ? 3.922 12.316 -23.115 1.00 95.88 446 PHE A O 1
ATOM 3526 N N . MET A 1 447 ? 5.612 10.843 -22.972 1.00 93.88 447 MET A N 1
ATOM 3527 C CA . MET A 1 447 ? 4.975 10.030 -21.930 1.00 93.88 447 MET A CA 1
ATOM 3528 C C . MET A 1 447 ? 4.756 10.806 -20.619 1.00 93.88 447 MET A C 1
ATOM 3530 O O . MET A 1 447 ? 3.696 10.681 -20.011 1.00 93.88 447 MET A O 1
ATOM 3534 N N . GLU A 1 448 ? 5.719 11.635 -20.190 1.00 92.00 448 GLU A N 1
ATOM 3535 C CA . GLU A 1 448 ? 5.633 12.482 -18.981 1.00 92.00 448 GLU A CA 1
ATOM 3536 C C . GLU A 1 448 ? 4.445 13.467 -19.045 1.00 92.00 448 GLU A C 1
ATOM 3538 O O . GLU A 1 448 ? 3.764 13.696 -18.035 1.00 92.00 448 GLU A O 1
ATOM 3543 N N . ARG A 1 449 ? 4.161 13.996 -20.246 1.00 93.44 449 ARG A N 1
ATOM 3544 C CA . ARG A 1 449 ? 3.007 14.857 -20.546 1.00 93.44 449 ARG A CA 1
ATOM 3545 C C . ARG A 1 449 ? 1.701 14.078 -20.623 1.00 93.44 449 ARG A C 1
ATOM 3547 O O . ARG A 1 449 ? 0.808 14.366 -19.830 1.00 93.44 449 ARG A O 1
ATOM 3554 N N . LYS A 1 450 ? 1.610 13.045 -21.467 1.00 93.31 450 LYS A N 1
ATOM 3555 C CA . LYS A 1 450 ? 0.361 12.292 -21.659 1.00 93.31 450 LYS A CA 1
ATOM 3556 C C . LYS A 1 450 ? -0.126 11.656 -20.342 1.00 93.31 450 LYS A C 1
ATOM 3558 O O . LYS A 1 450 ? -1.276 11.843 -19.963 1.00 93.31 450 LYS A O 1
ATOM 3563 N N . LEU A 1 451 ? 0.768 11.050 -19.546 1.00 89.00 451 LEU A N 1
ATOM 3564 C CA . LEU A 1 451 ? 0.453 10.536 -18.194 1.00 89.00 451 LEU A CA 1
ATOM 3565 C C . LEU A 1 451 ? 0.082 11.631 -17.169 1.00 89.00 451 LEU A C 1
ATOM 3567 O O . LEU A 1 451 ? -0.471 11.340 -16.106 1.00 89.00 451 LEU A O 1
ATOM 3571 N N . THR A 1 452 ? 0.424 12.891 -17.442 1.00 88.00 452 THR A N 1
ATOM 3572 C CA . THR A 1 452 ? 0.020 14.054 -16.639 1.00 88.00 452 THR A CA 1
ATOM 3573 C C . THR A 1 452 ? -1.351 14.583 -17.061 1.00 88.00 452 THR A C 1
ATOM 3575 O O . THR A 1 452 ? -2.120 14.985 -16.188 1.00 88.00 452 THR A O 1
ATOM 3578 N N . GLU A 1 453 ? -1.652 14.558 -18.358 1.00 90.25 453 GLU A N 1
ATOM 3579 C CA . GLU A 1 453 ? -2.915 14.987 -18.968 1.00 90.25 453 GLU A CA 1
ATOM 3580 C C . GLU A 1 453 ? -4.057 14.018 -18.628 1.00 90.25 453 GLU A C 1
ATOM 3582 O O . GLU A 1 453 ? -5.114 14.448 -18.172 1.00 90.25 453 GLU A O 1
ATOM 3587 N N . THR A 1 454 ? -3.817 12.706 -18.711 1.00 87.50 454 THR A N 1
ATOM 3588 C CA . THR A 1 454 ? -4.806 11.661 -18.381 1.00 87.50 454 THR A CA 1
ATOM 3589 C C . THR A 1 454 ? -4.913 11.356 -16.882 1.00 87.50 454 THR A C 1
ATOM 3591 O O . THR A 1 454 ? -5.569 10.391 -16.474 1.00 87.50 454 THR A O 1
ATOM 3594 N N . LYS A 1 455 ? -4.259 12.142 -16.012 1.00 82.88 455 LYS A N 1
ATOM 3595 C CA . LYS A 1 455 ? -4.171 11.830 -14.580 1.00 82.88 455 LYS A CA 1
ATOM 3596 C C . LYS A 1 455 ? -5.551 11.870 -13.908 1.00 82.88 455 LYS A C 1
ATOM 3598 O O . LYS A 1 455 ? -6.094 12.940 -13.647 1.00 82.88 455 LYS A O 1
ATOM 3603 N N . GLY A 1 456 ? -6.029 10.700 -13.486 1.00 76.81 456 GLY A N 1
ATOM 3604 C CA . GLY A 1 456 ? -7.309 10.526 -12.787 1.00 76.81 456 GLY A CA 1
ATOM 3605 C C . GLY A 1 456 ? -8.418 9.924 -13.654 1.00 76.81 456 GLY A C 1
ATOM 3606 O O . GLY A 1 456 ? -9.490 9.634 -13.133 1.00 76.81 456 GLY A O 1
ATOM 3607 N N . GLN A 1 457 ? -8.157 9.693 -14.943 1.00 77.06 457 GLN A N 1
ATOM 3608 C CA . GLN A 1 457 ? -8.983 8.830 -15.785 1.00 77.06 457 GLN A CA 1
ATOM 3609 C C . GLN A 1 457 ? -8.805 7.358 -15.363 1.00 77.06 457 GLN A C 1
ATOM 3611 O O . GLN A 1 457 ? -7.747 6.970 -14.869 1.00 77.06 457 GLN A O 1
ATOM 3616 N N . THR A 1 458 ? -9.830 6.525 -15.568 1.00 59.06 458 THR A N 1
ATOM 3617 C CA . THR A 1 458 ? -9.773 5.075 -15.279 1.00 59.06 458 THR A CA 1
ATOM 3618 C C . THR A 1 458 ? -9.113 4.260 -16.393 1.00 59.06 458 THR A C 1
ATOM 3620 O O . THR A 1 458 ? -8.657 3.146 -16.160 1.00 59.06 458 THR A O 1
ATOM 3623 N N . SER A 1 459 ? -9.080 4.812 -17.603 1.00 72.88 459 SER A N 1
ATOM 3624 C CA . SER A 1 459 ? -8.412 4.294 -18.794 1.00 72.88 459 SER A CA 1
ATOM 3625 C C . SER A 1 459 ? -8.111 5.481 -19.704 1.00 72.88 459 SER A C 1
ATOM 3627 O O . SER A 1 459 ? -8.893 6.431 -19.716 1.00 72.88 459 SER A O 1
ATOM 3629 N N . MET A 1 460 ? -7.029 5.410 -20.475 1.00 80.94 460 MET A N 1
ATOM 3630 C CA . MET A 1 460 ? -6.876 6.240 -21.672 1.00 80.94 460 MET A CA 1
ATOM 3631 C C . MET A 1 460 ? -7.993 5.938 -22.678 1.00 80.94 460 MET A C 1
ATOM 3633 O O . MET A 1 460 ? -8.563 4.840 -22.662 1.00 80.94 460 MET A O 1
ATOM 3637 N N . GLU A 1 461 ? -8.263 6.892 -23.566 1.00 88.00 461 GLU A N 1
ATOM 3638 C CA . GLU A 1 461 ? -8.924 6.584 -24.833 1.00 88.00 461 GLU A CA 1
ATOM 3639 C C . GLU A 1 461 ? -7.985 5.745 -25.708 1.00 88.00 461 GLU A C 1
ATOM 3641 O O . GLU A 1 461 ? -6.762 5.831 -25.581 1.00 88.00 461 GLU A O 1
ATOM 3646 N N . ASP A 1 462 ? -8.544 4.906 -26.579 1.00 84.00 462 ASP A N 1
ATOM 3647 C CA . ASP A 1 462 ? -7.761 3.856 -27.244 1.00 84.00 462 ASP A CA 1
ATOM 3648 C C . ASP A 1 462 ? -6.632 4.448 -28.139 1.00 84.00 462 ASP A C 1
ATOM 3650 O O . ASP A 1 462 ? -5.537 3.894 -28.186 1.00 84.00 462 ASP A O 1
ATOM 3654 N N . GLU A 1 463 ? -6.834 5.639 -28.724 1.00 90.88 463 GLU A N 1
ATOM 3655 C CA . GLU A 1 463 ? -5.814 6.408 -29.471 1.00 90.88 463 GLU A CA 1
ATOM 3656 C C . GLU A 1 463 ? -4.668 6.932 -28.575 1.00 90.88 463 GLU A C 1
ATOM 3658 O O . GLU A 1 463 ? -3.493 6.748 -28.897 1.00 90.88 463 GLU A O 1
ATOM 3663 N N . ASP A 1 464 ? -4.980 7.518 -27.410 1.00 90.62 464 ASP A N 1
ATOM 3664 C CA . ASP A 1 464 ? -3.965 7.973 -26.443 1.00 90.62 464 ASP A CA 1
ATOM 3665 C C . ASP A 1 464 ? -3.133 6.799 -25.898 1.00 90.62 464 ASP A C 1
ATOM 3667 O O . ASP A 1 464 ? -1.936 6.949 -25.627 1.00 90.62 464 ASP A O 1
ATOM 3671 N N . ALA A 1 465 ? -3.773 5.637 -25.717 1.00 87.38 465 ALA A N 1
ATOM 3672 C CA . ALA A 1 465 ? -3.130 4.416 -25.247 1.00 87.38 465 ALA A CA 1
ATOM 3673 C C . ALA A 1 465 ? -2.141 3.862 -26.282 1.00 87.38 465 ALA A C 1
ATOM 3675 O O . ALA A 1 465 ? -1.017 3.511 -25.912 1.00 87.38 465 ALA A O 1
ATOM 3676 N N . ASP A 1 466 ? -2.528 3.827 -27.560 1.00 89.25 466 ASP A N 1
ATOM 3677 C CA . ASP A 1 466 ? -1.658 3.389 -28.654 1.00 89.25 466 ASP A CA 1
ATOM 3678 C C . ASP A 1 466 ? -0.474 4.349 -28.856 1.00 89.25 466 ASP A C 1
ATOM 3680 O O . ASP A 1 466 ? 0.670 3.889 -28.932 1.00 89.25 466 ASP A O 1
ATOM 3684 N N . GLU A 1 467 ? -0.690 5.673 -28.832 1.00 94.00 467 GLU A N 1
ATOM 3685 C CA . GLU A 1 467 ? 0.412 6.646 -28.879 1.00 94.00 467 GLU A CA 1
ATOM 3686 C C . GLU A 1 467 ? 1.389 6.477 -27.700 1.00 94.00 467 GLU A C 1
ATOM 3688 O O . GLU A 1 467 ? 2.611 6.499 -27.886 1.00 94.00 467 GLU A O 1
ATOM 3693 N N . LEU A 1 468 ? 0.877 6.294 -26.473 1.00 92.19 468 LEU A N 1
ATOM 3694 C CA . LEU A 1 468 ? 1.714 6.082 -25.289 1.00 92.19 468 LEU A CA 1
ATOM 3695 C C . LEU A 1 468 ? 2.506 4.769 -25.391 1.00 92.19 468 LEU A C 1
ATOM 3697 O O . LEU A 1 468 ? 3.697 4.742 -25.072 1.00 92.19 468 LEU A O 1
ATOM 3701 N N . ASN A 1 469 ? 1.865 3.688 -25.837 1.00 89.56 469 ASN A N 1
ATOM 3702 C CA . ASN A 1 469 ? 2.479 2.372 -25.989 1.00 89.56 469 ASN A CA 1
ATOM 3703 C C . ASN A 1 469 ? 3.573 2.374 -27.071 1.00 89.56 469 ASN A C 1
ATOM 3705 O O . ASN A 1 469 ? 4.664 1.834 -26.849 1.00 89.56 469 ASN A O 1
ATOM 3709 N N . GLN A 1 470 ? 3.329 3.046 -28.199 1.00 93.56 470 GLN A N 1
ATOM 3710 C CA . GLN A 1 470 ? 4.320 3.249 -29.254 1.00 93.56 470 GLN A CA 1
ATOM 3711 C C . GLN A 1 470 ? 5.513 4.062 -28.731 1.00 93.56 470 GLN A C 1
ATOM 3713 O O . GLN A 1 470 ? 6.647 3.589 -28.793 1.00 93.56 470 GLN A O 1
ATOM 3718 N N . ALA A 1 471 ? 5.273 5.217 -28.098 1.00 95.12 471 ALA A N 1
ATOM 3719 C CA . ALA A 1 471 ? 6.339 6.043 -27.526 1.00 95.12 471 ALA A CA 1
ATOM 3720 C C . ALA A 1 471 ? 7.152 5.311 -26.438 1.00 95.12 471 ALA A C 1
ATOM 3722 O O . ALA A 1 471 ? 8.370 5.496 -26.339 1.00 95.12 471 ALA A O 1
ATOM 3723 N N . CYS A 1 472 ? 6.507 4.455 -25.639 1.00 93.81 472 CYS A N 1
ATOM 3724 C CA . CYS A 1 472 ? 7.178 3.612 -24.651 1.00 93.81 472 CYS A CA 1
ATOM 3725 C C . CYS A 1 472 ? 8.056 2.546 -25.318 1.00 93.81 472 CYS A C 1
ATOM 3727 O O . CYS A 1 472 ? 9.210 2.356 -24.929 1.00 93.81 472 CYS A O 1
ATOM 3729 N N . SER A 1 473 ? 7.537 1.894 -26.358 1.00 92.06 473 SER A N 1
ATOM 3730 C CA . SER A 1 473 ? 8.251 0.874 -27.127 1.00 92.06 473 SER A CA 1
ATOM 3731 C C . SER A 1 473 ? 9.462 1.464 -27.856 1.00 92.06 473 SER A C 1
ATOM 3733 O O . SER A 1 473 ? 10.567 0.941 -27.709 1.00 92.06 473 SER A O 1
ATOM 3735 N N . ASP A 1 474 ? 9.304 2.612 -28.522 1.00 94.50 474 ASP A N 1
ATOM 3736 C CA . ASP A 1 474 ? 10.401 3.357 -29.152 1.00 94.50 474 ASP A CA 1
ATOM 3737 C C . ASP A 1 474 ? 11.474 3.749 -28.132 1.00 94.50 474 ASP A C 1
ATOM 3739 O O . ASP A 1 474 ? 12.667 3.527 -28.356 1.00 94.50 474 ASP A O 1
ATOM 3743 N N . MET A 1 475 ? 11.067 4.278 -26.970 1.00 95.56 475 MET A N 1
ATOM 3744 C CA . MET A 1 475 ? 11.999 4.609 -25.891 1.00 95.56 475 MET A CA 1
ATOM 3745 C C . MET A 1 475 ? 12.789 3.376 -25.434 1.00 95.56 475 MET A C 1
ATOM 3747 O O . MET A 1 475 ? 14.003 3.471 -25.260 1.00 95.56 475 MET A O 1
ATOM 3751 N N . LEU A 1 476 ? 12.136 2.227 -25.237 1.00 93.56 476 LEU A N 1
ATOM 3752 C CA . LEU A 1 476 ? 12.785 1.006 -24.751 1.00 93.56 476 LEU A CA 1
ATOM 3753 C C . LEU A 1 476 ? 13.707 0.373 -25.799 1.00 93.56 476 LEU A C 1
ATOM 3755 O O . LEU A 1 476 ? 14.794 -0.082 -25.437 1.00 93.56 476 LEU A O 1
ATOM 3759 N N . VAL A 1 477 ? 13.334 0.401 -27.082 1.00 94.94 477 VAL A N 1
ATOM 3760 C CA . VAL A 1 477 ? 14.205 -0.016 -28.193 1.00 94.94 477 VAL A CA 1
ATOM 3761 C C . VAL A 1 477 ? 15.444 0.876 -28.247 1.00 94.94 477 VAL A C 1
ATOM 3763 O O . VAL A 1 477 ? 16.561 0.364 -28.191 1.00 94.94 477 VAL A O 1
ATOM 3766 N N . LEU A 1 478 ? 15.274 2.203 -28.242 1.00 96.00 478 LEU A N 1
ATOM 3767 C CA . LEU A 1 478 ? 16.386 3.159 -28.226 1.00 96.00 478 LEU A CA 1
ATOM 3768 C C . LEU A 1 478 ? 17.259 3.007 -26.972 1.00 96.00 478 LEU A C 1
ATOM 3770 O O . LEU A 1 478 ? 18.481 3.054 -27.070 1.00 96.00 478 LEU A O 1
ATOM 3774 N N . GLN A 1 479 ? 16.664 2.784 -25.798 1.00 95.31 479 GLN A N 1
ATOM 3775 C CA . GLN A 1 479 ? 17.390 2.590 -24.540 1.00 95.31 479 GLN A CA 1
ATOM 3776 C C . GLN A 1 479 ? 18.173 1.271 -24.525 1.00 95.31 479 GLN A C 1
ATOM 3778 O O . GLN A 1 479 ? 19.267 1.231 -23.965 1.00 95.31 479 GLN A O 1
ATOM 3783 N N . SER A 1 480 ? 17.640 0.214 -25.144 1.00 93.75 480 SER A N 1
ATOM 3784 C CA . SER A 1 480 ? 18.317 -1.072 -25.337 1.00 93.75 480 SER A CA 1
ATOM 3785 C C . SER A 1 480 ? 19.486 -0.943 -26.318 1.00 93.75 480 SER A C 1
ATOM 3787 O O . SER A 1 480 ? 20.598 -1.362 -26.008 1.00 93.75 480 SER A O 1
ATOM 3789 N N . ASP A 1 481 ? 19.272 -0.275 -27.455 1.00 95.44 481 ASP A N 1
ATOM 3790 C CA . ASP A 1 481 ? 20.308 0.025 -28.448 1.00 95.44 481 ASP A CA 1
ATOM 3791 C C . ASP A 1 481 ? 21.439 0.883 -27.880 1.00 95.44 481 ASP A C 1
ATOM 3793 O O . ASP A 1 481 ? 22.610 0.572 -28.085 1.00 95.44 481 ASP A O 1
ATOM 3797 N N . LEU A 1 482 ? 21.104 1.941 -27.139 1.00 95.12 482 LEU A N 1
ATOM 3798 C CA . LEU A 1 482 ? 22.083 2.809 -26.490 1.00 95.12 482 LEU A CA 1
ATOM 3799 C C . LEU A 1 482 ? 22.823 2.065 -25.374 1.00 95.12 482 LEU A C 1
ATOM 3801 O O . LEU A 1 482 ? 24.041 2.178 -25.281 1.00 95.12 482 LEU A O 1
ATOM 3805 N N . ALA A 1 483 ? 22.129 1.259 -24.562 1.00 92.12 483 ALA A N 1
ATOM 3806 C CA . ALA A 1 483 ? 22.778 0.427 -23.551 1.00 92.12 483 ALA A CA 1
ATOM 3807 C C . ALA A 1 483 ? 23.738 -0.594 -24.179 1.00 92.12 483 ALA A C 1
ATOM 3809 O O . ALA A 1 483 ? 24.832 -0.769 -23.654 1.00 92.12 483 ALA A O 1
ATOM 3810 N N . ARG A 1 484 ? 23.369 -1.213 -25.309 1.00 92.50 484 ARG A N 1
ATOM 3811 C CA . ARG A 1 484 ? 24.223 -2.152 -26.048 1.00 92.50 484 ARG A CA 1
ATOM 3812 C C . ARG A 1 484 ? 25.430 -1.450 -26.664 1.00 92.50 484 ARG A C 1
ATOM 3814 O O . ARG A 1 484 ? 26.549 -1.806 -26.327 1.00 92.50 484 ARG A O 1
ATOM 3821 N N . HIS A 1 485 ? 25.208 -0.406 -27.466 1.00 93.75 485 HIS A N 1
ATOM 3822 C CA . HIS A 1 485 ? 26.273 0.367 -28.111 1.00 93.75 485 HIS A CA 1
ATOM 3823 C C . HIS A 1 485 ? 27.290 0.893 -27.101 1.00 93.75 485 HIS A C 1
ATOM 3825 O O . HIS A 1 485 ? 28.500 0.771 -27.300 1.00 93.75 485 HIS A O 1
ATOM 3831 N N . PHE A 1 486 ? 26.814 1.477 -25.998 1.00 89.00 486 PHE A N 1
ATOM 3832 C CA . PHE A 1 486 ? 27.732 1.933 -24.974 1.00 89.00 486 PHE A CA 1
ATOM 3833 C C . PHE A 1 486 ? 28.421 0.735 -24.302 1.00 89.00 486 PHE A C 1
ATOM 3835 O O . PHE A 1 486 ? 29.645 0.749 -24.280 1.00 89.00 486 PHE A O 1
ATOM 3842 N N . ALA A 1 487 ? 27.720 -0.333 -23.892 1.00 86.06 487 ALA A N 1
ATOM 3843 C CA . ALA A 1 487 ? 28.328 -1.528 -23.282 1.00 86.06 487 ALA A CA 1
ATOM 3844 C C . ALA A 1 487 ? 29.323 -2.296 -24.182 1.00 86.06 487 ALA A C 1
ATOM 3846 O O . ALA A 1 487 ? 30.250 -2.896 -23.648 1.00 86.06 487 ALA A O 1
ATOM 3847 N N . GLU A 1 488 ? 29.208 -2.230 -25.511 1.00 90.69 488 GLU A N 1
ATOM 3848 C CA . GLU A 1 488 ? 30.195 -2.761 -26.474 1.00 90.69 488 GLU A CA 1
ATOM 3849 C C . GLU A 1 488 ? 31.538 -2.018 -26.388 1.00 90.69 488 GLU A C 1
ATOM 3851 O O . GLU A 1 488 ? 32.602 -2.629 -26.454 1.00 90.69 488 GLU A O 1
ATOM 3856 N N . HIS A 1 489 ? 31.491 -0.704 -26.154 1.00 88.12 489 HIS A N 1
ATOM 3857 C CA . HIS A 1 489 ? 32.654 0.105 -25.767 1.00 88.12 489 HIS A CA 1
ATOM 3858 C C . HIS A 1 489 ? 32.911 0.059 -24.247 1.00 88.12 489 HIS A C 1
ATOM 3860 O O . HIS A 1 489 ? 33.876 0.645 -23.763 1.00 88.12 489 HIS A O 1
ATOM 3866 N N . GLY A 1 490 ? 32.010 -0.601 -23.512 1.00 87.06 490 GLY A N 1
ATOM 3867 C CA . GLY A 1 490 ? 31.952 -0.768 -22.067 1.00 87.06 490 GLY A CA 1
ATOM 3868 C C . GLY A 1 490 ? 30.960 0.135 -21.298 1.00 87.06 490 GLY A C 1
ATOM 3869 O O . GLY A 1 490 ? 30.560 -0.189 -20.177 1.00 87.06 490 GLY A O 1
ATOM 3870 N N . LYS A 1 491 ? 30.563 1.289 -21.830 1.00 85.38 491 LYS A N 1
ATOM 3871 C CA . LYS A 1 491 ? 30.109 2.436 -21.026 1.00 85.38 491 LYS A CA 1
ATOM 3872 C C . LYS A 1 491 ? 28.718 2.154 -20.464 1.00 85.38 491 LYS A C 1
ATOM 3874 O O . LYS A 1 491 ? 27.783 1.853 -21.195 1.00 85.38 491 LYS A O 1
ATOM 3879 N N . LEU A 1 492 ? 28.534 2.261 -19.149 1.00 88.56 492 LEU A N 1
ATOM 3880 C CA . LEU A 1 492 ? 27.245 1.951 -18.508 1.00 88.56 492 LEU A CA 1
ATOM 3881 C C . LEU A 1 492 ? 26.366 3.206 -18.346 1.00 88.56 492 LEU A C 1
ATOM 3883 O O . LEU A 1 492 ? 25.765 3.426 -17.297 1.00 88.56 492 LEU A O 1
ATOM 3887 N N . TYR A 1 493 ? 26.320 4.055 -19.379 1.00 88.19 493 TYR A N 1
ATOM 3888 C CA . TYR A 1 493 ? 25.554 5.314 -19.380 1.00 88.19 493 TYR A CA 1
ATOM 3889 C C . TYR A 1 493 ? 24.051 5.095 -19.509 1.00 88.19 493 TYR A C 1
ATOM 3891 O O . TYR A 1 493 ? 23.261 5.830 -18.918 1.00 88.19 493 TYR A O 1
ATOM 3899 N N . PHE A 1 494 ? 23.661 4.050 -20.233 1.00 91.56 494 PHE A N 1
ATOM 3900 C CA . PHE A 1 494 ? 22.281 3.610 -20.351 1.00 91.56 494 PHE A CA 1
ATOM 3901 C C . PHE A 1 494 ? 22.141 2.251 -19.666 1.00 91.56 494 PHE A C 1
ATOM 3903 O O . PHE A 1 494 ? 23.051 1.425 -19.647 1.00 91.56 494 PHE A O 1
ATOM 3910 N N . THR A 1 495 ? 20.999 2.027 -19.031 1.00 87.38 495 THR A N 1
ATOM 3911 C CA . THR A 1 495 ? 20.675 0.756 -18.380 1.00 87.38 495 THR A CA 1
ATOM 3912 C C . THR A 1 495 ? 19.180 0.554 -18.508 1.00 87.38 495 THR A C 1
ATOM 3914 O O . THR A 1 495 ? 18.407 1.384 -18.023 1.00 87.38 495 THR A O 1
ATOM 3917 N N . LEU A 1 496 ? 18.764 -0.533 -19.151 1.00 85.88 496 LEU A N 1
ATOM 3918 C CA . LEU A 1 496 ? 17.370 -0.952 -19.139 1.00 85.88 496 LEU A CA 1
ATOM 3919 C C . LEU A 1 496 ? 17.060 -1.465 -17.727 1.00 85.88 496 LEU A C 1
ATOM 3921 O O . LEU A 1 496 ? 17.672 -2.420 -17.255 1.00 85.88 496 LEU A O 1
ATOM 3925 N N . THR A 1 497 ? 16.175 -0.782 -17.004 1.00 82.06 497 THR A N 1
ATOM 3926 C CA . THR A 1 497 ? 15.791 -1.193 -15.642 1.00 82.06 497 THR A CA 1
ATOM 3927 C C . THR A 1 497 ? 14.440 -1.889 -15.669 1.00 82.06 497 THR A C 1
ATOM 3929 O O . THR A 1 497 ? 13.609 -1.577 -16.520 1.00 82.06 497 THR A O 1
ATOM 3932 N N . SER A 1 498 ? 14.160 -2.754 -14.692 1.00 72.19 498 SER A N 1
ATOM 3933 C CA . SER A 1 498 ? 12.812 -3.311 -14.508 1.00 72.19 498 SER A CA 1
ATOM 3934 C C . SER A 1 498 ? 11.744 -2.217 -14.394 1.00 72.19 498 SER A C 1
ATOM 3936 O O . SER A 1 498 ? 10.651 -2.389 -14.916 1.00 72.19 498 SER A O 1
ATOM 3938 N N . LYS A 1 499 ? 12.082 -1.050 -13.821 1.00 74.81 499 LYS A N 1
ATOM 3939 C CA . LYS A 1 499 ? 11.201 0.131 -13.758 1.00 74.81 499 LYS A CA 1
ATOM 3940 C C . LYS A 1 499 ? 10.931 0.786 -15.125 1.00 74.81 499 LYS A C 1
ATOM 3942 O O . LYS A 1 499 ? 9.913 1.446 -15.270 1.00 74.81 499 LYS A O 1
ATOM 3947 N N . ALA A 1 500 ? 11.810 0.602 -16.114 1.00 78.06 500 ALA A N 1
ATOM 3948 C CA . ALA A 1 500 ? 11.581 1.062 -17.486 1.00 78.06 500 ALA A CA 1
ATOM 3949 C C . ALA A 1 500 ? 10.615 0.120 -18.223 1.00 78.06 500 ALA A C 1
ATOM 3951 O O . ALA A 1 500 ? 9.667 0.593 -18.833 1.00 78.06 500 ALA A O 1
ATOM 3952 N N . HIS A 1 501 ? 10.771 -1.202 -18.083 1.00 75.06 501 HIS A N 1
ATOM 3953 C CA . HIS A 1 501 ? 9.780 -2.157 -18.599 1.00 75.06 501 HIS A CA 1
ATOM 3954 C C . HIS A 1 501 ? 8.425 -2.028 -17.881 1.00 75.06 501 HIS A C 1
ATOM 3956 O O . HIS A 1 501 ? 7.385 -2.067 -18.527 1.00 75.06 501 HIS A O 1
ATOM 3962 N N . GLN A 1 502 ? 8.417 -1.773 -16.564 1.00 70.19 502 GLN A N 1
ATOM 3963 C CA . GLN A 1 502 ? 7.195 -1.438 -15.821 1.00 70.19 502 GLN A CA 1
ATOM 3964 C C . GLN A 1 502 ? 6.440 -0.248 -16.425 1.00 70.19 502 GLN A C 1
ATOM 3966 O O . GLN A 1 502 ? 5.233 -0.193 -16.236 1.00 70.19 502 GLN A O 1
ATOM 3971 N N . LEU A 1 503 ? 7.084 0.660 -17.173 1.00 73.31 503 LEU A N 1
ATOM 3972 C CA . LEU A 1 503 ? 6.399 1.787 -17.810 1.00 73.31 503 LEU A CA 1
ATOM 3973 C C . LEU A 1 503 ? 5.356 1.330 -18.851 1.00 73.31 503 LEU A C 1
ATOM 3975 O O . LEU A 1 503 ? 4.294 1.938 -18.927 1.00 73.31 503 LEU A O 1
ATOM 3979 N N . GLN A 1 504 ? 5.588 0.203 -19.541 1.00 72.31 504 GLN A N 1
ATOM 3980 C CA . GLN A 1 504 ? 4.598 -0.435 -20.432 1.00 72.31 504 GLN A CA 1
ATOM 3981 C C . GLN A 1 504 ? 3.381 -0.991 -19.667 1.00 72.31 504 GLN A C 1
ATOM 3983 O O . GLN A 1 504 ? 2.311 -1.159 -20.238 1.00 72.31 504 GLN A O 1
ATOM 3988 N N . HIS A 1 505 ? 3.529 -1.250 -18.362 1.00 66.06 505 HIS A N 1
ATOM 3989 C CA . HIS A 1 505 ? 2.491 -1.803 -17.477 1.00 66.06 505 HIS A CA 1
ATOM 3990 C C . HIS A 1 505 ? 1.936 -0.769 -16.474 1.00 66.06 505 HIS A C 1
ATOM 3992 O O . HIS A 1 505 ? 1.068 -1.087 -15.659 1.00 66.06 505 HIS A O 1
ATOM 3998 N N . VAL A 1 506 ? 2.449 0.470 -16.476 1.00 57.53 506 VAL A N 1
ATOM 3999 C CA . VAL A 1 506 ? 2.250 1.452 -15.385 1.00 57.53 506 VAL A CA 1
ATOM 4000 C C . VAL A 1 506 ? 0.833 2.021 -15.323 1.00 57.53 506 VAL A C 1
ATOM 4002 O O . VAL A 1 506 ? 0.452 2.579 -14.296 1.00 57.53 506 VAL A O 1
ATOM 4005 N N . TRP A 1 507 ? 0.006 1.783 -16.343 1.00 55.22 507 TRP A N 1
ATOM 4006 C CA . TRP A 1 507 ? -1.424 2.108 -16.321 1.00 55.22 507 TRP A CA 1
ATOM 4007 C C . TRP A 1 507 ? -2.214 1.438 -15.183 1.00 55.22 507 TRP A C 1
ATOM 4009 O O . TRP A 1 507 ? -3.294 1.905 -14.834 1.00 55.22 507 TRP A O 1
ATOM 4019 N N . ALA A 1 508 ? -1.657 0.407 -14.538 1.00 51.94 508 ALA A N 1
ATOM 4020 C CA . ALA A 1 508 ? -2.216 -0.207 -13.331 1.00 51.94 508 ALA A CA 1
ATOM 4021 C C . ALA A 1 508 ? -1.592 0.290 -12.002 1.00 51.94 508 ALA A C 1
ATOM 4023 O O . ALA A 1 508 ? -1.894 -0.270 -10.944 1.00 51.94 508 ALA A O 1
ATOM 4024 N N . PHE A 1 509 ? -0.703 1.297 -11.997 1.00 55.31 509 PHE A N 1
ATOM 4025 C CA . PHE A 1 509 ? 0.113 1.648 -10.818 1.00 55.31 509 PHE A CA 1
ATOM 4026 C C . PHE A 1 509 ? -0.594 2.547 -9.782 1.00 55.31 509 PHE A C 1
ATOM 4028 O O . PHE A 1 509 ? -0.093 3.582 -9.349 1.00 55.31 509 PHE A O 1
ATOM 4035 N N . VAL A 1 510 ? -1.745 2.079 -9.301 1.00 60.78 510 VAL A N 1
ATOM 4036 C CA . VAL A 1 510 ? -2.534 2.664 -8.197 1.00 60.78 510 VAL A CA 1
ATOM 4037 C C . VAL A 1 510 ? -1.789 2.587 -6.838 1.00 60.78 510 VAL A C 1
ATOM 4039 O O . VAL A 1 510 ? -2.164 3.230 -5.860 1.00 60.78 510 VAL A O 1
ATOM 4042 N N . GLY A 1 511 ? -0.687 1.826 -6.771 1.00 65.12 511 GLY A N 1
ATOM 4043 C CA . GLY A 1 511 ? -0.044 1.376 -5.533 1.00 65.12 511 GLY A CA 1
ATOM 4044 C C . GLY A 1 511 ? 0.548 2.431 -4.590 1.00 65.12 511 GLY A C 1
ATOM 4045 O O . GLY A 1 511 ? 0.658 2.157 -3.392 1.00 65.12 511 GLY A O 1
ATOM 4046 N N . GLU A 1 512 ? 0.947 3.615 -5.070 1.00 77.06 512 GLU A N 1
ATOM 4047 C CA . GLU A 1 512 ? 1.728 4.563 -4.250 1.00 77.06 512 GLU A CA 1
ATOM 4048 C C . GLU A 1 512 ? 0.928 5.142 -3.063 1.00 77.06 512 GLU A C 1
ATOM 4050 O O . GLU A 1 512 ? 1.475 5.307 -1.969 1.00 77.06 512 GLU A O 1
ATOM 4055 N N . ASP A 1 513 ? -0.380 5.376 -3.211 1.00 82.75 513 ASP A N 1
ATOM 4056 C CA . ASP A 1 513 ? -1.205 5.907 -2.115 1.00 82.75 513 ASP A CA 1
ATOM 4057 C C . ASP A 1 513 ? -1.377 4.893 -0.971 1.00 82.75 513 ASP A C 1
ATOM 4059 O O . ASP A 1 513 ? -1.296 5.262 0.210 1.00 82.75 513 ASP A O 1
ATOM 4063 N N . LEU A 1 514 ? -1.545 3.601 -1.291 1.00 86.81 514 LEU A N 1
ATOM 4064 C CA . LEU A 1 514 ? -1.566 2.557 -0.266 1.00 86.81 514 LEU A CA 1
ATOM 4065 C C . LEU A 1 514 ? -0.182 2.393 0.365 1.00 86.81 514 LEU A C 1
ATOM 4067 O O . LEU A 1 514 ? -0.106 2.305 1.590 1.00 86.81 514 LEU A O 1
ATOM 4071 N N . GLN A 1 515 ? 0.907 2.442 -0.414 1.00 88.19 515 GLN A N 1
ATOM 4072 C CA . GLN A 1 515 ? 2.272 2.444 0.130 1.00 88.19 515 GLN A CA 1
ATOM 4073 C C . GLN A 1 515 ? 2.461 3.557 1.181 1.00 88.19 515 GLN A C 1
ATOM 4075 O O . GLN A 1 515 ? 2.978 3.297 2.271 1.00 88.19 515 GLN A O 1
ATOM 4080 N N . GLN A 1 516 ? 1.986 4.781 0.917 1.00 89.06 516 GLN A N 1
ATOM 4081 C CA . GLN A 1 516 ? 2.057 5.901 1.869 1.00 89.06 516 GLN A CA 1
ATOM 4082 C C . GLN A 1 516 ? 1.173 5.718 3.118 1.00 89.06 516 GLN A C 1
ATOM 4084 O O . GLN A 1 516 ? 1.475 6.278 4.179 1.00 89.06 516 GLN A O 1
ATOM 4089 N N . LYS A 1 517 ? 0.067 4.969 3.031 1.00 91.62 517 LYS A N 1
ATOM 4090 C CA . LYS A 1 517 ? -0.775 4.629 4.193 1.00 91.62 517 LYS A CA 1
ATOM 4091 C C . LYS A 1 517 ? -0.187 3.469 5.003 1.00 91.62 517 LYS A C 1
ATOM 4093 O O . LYS A 1 517 ? -0.060 3.598 6.218 1.00 91.62 517 LYS A O 1
ATOM 4098 N N . VAL A 1 518 ? 0.293 2.410 4.351 1.00 93.12 518 VAL A N 1
ATOM 4099 C CA . VAL A 1 518 ? 1.043 1.299 4.968 1.00 93.12 518 VAL A CA 1
ATOM 4100 C C . VAL A 1 518 ? 2.305 1.817 5.675 1.00 93.12 518 VAL A C 1
ATOM 4102 O O . VAL A 1 518 ? 2.577 1.424 6.808 1.00 93.12 518 VAL A O 1
ATOM 4105 N N . GLN A 1 519 ? 3.025 2.777 5.082 1.00 93.75 519 GLN A N 1
ATOM 4106 C CA . GLN A 1 519 ? 4.172 3.453 5.702 1.00 93.75 519 GLN A CA 1
ATOM 4107 C C . GLN A 1 519 ? 3.810 4.166 7.016 1.00 93.75 519 GLN A C 1
ATOM 4109 O O . GLN A 1 519 ? 4.526 4.020 8.010 1.00 93.75 519 GLN A O 1
ATOM 4114 N N . ARG A 1 520 ? 2.715 4.939 7.040 1.00 94.50 520 ARG A N 1
ATOM 4115 C CA . ARG A 1 520 ? 2.227 5.621 8.255 1.00 94.50 520 ARG A CA 1
ATOM 4116 C C . ARG A 1 520 ? 1.806 4.625 9.327 1.00 94.50 520 ARG A C 1
ATOM 4118 O O . ARG A 1 520 ? 2.244 4.730 10.475 1.00 94.50 520 ARG A O 1
ATOM 4125 N N . LEU A 1 521 ? 1.028 3.624 8.926 1.00 95.12 521 LEU A N 1
ATOM 4126 C CA . LEU A 1 521 ? 0.546 2.561 9.796 1.00 95.12 521 LEU A CA 1
ATOM 4127 C C . LEU A 1 521 ? 1.711 1.808 10.455 1.00 95.12 521 LEU A C 1
ATOM 4129 O O . LEU A 1 521 ? 1.726 1.654 11.677 1.00 95.12 521 LEU A O 1
ATOM 4133 N N . ALA A 1 522 ? 2.740 1.456 9.679 1.00 95.00 522 ALA A N 1
ATOM 4134 C CA . ALA A 1 522 ? 3.975 0.856 10.175 1.00 95.00 522 ALA A CA 1
ATOM 4135 C C . ALA A 1 522 ? 4.747 1.785 11.120 1.00 95.00 522 ALA A C 1
ATOM 4137 O O . ALA A 1 522 ? 5.091 1.382 12.228 1.00 95.00 522 ALA A O 1
ATOM 4138 N N . SER A 1 523 ? 4.983 3.041 10.727 1.00 93.12 523 SER A N 1
ATOM 4139 C CA . SER A 1 523 ? 5.713 4.035 11.533 1.00 93.12 523 SER A CA 1
ATOM 4140 C C . SER A 1 523 ? 5.096 4.238 12.928 1.00 93.12 523 SER A C 1
ATOM 4142 O O . SER A 1 523 ? 5.811 4.447 13.912 1.00 93.12 523 SER A O 1
ATOM 4144 N N . MET A 1 524 ? 3.769 4.105 13.047 1.00 94.19 524 MET A N 1
ATOM 4145 C CA . MET A 1 524 ? 3.079 4.105 14.339 1.00 94.19 524 MET A CA 1
ATOM 4146 C C . MET A 1 524 ? 3.102 2.747 15.052 1.00 94.19 524 MET A C 1
ATOM 4148 O O . MET A 1 524 ? 3.294 2.723 16.267 1.00 94.19 524 MET A O 1
ATOM 4152 N N . SER A 1 525 ? 2.938 1.628 14.343 1.00 95.50 525 SER A N 1
ATOM 4153 C CA . SER A 1 525 ? 2.933 0.285 14.947 1.00 95.50 525 SER A CA 1
ATOM 4154 C C . SER A 1 525 ? 4.324 -0.226 15.360 1.00 95.50 525 SER A C 1
ATOM 4156 O O . SER A 1 525 ? 4.410 -1.090 16.223 1.00 95.50 525 SER A O 1
ATOM 4158 N N . LEU A 1 526 ? 5.423 0.324 14.836 1.00 93.88 526 LEU A N 1
ATOM 4159 C CA . LEU A 1 526 ? 6.805 -0.036 15.211 1.00 93.88 526 LEU A CA 1
ATOM 4160 C C . LEU A 1 526 ? 7.274 0.558 16.548 1.00 93.88 526 LEU A C 1
ATOM 4162 O O . LEU A 1 526 ? 8.330 0.180 17.056 1.00 93.88 526 LEU A O 1
ATOM 4166 N N . LYS A 1 527 ? 6.542 1.523 17.115 1.00 91.25 527 LYS A N 1
ATOM 4167 C CA . LYS A 1 527 ? 6.942 2.202 18.355 1.00 91.25 527 LYS A CA 1
ATOM 4168 C C . LYS A 1 527 ? 6.815 1.241 19.540 1.00 91.25 527 LYS A C 1
ATOM 4170 O O . LYS A 1 527 ? 5.706 0.908 19.946 1.00 91.25 527 LYS A O 1
ATOM 4175 N N . GLY A 1 528 ? 7.964 0.803 20.057 1.00 89.25 528 GLY A N 1
ATOM 4176 C CA . GLY A 1 528 ? 8.077 -0.154 21.163 1.00 89.25 528 GLY A CA 1
ATOM 4177 C C . GLY A 1 528 ? 7.975 -1.632 20.769 1.00 89.25 528 GLY A C 1
ATOM 4178 O O . GLY A 1 528 ? 8.007 -2.467 21.658 1.00 89.25 528 GLY A O 1
ATOM 4179 N N . ASN A 1 529 ? 7.867 -1.972 19.477 1.00 92.56 529 ASN A N 1
ATOM 4180 C CA . ASN A 1 529 ? 7.539 -3.337 19.042 1.00 92.56 529 ASN A CA 1
ATOM 4181 C C . ASN A 1 529 ? 8.611 -3.944 18.120 1.00 92.56 529 ASN A C 1
ATOM 4183 O O . ASN A 1 529 ? 9.204 -3.251 17.286 1.00 92.56 529 ASN A O 1
ATOM 4187 N N . VAL A 1 530 ? 8.813 -5.261 18.233 1.00 93.12 530 VAL A N 1
ATOM 4188 C CA . VAL A 1 530 ? 9.582 -6.067 17.267 1.00 93.12 530 VAL A CA 1
ATOM 4189 C C . VAL A 1 530 ? 8.842 -6.188 15.928 1.00 93.12 530 VAL A C 1
ATOM 4191 O O . VAL A 1 530 ? 7.644 -5.918 15.844 1.00 93.12 530 VAL A O 1
ATOM 4194 N N . GLY A 1 531 ? 9.556 -6.586 14.869 1.00 92.94 531 GLY A N 1
ATOM 4195 C CA . GLY A 1 531 ? 9.034 -6.622 13.494 1.00 92.94 531 GLY A CA 1
ATOM 4196 C C . GLY A 1 531 ? 7.688 -7.349 13.338 1.00 92.94 531 GLY A C 1
ATOM 4197 O O . GLY A 1 531 ? 6.746 -6.712 12.869 1.00 92.94 531 GLY A O 1
ATOM 4198 N N . PRO A 1 532 ? 7.556 -8.619 13.767 1.00 95.88 532 PRO A N 1
ATOM 4199 C CA . PRO A 1 532 ? 6.328 -9.398 13.558 1.00 95.88 532 PRO A CA 1
ATOM 4200 C C . PRO A 1 532 ? 5.128 -8.831 14.319 1.00 95.88 532 PRO A C 1
ATOM 4202 O O . PRO A 1 532 ? 4.088 -8.547 13.727 1.00 95.88 532 PRO A O 1
ATOM 4205 N N . TYR A 1 533 ? 5.302 -8.524 15.610 1.00 95.88 533 TYR A N 1
ATOM 4206 C CA . TYR A 1 533 ? 4.265 -7.880 16.422 1.00 95.88 533 TYR A CA 1
ATOM 4207 C C . TYR A 1 533 ? 3.825 -6.534 15.821 1.00 95.88 533 TYR A C 1
ATOM 4209 O O . TYR A 1 533 ? 2.634 -6.223 15.792 1.00 95.88 533 TYR A O 1
ATOM 4217 N N . ALA A 1 534 ? 4.761 -5.738 15.286 1.00 96.25 534 ALA A N 1
ATOM 4218 C CA . ALA A 1 534 ? 4.425 -4.495 14.598 1.00 96.25 534 ALA A CA 1
ATOM 4219 C C . ALA A 1 534 ? 3.554 -4.736 13.350 1.00 96.25 534 ALA A C 1
ATOM 4221 O O . ALA A 1 534 ? 2.607 -3.979 13.147 1.00 96.25 534 ALA A O 1
ATOM 4222 N N . VAL A 1 535 ? 3.813 -5.783 12.555 1.00 96.94 535 VAL A N 1
ATOM 4223 C CA . VAL A 1 535 ? 2.983 -6.145 11.388 1.00 96.94 535 VAL A CA 1
ATOM 4224 C C . VAL A 1 535 ? 1.602 -6.651 11.817 1.00 96.94 535 VAL A C 1
ATOM 4226 O O . VAL A 1 535 ? 0.604 -6.173 11.282 1.00 96.94 535 VAL A O 1
ATOM 4229 N N . ASN A 1 536 ? 1.503 -7.517 12.829 1.00 97.69 536 ASN A N 1
ATOM 4230 C CA . ASN A 1 536 ? 0.212 -7.986 13.361 1.00 97.69 536 ASN A CA 1
ATOM 4231 C C . ASN A 1 536 ? -0.644 -6.794 13.842 1.00 97.69 536 ASN A C 1
ATOM 4233 O O . ASN A 1 536 ? -1.819 -6.647 13.498 1.00 97.69 536 ASN A O 1
ATOM 4237 N N . LYS A 1 537 ? -0.005 -5.849 14.544 1.00 96.94 537 LYS A N 1
ATOM 4238 C CA . LYS A 1 537 ? -0.592 -4.579 14.996 1.00 96.94 537 LYS A CA 1
ATOM 4239 C C . LYS A 1 537 ? -0.996 -3.642 13.853 1.00 96.94 537 LYS A C 1
ATOM 4241 O O . LYS A 1 537 ? -1.904 -2.831 14.029 1.00 96.94 537 LYS A O 1
ATOM 4246 N N . MET A 1 538 ? -0.346 -3.719 12.689 1.00 97.31 538 MET A N 1
ATOM 4247 C CA . MET A 1 538 ? -0.818 -3.052 11.470 1.00 97.31 538 MET A CA 1
ATOM 4248 C C . MET A 1 538 ? -2.046 -3.765 10.891 1.00 97.31 538 MET A C 1
ATOM 4250 O O . MET A 1 538 ? -3.033 -3.092 10.616 1.00 97.31 538 MET A O 1
ATOM 4254 N N . LEU A 1 539 ? -2.021 -5.094 10.730 1.00 97.38 539 LEU A N 1
ATOM 4255 C CA . LEU A 1 539 ? -3.106 -5.854 10.088 1.00 97.38 539 LEU A CA 1
ATOM 4256 C C . LEU A 1 539 ? -4.443 -5.696 10.814 1.00 97.38 539 LEU A C 1
ATOM 4258 O O . LEU A 1 539 ? -5.448 -5.411 10.172 1.00 97.38 539 LEU A O 1
ATOM 4262 N N . ARG A 1 540 ? -4.460 -5.762 12.148 1.00 97.31 540 ARG A N 1
ATOM 4263 C CA . ARG A 1 540 ? -5.680 -5.538 12.950 1.00 97.31 540 ARG A CA 1
ATOM 4264 C C . ARG A 1 540 ? -6.272 -4.138 12.762 1.00 97.31 540 ARG A C 1
ATOM 4266 O O . ARG A 1 540 ? -7.479 -3.981 12.596 1.00 97.31 540 ARG A O 1
ATOM 4273 N N . ARG A 1 541 ? -5.415 -3.110 12.718 1.00 97.56 541 ARG A N 1
ATOM 4274 C CA . ARG A 1 541 ? -5.820 -1.721 12.427 1.00 97.56 541 ARG A CA 1
ATOM 4275 C C . ARG A 1 541 ? -6.297 -1.561 10.980 1.00 97.56 541 ARG A C 1
ATOM 4277 O O . ARG A 1 541 ? -7.244 -0.823 10.739 1.00 97.56 541 ARG A O 1
ATOM 4284 N N . TYR A 1 542 ? -5.689 -2.274 10.035 1.00 97.75 542 TYR A N 1
ATOM 4285 C CA . TYR A 1 542 ? -6.085 -2.262 8.629 1.00 97.75 542 TYR A CA 1
ATOM 4286 C C . TYR A 1 542 ? -7.422 -2.985 8.381 1.00 97.75 542 TYR A C 1
ATOM 4288 O O . TYR A 1 542 ? -8.264 -2.458 7.659 1.00 97.75 542 TYR A O 1
ATOM 4296 N N . ARG A 1 543 ? -7.683 -4.115 9.054 1.00 97.69 543 ARG A N 1
ATOM 4297 C CA . ARG A 1 543 ? -9.006 -4.767 9.074 1.00 97.69 543 ARG A CA 1
ATOM 4298 C C . ARG A 1 543 ? -10.086 -3.823 9.613 1.00 97.69 543 ARG A C 1
ATOM 4300 O O . ARG A 1 543 ? -11.137 -3.682 8.997 1.00 97.69 543 ARG A O 1
ATOM 4307 N N . LEU A 1 544 ? -9.812 -3.100 10.703 1.00 97.31 544 LEU A N 1
ATOM 4308 C CA . LEU A 1 544 ? -10.726 -2.061 11.193 1.00 97.31 544 LEU A CA 1
ATOM 4309 C C . LEU A 1 544 ? -10.967 -0.969 10.132 1.00 97.31 544 LEU A C 1
ATOM 4311 O O . LEU A 1 544 ? -12.108 -0.578 9.909 1.00 97.31 544 LEU A O 1
ATOM 4315 N N . ALA A 1 545 ? -9.915 -0.525 9.437 1.00 97.00 545 ALA A N 1
ATOM 4316 C CA . ALA A 1 545 ? -10.012 0.488 8.385 1.00 97.00 545 ALA A CA 1
ATOM 4317 C C . ALA A 1 545 ? -10.881 0.046 7.193 1.00 97.00 545 ALA A C 1
ATOM 4319 O O . ALA A 1 545 ? -11.726 0.817 6.738 1.00 97.00 545 ALA A O 1
ATOM 4320 N N . LEU A 1 546 ? -10.708 -1.192 6.715 1.00 96.31 546 LEU A N 1
ATOM 4321 C CA . LEU A 1 546 ? -11.542 -1.778 5.661 1.00 96.31 546 LEU A CA 1
ATOM 4322 C C . LEU A 1 546 ? -13.004 -1.906 6.111 1.00 96.31 546 LEU A C 1
ATOM 4324 O O . LEU A 1 546 ? -13.895 -1.440 5.407 1.00 96.31 546 LEU A O 1
ATOM 4328 N N .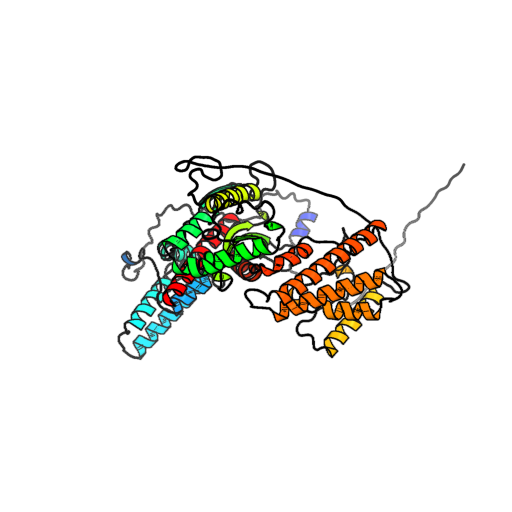 SER A 1 547 ? -13.251 -2.435 7.317 1.00 95.88 547 SER A N 1
ATOM 4329 C CA . SER A 1 547 ? -14.611 -2.575 7.857 1.00 95.88 547 SER A CA 1
ATOM 4330 C C . SER A 1 547 ? -15.339 -1.234 8.006 1.00 95.88 547 SER A C 1
ATOM 4332 O O . SER A 1 547 ? -16.562 -1.186 7.879 1.00 95.88 547 SER A O 1
ATOM 4334 N N . MET A 1 548 ? -14.608 -0.148 8.282 1.00 95.38 548 MET A N 1
ATOM 4335 C CA . MET A 1 548 ? -15.167 1.204 8.308 1.00 95.38 548 MET A CA 1
ATOM 4336 C C . MET A 1 548 ? -15.485 1.715 6.900 1.00 95.38 548 MET A C 1
ATOM 4338 O O . MET A 1 548 ? -16.587 2.212 6.689 1.00 95.38 548 MET A O 1
ATOM 4342 N N . ILE A 1 549 ? -14.577 1.541 5.928 1.00 94.38 549 ILE A N 1
ATOM 4343 C CA . ILE A 1 549 ? -14.818 1.934 4.529 1.00 94.38 549 ILE A CA 1
ATOM 4344 C C . ILE A 1 549 ? -16.052 1.232 3.963 1.00 94.38 549 ILE A C 1
ATOM 4346 O O . ILE A 1 549 ? -16.893 1.891 3.359 1.00 94.38 549 ILE A O 1
ATOM 4350 N N . TRP A 1 550 ? -16.187 -0.081 4.149 1.00 93.81 550 TRP A N 1
ATOM 4351 C CA . TRP A 1 550 ? -17.300 -0.830 3.565 1.00 93.81 550 TRP A CA 1
ATOM 4352 C C . TRP A 1 550 ? -18.644 -0.483 4.220 1.00 93.81 550 TRP A C 1
ATOM 4354 O O . TRP A 1 550 ? -19.638 -0.282 3.521 1.00 93.81 550 TRP A O 1
ATOM 4364 N N . ARG A 1 551 ? -18.663 -0.266 5.544 1.00 92.12 551 ARG A N 1
ATOM 4365 C CA . ARG A 1 551 ? -19.839 0.277 6.239 1.00 92.12 551 ARG A CA 1
ATOM 4366 C C . ARG A 1 551 ? -20.210 1.671 5.734 1.00 92.12 551 ARG A C 1
ATOM 4368 O O . ARG A 1 551 ? -21.376 1.900 5.425 1.00 92.12 551 ARG A O 1
ATOM 4375 N N . ASP A 1 552 ? -19.247 2.585 5.625 1.00 91.88 552 ASP A N 1
ATOM 4376 C CA . ASP A 1 552 ? -19.511 3.927 5.103 1.00 91.88 552 ASP A CA 1
ATOM 4377 C C . ASP A 1 552 ? -20.008 3.848 3.642 1.00 91.88 552 ASP A C 1
ATOM 4379 O O . ASP A 1 552 ? -20.945 4.559 3.282 1.00 91.88 552 ASP A O 1
ATOM 4383 N N . GLN A 1 553 ? -19.481 2.935 2.815 1.00 89.56 553 GLN A N 1
ATOM 4384 C CA . GLN A 1 553 ? -19.960 2.692 1.445 1.00 89.56 553 GLN A CA 1
ATOM 4385 C C . GLN A 1 553 ? -21.407 2.178 1.372 1.00 89.56 553 GLN A C 1
ATOM 4387 O O . GLN A 1 553 ? -22.113 2.598 0.453 1.00 89.56 553 GLN A O 1
ATOM 4392 N N . ARG A 1 554 ? -21.839 1.332 2.322 1.00 88.94 554 ARG A N 1
ATOM 4393 C CA . ARG A 1 554 ? -23.238 0.880 2.478 1.00 88.94 554 ARG A CA 1
ATOM 4394 C C . ARG A 1 554 ? -24.171 1.989 2.969 1.00 88.94 554 ARG A C 1
ATOM 4396 O O . ARG A 1 554 ? -25.316 2.049 2.555 1.00 88.94 554 ARG A O 1
ATOM 4403 N N . THR A 1 555 ? -23.704 2.893 3.835 1.00 87.88 555 THR A N 1
ATOM 4404 C CA . THR A 1 555 ? -24.529 4.029 4.313 1.00 87.88 555 THR A CA 1
ATOM 4405 C C . THR A 1 555 ? -24.663 5.185 3.313 1.00 87.88 555 THR A C 1
ATOM 4407 O O . THR A 1 555 ? -25.364 6.150 3.600 1.00 87.88 555 THR A O 1
ATOM 4410 N N . ASN A 1 556 ? -23.968 5.108 2.174 1.00 84.31 556 ASN A N 1
ATOM 4411 C CA . ASN A 1 556 ? -24.014 6.082 1.077 1.00 84.31 556 ASN A CA 1
ATOM 4412 C C . ASN A 1 556 ? -24.501 5.441 -0.244 1.00 84.31 556 ASN A C 1
ATOM 4414 O O . ASN A 1 556 ? -24.222 5.983 -1.316 1.00 84.31 556 ASN A O 1
ATOM 4418 N N . ALA A 1 557 ? -25.135 4.266 -0.166 1.00 75.44 557 ALA A N 1
ATOM 4419 C CA . ALA A 1 557 ? -25.813 3.586 -1.269 1.00 75.44 557 ALA A CA 1
ATOM 4420 C C . ALA A 1 557 ? -27.312 3.933 -1.266 1.00 75.44 557 ALA A C 1
ATOM 4422 O O . ALA A 1 557 ? -27.863 4.056 -2.380 1.00 75.44 557 ALA A O 1
#

Secondary structure (DSSP, 8-state):
-------------------------------HHHHHHHTT----S--------------------S--PSS--GGGTTSPP---SHHHHHHHHHHHTTSS-HHHHHHHHHHHHHHHHHHHHHHT----HHHHHHHHHHHHHHTHHHHTTTTTTHHHHHHHHHGGG--S-PPEEEEEEETTTTEEEEEEE--HHHHHHHHHHH-HHHHIIIII--HHHHHHHHHHHHHTT-GGGTT-TTTTS-GGGPPPEEEEEEEEEEESTTSTT-EEEEEEEEEETT--S-HHHHEEEEEEEEGGG---SSTT-HHHHHHHHHHHHHHHHHHTS---B-TTS-BSSS---------------------SS-HHHHHHHHHHHHHHHHHHS--SS-------GGGT--SSSS------HHHHTTHHHHHHHHHHHH--TT-HHHHHHHHHHHHHHHHHHHHHHTTT-SS--HHHHHHHHHHHHHHHHHHHHHHHHHHHTT--S----HHHHGGGGGGG-THHHHHHHHHHHHHHHTTT--HHHHHHHHHHHHHHHHHHHHHHHHTT-

Radius of gyration: 31.53 Å; Cα contacts (8 Å, |Δi|>4): 635; chains: 1; bounding box: 108×68×87 Å

Sequence (557 aa):
MAGSGFSGHQKKRHSSPAAASSGGAKRLRGGIRQRLRAAGAYVPASYEEGIATTTDDDDDDFVPRGGELPPSDADTRTKAVSPNSRLGRKLLELFCWGDMSPQLLQSLAEAARQDIHSTLQEHGEEPTSSTSQCLRDITQLASIGSYGKFSNKCYSDLMRRVEPNIAVAETYKTKLHFANPAGEHTQEVLLPHELFASMFEHENEAFFRNVASDEGTRTKFWDRMRSHSHPAWENHPLLHRNIKKAIPISVHGDEVPIAGIGKQWSKKLVNVSWASLLGKTETKSTQFWSMGLVEKTDVKNGPYATMRNLWKILAWSFTALWSGLWPLTDHEGNRLGLHGEERCGDQMPGMLGLDEVMNEGSPEDNLAACWRFIREYYRMHQTAVRFRSMSRLTMFVRKTGGPKLRGKAGELRYFGEVLLALWTTYCSNELELHKKITLLLKSNVFMERKLTETKGQTSMEDEDADELNQACSDMLVLQSDLARHFAEHGKLYFTLTSKAHQLQHVWAFVGEDLQQKVQRLASMSLKGNVGPYAVNKMLRRYRLALSMIWRDQRTNA

Nearest PDB structures (foldseek):
  7p54-assembly1_B  TM=2.262E-01  e=7.638E+00  Homo sapiens
  2i6w-assembly1_A  TM=1.734E-01  e=5.778E+00  Escherichia coli BL21(DE3)

Solvent-accessible surface area (backbone atoms only — not comparable to full-atom values): 32724 Å² total; per-residue (Å²): 130,83,86,87,80,91,84,89,86,80,88,86,89,86,82,86,85,88,79,89,81,90,87,78,95,72,88,79,84,76,67,65,77,65,55,49,71,75,65,75,64,87,75,82,96,80,76,89,79,89,74,80,79,75,73,86,69,91,75,92,83,82,88,82,82,90,69,93,68,75,83,79,68,68,91,59,77,79,63,65,52,75,49,81,30,73,64,38,40,51,47,49,52,34,40,27,48,27,80,42,48,55,55,58,44,16,53,54,22,40,51,55,42,50,53,55,51,50,55,37,64,77,69,71,52,83,69,49,78,66,54,44,47,35,51,50,32,23,46,65,45,12,44,26,17,70,59,49,76,38,56,79,47,14,53,58,48,45,44,72,24,36,58,83,69,40,68,47,50,72,63,50,76,44,83,42,43,31,30,78,95,62,37,76,42,70,36,55,30,43,43,61,37,53,44,53,47,29,29,54,76,74,36,45,67,51,26,34,51,18,39,52,40,53,56,65,59,29,37,54,51,55,47,54,41,57,74,68,68,34,73,86,51,63,92,32,88,57,84,86,48,71,51,65,76,50,67,61,65,49,80,49,74,52,75,39,60,35,38,53,74,99,44,97,82,38,43,40,30,39,36,36,32,36,28,30,80,52,30,82,56,60,53,88,68,21,47,48,77,30,44,66,46,39,59,83,35,50,25,88,63,74,95,55,13,31,63,60,56,55,46,41,44,50,51,45,28,49,50,22,54,70,70,75,46,85,64,13,15,43,66,86,60,50,61,61,85,58,51,71,86,83,93,90,91,89,93,92,92,91,89,80,66,45,81,91,89,86,80,101,60,55,74,66,56,54,37,48,51,54,46,51,51,51,54,48,51,43,62,74,70,60,49,92,50,61,67,90,78,63,87,51,68,77,44,28,59,57,98,68,76,44,62,49,79,75,78,53,70,78,35,44,70,61,40,44,59,54,50,40,53,54,46,67,74,73,54,54,86,85,40,66,71,43,48,48,52,53,49,32,36,48,29,48,34,51,46,56,46,51,64,57,74,54,62,88,57,95,63,71,55,72,67,62,44,50,55,47,51,50,33,47,50,52,26,50,52,43,40,46,51,47,20,46,58,32,28,77,65,8,22,45,78,40,72,84,44,74,71,59,60,42,58,81,58,45,93,71,65,62,57,62,65,52,47,59,38,54,26,35,21,40,45,54,32,44,68,94,43,59,57,52,61,12,43,37,55,32,50,58,27,43,39,46,40,50,32,48,52,47,51,53,54,61,78,73,109

pLDDT: mean 81.27, std 22.26, range [21.22, 98.38]

Mean predicted aligned error: 13.36 Å